Protein 6SU3 (pdb70)

Solvent-accessible surface area: 20431 Å² total; per-residue (Å²): 129,28,74,105,178,70,1,70,66,2,5,73,57,3,106,94,0,0,64,112,0,70,101,30,40,104,28,0,84,74,111,21,18,146,38,28,3,20,32,14,0,24,5,15,102,25,74,9,40,72,91,62,36,77,47,24,85,39,83,106,14,68,0,7,107,11,0,5,90,0,0,16,25,0,2,94,24,16,62,60,5,8,49,66,101,19,54,71,155,1,13,50,22,2,98,110,33,19,8,50,47,14,10,45,4,13,15,75,0,12,0,20,4,0,14,1,0,0,5,1,14,2,1,10,10,18,0,0,3,46,0,1,66,8,0,0,13,2,38,12,11,0,7,37,0,0,1,77,47,4,75,28,93,79,77,35,21,44,0,16,127,10,6,42,96,1,8,70,13,1,15,73,0,1,101,35,8,25,117,16,46,57,53,114,38,152,71,82,40,40,58,62,0,92,29,0,20,120,31,0,80,124,37,24,62,26,37,35,100,7,8,70,61,0,7,73,9,144,65,61,48,84,66,13,4,110,0,1,94,22,2,6,68,30,0,30,68,2,5,26,27,0,0,86,49,0,24,77,19,5,0,57,104,93,108,108,121,122,31,82,121,80,71,14,46,60,0,25,71,65,3,99,99,4,0,70,107,0,71,100,28,41,104,29,0,81,75,119,23,21,134,22,29,3,21,33,14,0,22,13,28,55,13,86,11,38,72,84,55,19,77,48,31,87,42,81,109,14,68,0,6,106,13,0,4,90,0,0,16,25,0,1,91,29,13,62,40,6,4,58,60,122,101,24,96,97,0,12,57,26,3,46,95,40,32,8,46,36,12,11,53,5,11,15,76,0,13,0,20,4,0,14,2,0,0,4,1,12,1,1,9,10,18,1,0,3,46,0,0,65,8,0,0,11,1,38,14,10,0,7,34,0,0,3,75,48,2,104,35,106,77,77,33,20,44,0,16,129,10,6,43,94,2,8,71,12,0,15,74,0,1,100,33,5,24,116,3,44,51,36,128,80,142,32,90,28,34,58,61,1,88,30,0,22,119,30,0,78,110,31,25,63,24,39,36,100,8,8,68,62,2,6,89,4,112,65,60,43,82,75,14,12,110,0,2,74,22,3,9,71,30,1,37,68,2,5,26,27,0,0,86,49,0,27,79,29,11,0,106,79,105,148

Secondary structure (DSSP, 8-state):
----HHHHHHHHHHHHHHHHHHHHHHHHHHHH----EEEEEE--BSSSTTS-BPPPEEEEEEEHHHHHHHHHHHHHHHHHHHTSHHHHHHHHHHHTTT--HHHHHHHHHHHHHHHHHHHHHTT--BHHHHHHHHHHHHHHHHHHHHHHHH--TTSS--HHHHHHHHHHHHHHHHHHHHHH-TT-SS-----HHHHHHHHHHHHHHHHHHHHHHHHHHT-GGGGSHHHHHHHHHHHHHHHHHHHHHHHIIIIISS--/---HHHHHHHHHHHHHHHHHHHHHHHHHHHH----EEEEEE--BSSSTTS-BPPPEEEEEEEHHHHHHHHHHHHHHHHHHHHSGGGHHHHHHHHHTT--HHHHHHHHHHHHHHHHHHHHHTT--BHHHHHHHHHHHHHHHHHHHHHHHH--TTSS--HHHHHHHHHHHHHHHHHHHHHH-TT----PPPPHHHHHHHHHHHHHHHHHHHHHHHHHHT-GGGGSHHHHHHHHHHHHHHHHHHHHHHHIIIIISGGG-

Foldseek 3Di:
DQDLVNLLVLLVLLQVLLVLLLVLLVVLVPFFAQDWFFAWDFADPDDPPDDTDDIDGPDIHRLSNLLSVLSNLSSVLSNVCSDPVCSVVSVVLVVLLHDLSLLVSCLQNVLSLLLSLCRLLPNRHNVLSVLSSVLLSQLSVLLRVCSVPAAAPRPDCPSLVSSVVSNCVSLVVSVCSQVVPPDDDPDHRDPLSVVLSVVLVVLSVQLSVLSVLCNPLPDPSVNSVVSVSSSSVSSSCNSVSSSVSCCVVATHPVND/DADDPCVLVVLLVLLQVLLVLLQVLLVCLVVFFAQFWFFAWDFADPDDPPDDTDDIDGPDIHRLSNLLSVLSNLSSVLSNQCSDDVNVVVQRVQVVLLAGVSLLVSCLQNVLSLLLSLCRLLVNRHNVLSVLSSVLLSQLSVLLRVCSVPAAAQNPDCPSLVSSVVSNCVSLVVSVCSQCVPPDPDHDDRDPLSVVLSVVLVVLSVQLSVLSVLCNPCPDPSVNSVVSVSSSSVSSSVNSVSSSVSCRVVTTHDHD

Nearest PDB structures (foldseek):
  6su4-assembly1_A  TM=9.978E-01  e=2.135E-34  Actinomycetes bacterium
  6uh3-assembly1_B  TM=9.754E-01  e=6.200E-29  Actinomycetes bacterium
  7clj-assembly1_A-2  TM=9.206E-01  e=2.126E-17  Thermoplasmatales archaeon SG8-52-1
  6is6-assembly1_A  TM=9.213E-01  e=2.685E-17  Thermoplasmatales archaeon SG8-52-1
  7q37-assembly1_A  TM=7.391E-01  e=4.625E-03  Candidatus Actinomarina minuta

Sequence (512 aa):
KPTVKEIKSSLQNFNRIAGVFHLLQMLAVLALANDFALPMTGTYLNGPPGTTFSAPVVILETPVGLAVALFLGLSSALFHFIVSSGNFFKRYSASLMKNQNIFRRWVEYSLSSSVMIVLIAQICGIADIVALLAIFGVNASMILFGWLQEKYTQPKDGDLLPFWFGCIAGIVPWIGLLIYVIAPGSTSSDVAVPGFVYGIIIISLFLLFFNSSFALVQYLQYKGKGKWSNYYLRGEERRAYIVLSLLVAKSSALAWQIFSGTLIPALEAKPTVKEIKSLQNFNRIAGVFHLLQMLAVLALANDFALPMTGTYLNGPPGTTFSAPVVILETPVGLAVALFLGLSSALFHFIVSSGNFFKRYSASLMKNQNIFRWVEYSLSSSVMIVLIAQICGIADIVALLAIFGVNASMILFGWLQEKYTQPKDGDLLPFWFGCIAGIVPWIGLLIYVIAPGSTSDVAVPGFVYGIIIISLFLLFFNSFALVQYLQYKGKGKWSNYLRGERRAYIVLSLLVAKSSALAWQIFSGTLIPAL

B-factor: mean 26.47, std 10.66, range [4.71, 90.78]

Organism: NCBI:txid152507

InterPro domains:
  IPR041113 Heliorhodopsin [NF038020] (12-253)
  IPR041113 Heliorhodopsin [PF18761] (12-253)

Structure (mmCIF, N/CA/C/O backbone):
data_6SU3
#
_entry.id   6SU3
#
_cell.length_a   56.115
_cell.length_b   59.748
_cell.length_c   94.318
_cell.angle_alpha   90.000
_cell.angle_beta   92.300
_cell.angle_gamma   90.000
#
_symmetry.space_group_name_H-M   'P 1 21 1'
#
loop_
_entity.id
_entity.type
_entity.pdbx_description
1 polymer '48C12 heliorhodopsin'
2 non-polymer EICOSANE
3 non-polymer '(2R)-2,3-dihydroxypropyl (9Z)-octadec-9-enoate'
4 non-polymer 'SULFATE ION'
5 non-polymer RETINAL
6 non-polymer GLYCEROL
7 non-polymer 'OLEIC ACID'
8 water water
#
loop_
_atom_site.group_PDB
_atom_site.id
_atom_site.type_symbol
_atom_site.label_atom_id
_atom_site.label_alt_id
_atom_site.label_comp_id
_atom_site.label_asym_id
_atom_site.label_entity_id
_atom_site.label_seq_id
_atom_site.pdbx_PDB_ins_code
_atom_site.Cartn_x
_atom_site.Cartn_y
_atom_site.Cartn_z
_atom_site.occupancy
_atom_site.B_iso_or_equiv
_atom_site.auth_seq_id
_atom_site.auth_comp_id
_atom_site.auth_asym_id
_atom_site.auth_atom_id
_atom_site.pdbx_PDB_model_num
ATOM 1 N N . LYS A 1 3 ? 28.530 -2.463 44.443 1.00 50.22 3 LYS X N 1
ATOM 2 C CA . LYS A 1 3 ? 28.141 -3.812 43.933 1.00 49.41 3 LYS X CA 1
ATOM 3 C C . LYS A 1 3 ? 27.364 -4.555 45.014 1.00 42.64 3 LYS X C 1
ATOM 4 O O . LYS A 1 3 ? 27.792 -4.595 46.161 1.00 54.33 3 LYS X O 1
ATOM 6 N N . PRO A 1 4 ? 26.216 -5.187 44.688 1.00 46.69 4 PRO X N 1
ATOM 7 C CA . PRO A 1 4 ? 25.442 -5.917 45.692 1.00 41.05 4 PRO X CA 1
ATOM 8 C C . PRO A 1 4 ? 26.251 -7.109 46.222 1.00 36.63 4 PRO X C 1
ATOM 9 O O . PRO A 1 4 ? 26.834 -7.806 45.427 1.00 38.54 4 PRO X O 1
ATOM 13 N N . THR A 1 5 ? 26.283 -7.304 47.541 1.00 34.75 5 THR X N 1
ATOM 14 C CA . THR A 1 5 ? 27.003 -8.432 48.190 1.00 37.09 5 THR X CA 1
ATOM 15 C C . THR A 1 5 ? 26.143 -9.693 48.089 1.00 34.96 5 THR X C 1
ATOM 16 O O . THR A 1 5 ? 24.930 -9.568 47.867 1.00 34.77 5 THR X O 1
ATOM 20 N N . VAL A 1 6 ? 26.762 -10.862 48.252 1.00 31.54 6 VAL X N 1
ATOM 21 C CA . VAL A 1 6 ? 26.063 -12.177 48.331 1.00 34.22 6 VAL X CA 1
ATOM 22 C C . VAL A 1 6 ? 24.973 -12.105 49.409 1.00 32.92 6 VAL X C 1
ATOM 23 O O . VAL A 1 6 ? 23.870 -12.616 49.157 1.00 33.01 6 VAL X O 1
ATOM 27 N N . LYS A 1 7 ? 25.267 -11.507 50.567 1.00 35.69 7 LYS X N 1
ATOM 28 C CA . LYS A 1 7 ? 24.321 -11.458 51.714 1.00 36.73 7 LYS X CA 1
ATOM 29 C C . LYS A 1 7 ? 23.118 -10.580 51.349 1.00 34.79 7 LYS X C 1
ATOM 30 O O . LYS A 1 7 ? 21.988 -10.976 51.682 1.00 29.82 7 LYS X O 1
ATOM 36 N N . GLU A 1 8 ? 23.354 -9.443 50.686 1.00 30.16 8 GLU X N 1
ATOM 37 C CA . GLU A 1 8 ? 22.289 -8.491 50.270 1.00 32.56 8 GLU X CA 1
ATOM 38 C C . GLU A 1 8 ? 21.350 -9.189 49.278 1.00 30.34 8 GLU X C 1
ATOM 39 O O . GLU A 1 8 ? 20.114 -9.062 49.430 1.00 26.47 8 GLU X O 1
ATOM 45 N N . ILE A 1 9 ? 21.917 -9.887 48.291 1.00 27.39 9 ILE X N 1
ATOM 46 C CA . ILE A 1 9 ? 21.140 -10.616 47.248 1.00 28.15 9 ILE X CA 1
ATOM 47 C C . ILE A 1 9 ? 20.296 -11.687 47.943 1.00 30.90 9 ILE X C 1
ATOM 48 O O . ILE A 1 9 ? 19.100 -11.812 47.618 1.00 28.75 9 ILE X O 1
ATOM 53 N N . LYS A 1 10 ? 20.890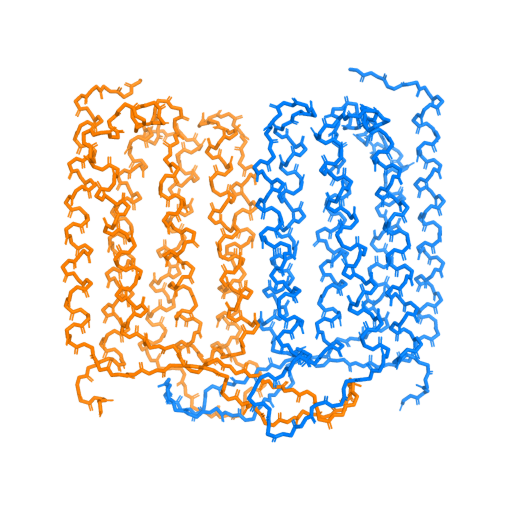 -12.427 48.879 1.00 27.96 10 LYS X N 1
ATOM 54 C CA . LYS A 1 10 ? 20.196 -13.558 49.543 1.00 28.04 10 LYS X CA 1
ATOM 55 C C . LYS A 1 10 ? 19.017 -13.019 50.358 1.00 27.74 10 LYS X C 1
ATOM 56 O O . LYS A 1 10 ? 17.936 -13.637 50.316 1.00 29.17 10 LYS X O 1
ATOM 60 N N A SER A 1 11 ? 19.200 -11.893 51.049 0.50 26.99 11 SER X N 1
ATOM 61 N N B SER A 1 11 ? 19.191 -11.887 51.046 0.50 28.44 11 SER X N 1
ATOM 62 C CA A SER A 1 11 ? 18.136 -11.212 51.834 0.50 26.62 11 SER X CA 1
ATOM 63 C CA B SER A 1 11 ? 18.118 -11.232 51.840 0.50 28.53 11 SER X CA 1
ATOM 64 C C A SER A 1 11 ? 16.974 -10.853 50.901 0.50 29.11 11 SER X C 1
ATOM 65 C C B SER A 1 11 ? 16.967 -10.834 50.908 0.50 30.66 11 SER X C 1
ATOM 66 O O A SER A 1 11 ? 15.804 -11.077 51.272 0.50 28.20 11 SER X O 1
ATOM 67 O O B SER A 1 11 ? 15.793 -11.019 51.286 0.50 29.36 11 SER X O 1
ATOM 72 N N . LEU A 1 12 ? 17.292 -10.324 49.720 1.00 26.37 12 LEU X N 1
ATOM 73 C CA . LEU A 1 12 ? 16.272 -9.899 48.726 1.00 28.57 12 LEU X CA 1
ATOM 74 C C . LEU A 1 12 ? 15.480 -11.125 48.270 1.00 25.89 12 LEU X C 1
ATOM 75 O O . LEU A 1 12 ? 14.267 -11.009 48.062 1.00 29.83 12 LEU X O 1
ATOM 80 N N . GLN A 1 13 ? 16.146 -12.262 48.096 1.00 27.17 13 GLN X N 1
ATOM 81 C CA . GLN A 1 13 ? 15.471 -13.509 47.664 1.00 29.45 13 GLN X CA 1
ATOM 82 C C . GLN A 1 13 ? 14.473 -13.922 48.752 1.00 36.53 13 GLN X C 1
ATOM 83 O O . GLN A 1 13 ? 13.356 -14.329 48.394 1.00 30.62 13 GLN X O 1
ATOM 89 N N . ASN A 1 14 ? 14.852 -13.793 50.031 1.00 32.19 14 ASN X N 1
ATOM 90 C CA . ASN A 1 14 ? 13.972 -14.082 51.198 1.00 30.39 14 ASN X CA 1
ATOM 91 C C . ASN A 1 14 ? 12.752 -13.148 51.158 1.00 26.35 14 ASN X C 1
ATOM 92 O O . ASN A 1 14 ? 11.613 -13.615 51.391 1.00 23.43 14 ASN X O 1
ATOM 97 N N . PHE A 1 15 ? 12.981 -11.866 50.883 1.00 25.47 15 PHE X N 1
ATOM 98 C CA . PHE A 1 15 ? 11.909 -10.848 50.786 1.00 23.67 15 PHE X CA 1
ATOM 99 C C . PHE A 1 15 ? 10.945 -11.247 49.664 1.00 25.57 15 PHE X C 1
ATOM 100 O O . PHE A 1 15 ? 9.718 -11.165 49.881 1.00 22.48 15 PHE X O 1
ATOM 108 N N . ASN A 1 16 ? 11.474 -11.686 48.516 1.00 23.48 16 ASN X N 1
ATOM 109 C CA . ASN A 1 16 ? 10.642 -12.179 47.382 1.00 20.84 16 ASN X CA 1
ATOM 110 C C . ASN A 1 16 ? 9.750 -13.322 47.881 1.00 20.98 16 ASN X C 1
ATOM 111 O O . ASN A 1 16 ? 8.539 -13.314 47.601 1.00 24.62 16 ASN X O 1
ATOM 116 N N . ARG A 1 17 ? 10.322 -14.287 48.589 1.00 22.95 17 ARG X N 1
ATOM 117 C CA . ARG A 1 17 ? 9.569 -15.477 49.057 1.00 21.36 17 ARG X CA 1
ATOM 118 C C . ARG A 1 17 ? 8.406 -15.031 49.955 1.00 20.83 17 ARG X C 1
ATOM 119 O O . ARG A 1 17 ? 7.274 -15.488 49.751 1.00 22.61 17 ARG X O 1
ATOM 127 N N . ILE A 1 18 ? 8.674 -14.162 50.928 1.00 22.57 18 ILE X N 1
ATOM 128 C CA . ILE A 1 18 ? 7.649 -13.684 51.894 1.00 20.87 18 ILE X CA 1
ATOM 129 C C . ILE A 1 18 ? 6.515 -12.993 51.128 1.00 20.60 18 ILE X C 1
ATOM 130 O O . ILE A 1 18 ? 5.334 -13.292 51.399 1.00 20.84 18 ILE X O 1
ATOM 135 N N . ALA A 1 19 ? 6.846 -12.089 50.210 1.00 21.86 19 ALA X N 1
ATOM 136 C CA . ALA A 1 19 ? 5.844 -11.388 49.381 1.00 19.49 19 ALA X CA 1
ATOM 137 C C . ALA A 1 19 ? 5.010 -12.423 48.619 1.00 20.28 19 ALA X C 1
ATOM 138 O O . ALA A 1 19 ? 3.763 -12.314 48.620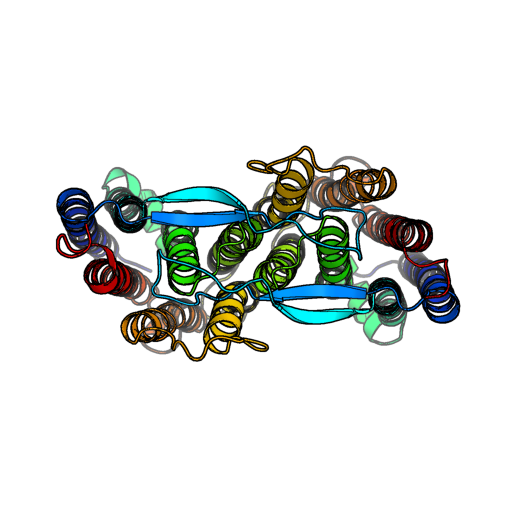 1.00 21.34 19 ALA X O 1
ATOM 140 N N . GLY A 1 20 ? 5.670 -13.411 48.010 1.00 21.19 20 GLY X N 1
ATOM 141 C CA . GLY A 1 20 ? 4.994 -14.486 47.264 1.00 20.34 20 GLY X CA 1
ATOM 142 C C . GLY A 1 20 ? 3.956 -15.188 48.127 1.00 20.62 20 GLY X C 1
ATOM 143 O O . GLY A 1 20 ? 2.857 -15.481 47.615 1.00 19.82 20 GLY X O 1
ATOM 144 N N . VAL A 1 21 ? 4.281 -15.464 49.395 1.00 19.06 21 VAL X N 1
ATOM 145 C CA . VAL A 1 21 ? 3.349 -16.169 50.321 1.00 19.74 21 VAL X CA 1
ATOM 146 C C . VAL A 1 21 ? 2.113 -15.296 50.566 1.00 19.22 21 VAL X C 1
ATOM 147 O O . VAL A 1 21 ? 1.003 -15.828 50.547 1.00 19.85 21 VAL X O 1
ATOM 151 N N . PHE A 1 22 ? 2.291 -13.995 50.784 1.00 19.44 22 PHE X N 1
ATOM 152 C CA . PHE A 1 22 ? 1.152 -13.074 51.020 1.00 20.33 22 PHE X CA 1
ATOM 153 C C . PHE A 1 22 ? 0.252 -13.040 49.776 1.00 21.32 22 PHE X C 1
ATOM 154 O O . PHE A 1 22 ? -0.980 -13.095 49.921 1.00 19.95 22 PHE X O 1
ATOM 162 N N . HIS A 1 23 ? 0.834 -12.953 48.581 1.00 19.26 23 HIS X N 1
ATOM 163 C CA . HIS A 1 23 ? 0.053 -12.967 47.312 1.00 20.03 23 HIS X CA 1
ATOM 164 C C . HIS A 1 23 ? -0.697 -14.298 47.202 1.00 19.86 23 HIS X C 1
ATOM 165 O O . HIS A 1 23 ? -1.907 -14.282 46.905 1.00 20.96 23 HIS X O 1
ATOM 172 N N . LEU A 1 24 ? -0.007 -15.414 47.450 1.00 19.46 24 LEU X N 1
ATOM 173 C CA . LEU A 1 24 ? -0.580 -16.775 47.260 1.00 20.62 24 LEU X CA 1
ATOM 174 C C . LEU A 1 24 ? -1.781 -16.985 48.198 1.00 22.78 24 LEU X C 1
ATOM 175 O O . LEU A 1 24 ? -2.780 -17.593 47.767 1.00 20.65 24 LEU X O 1
ATOM 180 N N . LEU A 1 25 ? -1.664 -16.569 49.460 1.00 20.02 25 LEU X N 1
ATOM 181 C CA . LEU A 1 25 ? -2.732 -16.788 50.471 1.00 22.78 25 LEU X CA 1
ATOM 182 C C . LEU A 1 25 ? -3.948 -15.923 50.126 1.00 19.15 25 LEU X C 1
ATOM 183 O O . LEU A 1 25 ? -5.073 -16.387 50.308 1.00 22.88 25 LEU X O 1
ATOM 188 N N . GLN A 1 26 ? -3.729 -14.731 49.574 1.00 19.26 26 GLN X N 1
ATOM 189 C CA . GLN A 1 26 ? -4.843 -13.857 49.137 1.00 20.30 26 GLN X CA 1
ATOM 190 C C . GLN A 1 26 ? -5.503 -14.478 47.905 1.00 18.35 26 GLN X C 1
ATOM 191 O O . GLN A 1 26 ? -6.739 -14.470 47.819 1.00 20.72 26 GLN X O 1
ATOM 197 N N . MET A 1 27 ? -4.700 -15.010 46.986 1.00 19.13 27 MET X N 1
ATOM 198 C CA . MET A 1 27 ? -5.216 -15.728 45.797 1.00 18.29 27 MET X CA 1
ATOM 199 C C . MET A 1 27 ? -6.183 -16.820 46.269 1.00 20.09 27 MET X C 1
ATOM 200 O O . MET A 1 27 ? -7.305 -16.919 45.721 1.00 19.68 27 MET X O 1
ATOM 205 N N . LEU A 1 28 ? -5.770 -17.616 47.252 1.00 19.85 28 LEU X N 1
ATOM 206 C CA . LEU A 1 28 ? -6.591 -18.738 47.763 1.00 22.51 28 LEU X CA 1
ATOM 207 C C . LEU A 1 28 ? -7.898 -18.183 48.340 1.00 19.19 28 LEU X C 1
ATOM 208 O O . LEU A 1 28 ? -8.963 -18.691 47.995 1.00 21.10 28 LEU X O 1
ATOM 213 N N . ALA A 1 29 ? -7.809 -17.165 49.193 1.00 20.08 29 ALA X N 1
ATOM 214 C CA . ALA A 1 29 ? -8.965 -16.553 49.878 1.00 21.24 29 ALA X CA 1
ATOM 215 C C . ALA A 1 29 ? -9.974 -16.060 48.827 1.00 21.68 29 ALA X C 1
ATOM 216 O O . ALA A 1 29 ? -11.175 -16.298 48.979 1.00 21.09 29 ALA X O 1
ATOM 218 N N . VAL A 1 30 ? -9.506 -15.404 47.770 1.00 20.52 30 VAL X N 1
ATOM 219 C CA . VAL A 1 30 ? -10.405 -14.888 46.701 1.00 20.33 30 VAL X CA 1
ATOM 220 C C . VAL A 1 30 ? -11.011 -16.066 45.931 1.00 20.03 30 VAL X C 1
ATOM 221 O O . VAL A 1 30 ? -12.235 -16.082 45.758 1.00 20.75 30 VAL X O 1
ATOM 225 N N . LEU A 1 31 ? -10.200 -17.029 45.499 1.00 21.24 31 LEU X N 1
ATOM 226 C CA . LEU A 1 31 ? -10.709 -18.229 44.783 1.00 22.23 31 LEU X CA 1
ATOM 227 C C . LEU A 1 31 ? -11.838 -18.862 45.605 1.00 24.77 31 LEU X C 1
ATOM 228 O O . LEU A 1 31 ? -12.874 -19.245 45.015 1.00 23.34 31 LEU X O 1
ATOM 233 N N . ALA A 1 32 ? -11.640 -18.998 46.915 1.00 21.45 32 ALA X N 1
ATOM 234 C CA . ALA A 1 32 ? -12.561 -19.745 47.802 1.00 22.84 32 ALA X CA 1
ATOM 235 C C . ALA A 1 32 ? -13.812 -18.900 48.064 1.00 21.75 32 ALA X C 1
ATOM 236 O O . ALA A 1 32 ? -14.915 -19.438 47.952 1.00 23.02 32 ALA X O 1
ATOM 238 N N . LEU A 1 33 ? -13.646 -17.619 48.394 1.00 20.04 33 LEU X N 1
ATOM 239 C CA . LEU A 1 33 ? -14.716 -16.810 49.028 1.00 20.86 33 LEU X CA 1
ATOM 240 C C . LEU A 1 33 ? -15.535 -16.033 47.985 1.00 22.53 33 LEU X C 1
ATOM 241 O O . LEU A 1 33 ? -16.672 -15.662 48.319 1.00 22.23 33 LEU X O 1
ATOM 246 N N . ALA A 1 34 ? -14.993 -15.757 46.792 1.00 21.76 34 ALA X N 1
ATOM 247 C CA . ALA A 1 34 ? -15.627 -14.850 45.804 1.00 21.87 34 ALA X CA 1
ATOM 248 C C . ALA A 1 34 ? -16.888 -15.502 45.228 1.00 22.03 34 ALA X C 1
ATOM 249 O O . ALA A 1 34 ? -16.887 -16.721 45.003 1.00 23.45 34 ALA X O 1
ATOM 251 N N . ASN A 1 35 ? -17.917 -14.701 44.964 1.00 21.26 35 ASN X N 1
ATOM 252 C CA . ASN A 1 35 ? -19.113 -15.119 44.187 1.00 26.09 35 ASN X CA 1
ATOM 253 C C . ASN A 1 35 ? -18.749 -15.179 42.694 1.00 26.21 35 ASN X C 1
ATOM 254 O O . ASN A 1 35 ? -17.553 -15.015 42.351 1.00 24.66 35 ASN X O 1
ATOM 259 N N . ASP A 1 36 ? -19.734 -15.435 41.834 1.00 22.37 36 ASP X N 1
ATOM 260 C CA . ASP A 1 36 ? -19.509 -15.701 40.387 1.00 25.16 36 ASP X CA 1
ATOM 261 C C . ASP A 1 36 ? -19.795 -14.426 39.581 1.00 20.68 36 ASP X C 1
ATOM 262 O O . ASP A 1 36 ? -20.067 -14.524 38.386 1.00 24.88 36 ASP X O 1
ATOM 267 N N . PHE A 1 37 ? -19.711 -13.261 40.221 1.00 19.83 37 PHE X N 1
ATOM 268 C CA . PHE A 1 37 ? -19.854 -11.938 39.568 1.00 20.56 37 PHE X CA 1
ATOM 269 C C . PHE A 1 37 ? -18.994 -11.883 38.297 1.00 20.76 37 PHE X C 1
ATOM 270 O O . PHE A 1 37 ? -17.810 -12.290 38.330 1.00 20.84 37 PHE X O 1
ATOM 278 N N . ALA A 1 38 ? -19.577 -11.390 37.197 1.00 21.93 38 ALA X N 1
ATOM 279 C CA . ALA A 1 38 ? -18.929 -11.345 35.866 1.00 20.98 38 ALA X CA 1
ATOM 280 C C . ALA A 1 38 ? -19.158 -9.968 35.245 1.00 20.21 38 ALA X C 1
ATOM 281 O O . ALA A 1 38 ? -20.156 -9.330 35.571 1.00 23.69 38 ALA X O 1
ATOM 283 N N . LEU A 1 39 ? -18.227 -9.516 34.403 1.00 18.87 39 LEU X N 1
ATOM 284 C CA . LEU A 1 39 ? -18.343 -8.220 33.690 1.00 17.73 39 LEU X CA 1
ATOM 285 C C . LEU A 1 39 ? -18.209 -8.477 32.199 1.00 18.23 39 LEU X C 1
ATOM 286 O O . LEU A 1 39 ? -17.353 -9.247 31.761 1.00 18.58 39 LEU X O 1
ATOM 291 N N . PRO A 1 40 ? -19.080 -7.853 31.380 1.00 20.40 40 PRO X N 1
ATOM 292 C CA . PRO A 1 40 ? -19.185 -8.199 29.965 1.00 21.23 40 PRO X CA 1
ATOM 293 C C . PRO A 1 40 ? -18.050 -7.588 29.131 1.00 20.21 40 PRO X C 1
ATOM 294 O O . PRO A 1 40 ? -17.571 -6.510 29.436 1.00 19.28 40 PRO X O 1
ATOM 298 N N . MET A 1 41 ? -17.647 -8.309 28.090 1.00 16.83 41 MET X N 1
ATOM 299 C CA . MET A 1 41 ? -16.932 -7.741 26.923 1.00 17.28 41 MET X CA 1
ATOM 300 C C . MET A 1 41 ? -17.881 -7.764 25.731 1.00 18.94 41 MET X C 1
ATOM 301 O O . MET A 1 41 ? -18.461 -8.823 25.467 1.00 20.20 41 MET X O 1
ATOM 306 N N . THR A 1 42 ? -18.053 -6.620 25.070 1.00 17.92 42 THR X N 1
ATOM 307 C CA . THR A 1 42 ? -19.162 -6.400 24.115 1.00 18.72 42 THR X CA 1
ATOM 308 C C . THR A 1 42 ? -18.613 -6.078 22.728 1.00 21.23 42 THR X C 1
ATOM 309 O O . THR A 1 42 ? -17.468 -5.577 22.614 1.00 16.58 42 THR X O 1
ATOM 313 N N . GLY A 1 43 ? -19.447 -6.323 21.718 1.00 19.74 43 GLY X N 1
ATOM 314 C CA . GLY A 1 43 ? -19.283 -5.762 20.370 1.00 17.11 43 GLY X CA 1
ATOM 315 C C . GLY A 1 43 ? -20.512 -4.979 19.992 1.00 18.80 43 GLY X C 1
ATOM 316 O O . GLY A 1 43 ? -21.623 -5.454 20.285 1.00 19.24 43 GLY X O 1
ATOM 317 N N . THR A 1 44 ? -20.312 -3.792 19.429 1.00 18.16 44 THR X N 1
ATOM 318 C CA . THR A 1 44 ? -21.399 -2.904 18.968 1.00 18.86 44 THR X CA 1
ATOM 319 C C . THR A 1 44 ? -21.212 -2.735 17.464 1.00 19.97 44 THR X C 1
ATOM 320 O O . THR A 1 44 ? -20.499 -1.823 17.050 1.00 18.78 44 THR X O 1
ATOM 324 N N . TYR A 1 45 ? -21.768 -3.665 16.690 1.00 18.65 45 TYR X N 1
ATOM 325 C CA . TYR A 1 45 ? -21.437 -3.829 15.258 1.00 16.59 45 TYR X CA 1
ATOM 326 C C . TYR A 1 45 ? -22.314 -2.912 14.410 1.00 16.80 45 TYR X C 1
ATOM 327 O O . TYR A 1 45 ? -23.498 -2.683 14.746 1.00 18.58 45 TYR X O 1
ATOM 336 N N . LEU A 1 46 ? -21.749 -2.436 13.305 1.00 19.95 46 LEU X N 1
ATOM 337 C CA . LEU A 1 46 ? -22.514 -1.686 12.285 1.00 22.51 46 LEU X CA 1
ATOM 338 C C . LEU A 1 46 ? -23.660 -2.578 11.784 1.00 23.66 46 LEU X C 1
ATOM 339 O O . LEU A 1 46 ? -23.483 -3.821 11.665 1.00 22.22 46 LEU X O 1
ATOM 344 N N . ASN A 1 47 ? -24.815 -1.963 11.565 1.00 24.00 47 ASN X N 1
ATOM 345 C CA . ASN A 1 47 ? -26.050 -2.623 11.074 1.00 24.21 47 ASN X CA 1
ATOM 346 C C . ASN A 1 47 ? -26.320 -2.132 9.652 1.00 29.51 47 ASN X C 1
ATOM 347 O O . ASN A 1 47 ? -27.485 -1.899 9.331 1.00 35.94 47 ASN X O 1
ATOM 352 N N . GLY A 1 48 ? -25.262 -1.959 8.860 1.00 24.93 48 GLY X N 1
ATOM 353 C CA . GLY A 1 48 ? -25.246 -1.157 7.625 1.00 29.13 48 GLY X CA 1
ATOM 354 C C . GLY A 1 48 ? -23.827 -0.712 7.293 1.00 29.70 48 GLY X C 1
ATOM 355 O O . GLY A 1 48 ? -22.889 -0.995 8.048 1.00 26.67 48 GLY X O 1
ATOM 356 N N . PRO A 1 49 ? -23.633 -0.002 6.158 1.00 29.59 49 PRO X N 1
ATOM 357 C CA . PRO A 1 49 ? -22.335 0.573 5.820 1.00 28.71 49 PRO X CA 1
ATOM 358 C C . PRO A 1 49 ? -21.822 1.498 6.918 1.00 24.28 49 PRO X C 1
ATOM 359 O O . PRO A 1 49 ? -22.584 2.002 7.742 1.00 23.72 49 PRO X O 1
ATOM 363 N N . PRO A 1 50 ? -20.502 1.770 6.936 1.00 23.22 50 PRO X N 1
ATOM 364 C CA . PRO A 1 50 ? -19.944 2.811 7.791 1.00 23.15 50 PRO X CA 1
ATOM 365 C C . PRO A 1 50 ? -20.729 4.118 7.618 1.00 23.26 50 PRO X C 1
ATOM 366 O O . PRO A 1 50 ? -21.082 4.436 6.480 1.00 26.22 50 PRO X O 1
ATOM 370 N N . GLY A 1 51 ? -20.987 4.822 8.723 1.00 22.26 51 GLY X N 1
ATOM 371 C CA . GLY A 1 51 ? -21.661 6.136 8.721 1.00 25.71 51 GLY X CA 1
ATOM 372 C C . GLY A 1 51 ? -23.178 5.998 8.767 1.00 27.59 51 GLY X C 1
ATOM 373 O O . GLY A 1 51 ? -23.863 7.020 8.622 1.00 32.17 51 GLY X O 1
ATOM 374 N N . THR A 1 52 ? -23.699 4.782 8.961 1.00 24.44 52 THR X N 1
ATOM 375 C CA . THR A 1 52 ? -25.159 4.536 9.123 1.00 25.52 52 THR X CA 1
ATOM 376 C C . THR A 1 52 ? -25.440 4.276 10.604 1.00 27.75 52 THR X C 1
ATOM 377 O O . THR A 1 52 ? -25.124 5.164 11.408 1.00 30.53 52 THR X O 1
ATOM 381 N N . THR A 1 53 ? -26.010 3.120 10.953 1.00 23.82 53 THR X N 1
ATOM 382 C CA . THR A 1 53 ? -26.521 2.837 12.320 1.00 25.34 53 THR X CA 1
ATOM 383 C C . THR A 1 53 ? -25.890 1.550 12.848 1.00 24.78 53 THR X C 1
ATOM 384 O O . THR A 1 53 ? -25.316 0.785 12.035 1.00 25.13 53 THR X O 1
ATOM 388 N N . PHE A 1 54 ? -25.982 1.349 14.165 1.00 20.84 54 PHE X N 1
ATOM 389 C CA . PHE A 1 54 ? -25.361 0.221 14.904 1.00 21.27 54 PHE X CA 1
ATOM 390 C C . PHE A 1 54 ? -26.459 -0.672 15.469 1.00 22.13 54 PHE X C 1
ATOM 391 O O . PHE A 1 54 ? -27.530 -0.175 15.866 1.00 23.24 54 PHE X O 1
ATOM 399 N N . SER A 1 55 ? -26.189 -1.972 15.497 1.00 19.26 55 SER X N 1
ATOM 400 C CA . SER A 1 55 ? -26.885 -2.939 16.374 1.00 20.00 55 SER X CA 1
ATOM 401 C C . SER A 1 55 ? -26.652 -2.557 17.844 1.00 22.51 55 SER X C 1
ATOM 402 O O . SER A 1 55 ? -25.668 -1.855 18.148 1.00 21.81 55 SER X O 1
ATOM 405 N N . ALA A 1 56 ? -27.552 -2.983 18.732 1.00 23.75 56 ALA X N 1
ATOM 406 C CA . ALA A 1 56 ? -27.344 -2.938 20.192 1.00 25.22 56 ALA X CA 1
ATOM 407 C C . ALA A 1 56 ? -26.052 -3.687 20.517 1.00 22.30 56 ALA X C 1
ATOM 408 O O . ALA A 1 56 ? -25.677 -4.635 19.825 1.00 22.82 56 ALA X O 1
ATOM 410 N N . PRO A 1 57 ? -25.328 -3.272 21.573 1.00 21.64 57 PRO X N 1
ATOM 411 C CA . PRO A 1 57 ? -24.189 -4.037 22.069 1.00 21.22 57 PRO X CA 1
ATOM 412 C C . PRO A 1 57 ? -24.594 -5.489 22.344 1.00 20.69 57 PRO X C 1
ATOM 413 O O . PRO A 1 57 ? -25.689 -5.732 22.862 1.00 20.79 57 PRO X O 1
ATOM 417 N N . VAL A 1 58 ? -23.727 -6.425 21.974 1.00 20.10 58 VAL X N 1
ATOM 418 C CA . VAL A 1 58 ? -23.912 -7.866 22.306 1.00 20.82 58 VAL X CA 1
ATOM 419 C C . VAL A 1 58 ? -22.773 -8.296 23.226 1.00 19.40 58 VAL X C 1
ATOM 420 O O . VAL A 1 58 ? -21.640 -7.829 23.042 1.00 20.16 58 VAL X O 1
ATOM 424 N N . VAL A 1 59 ? -23.063 -9.178 24.176 1.00 20.06 59 VAL X N 1
ATOM 425 C CA . VAL A 1 59 ? -22.022 -9.756 25.070 1.00 19.48 59 VAL X CA 1
ATOM 426 C C . VAL A 1 59 ? -21.310 -10.885 24.323 1.00 22.29 59 VAL X C 1
ATOM 427 O O . VAL A 1 59 ? -21.965 -11.875 23.972 1.00 24.21 59 VAL X O 1
ATOM 431 N N . ILE A 1 60 ? -20.012 -10.714 24.074 1.00 18.87 60 ILE X N 1
ATOM 432 C CA . ILE A 1 60 ? -19.155 -11.708 23.371 1.00 20.39 60 ILE X CA 1
ATOM 433 C C . ILE A 1 60 ? -18.700 -12.737 24.400 1.00 20.09 60 ILE X C 1
ATOM 434 O O . ILE A 1 60 ? -18.763 -13.923 24.127 1.00 23.75 60 ILE X O 1
ATOM 439 N N . LEU A 1 61 ? -18.237 -12.260 25.549 1.00 20.32 61 LEU X N 1
ATOM 440 C CA . LEU A 1 61 ? -17.824 -13.133 26.671 1.00 22.57 61 LEU X CA 1
ATOM 441 C C . LEU A 1 61 ? -17.876 -12.317 27.958 1.00 21.40 61 LEU X C 1
ATOM 442 O O . LEU A 1 61 ? -18.125 -11.091 27.891 1.00 20.38 61 LEU X O 1
ATOM 447 N N . GLU A 1 62 ? -17.710 -12.999 29.085 1.00 22.58 62 GLU X N 1
ATOM 448 C CA . GLU A 1 62 ? -17.814 -12.399 30.435 1.00 22.80 62 GLU X CA 1
ATOM 449 C C . GLU A 1 62 ? -16.519 -12.711 31.185 1.00 24.98 62 GLU X C 1
ATOM 450 O O . GLU A 1 62 ? -16.069 -13.861 31.153 1.00 24.77 62 GLU X O 1
ATOM 456 N N . THR A 1 63 ? -15.940 -11.703 31.814 1.00 20.78 63 THR X N 1
ATOM 457 C CA . THR A 1 63 ? -14.793 -11.864 32.739 1.00 20.97 63 THR X CA 1
ATOM 458 C C . THR A 1 63 ? -15.298 -12.443 34.049 1.00 20.24 63 THR X C 1
ATOM 459 O O . THR A 1 63 ? -16.125 -11.811 34.704 1.00 20.68 63 THR X O 1
ATOM 463 N N . PRO A 1 64 ? -14.804 -13.626 34.477 1.00 21.15 64 PRO X N 1
ATOM 464 C CA . PRO A 1 64 ? -15.105 -14.137 35.810 1.00 20.45 64 PRO X CA 1
ATOM 465 C C . PRO A 1 64 ? -14.213 -13.363 36.783 1.00 19.75 64 PRO X C 1
ATOM 466 O O . PRO A 1 64 ? -13.013 -13.584 36.765 1.00 20.75 64 PRO X O 1
ATOM 470 N N . VAL A 1 65 ? -14.791 -12.433 37.541 1.00 19.53 65 VAL X N 1
ATOM 471 C CA . VAL A 1 65 ? -13.998 -11.363 38.215 1.00 18.35 65 VAL X CA 1
ATOM 472 C C . VAL A 1 65 ? -13.165 -11.989 39.338 1.00 18.59 65 VAL X C 1
ATOM 473 O O . VAL A 1 65 ? -11.975 -11.653 39.439 1.00 19.42 65 VAL X O 1
ATOM 477 N N . GLY A 1 66 ? -13.742 -12.899 40.129 1.00 19.25 66 GLY X N 1
ATOM 478 C CA . GLY A 1 66 ? -12.988 -13.591 41.190 1.00 19.11 66 GLY X CA 1
ATOM 479 C C . GLY A 1 66 ? -11.768 -14.297 40.622 1.00 18.34 66 GLY X C 1
ATOM 480 O O . GLY A 1 66 ? -10.671 -14.169 41.202 1.00 20.47 66 GLY X O 1
ATOM 481 N N . LEU A 1 67 ? -11.943 -15.056 39.537 1.00 19.56 67 LEU X N 1
ATOM 482 C CA . LEU A 1 67 ? -10.832 -15.821 38.916 1.00 19.56 67 LEU X CA 1
ATOM 483 C C . LEU A 1 67 ? -9.766 -14.838 38.413 1.00 18.16 67 LEU X C 1
ATOM 484 O O . LEU A 1 67 ? -8.553 -15.130 38.557 1.00 19.49 67 LEU X O 1
ATOM 489 N N . ALA A 1 68 ? -10.189 -13.715 37.830 1.00 19.29 68 ALA X N 1
ATOM 490 C CA . ALA A 1 68 ? -9.278 -12.691 37.273 1.00 19.33 68 ALA X CA 1
ATOM 491 C C . ALA A 1 68 ? -8.469 -12.052 38.415 1.00 16.95 68 ALA X C 1
ATOM 492 O O . ALA A 1 68 ? -7.257 -11.839 38.250 1.00 18.98 68 ALA X O 1
ATOM 494 N N . VAL A 1 69 ? -9.115 -11.755 39.541 1.00 17.26 69 VAL X N 1
ATOM 495 C CA . VAL A 1 69 ? -8.415 -11.213 40.735 1.00 15.87 69 VAL X CA 1
ATOM 496 C C . VAL A 1 69 ? -7.412 -12.260 41.225 1.00 16.76 69 VAL X C 1
ATOM 497 O O . VAL A 1 69 ? -6.251 -11.912 41.456 1.00 17.15 69 VAL X O 1
ATOM 501 N N . ALA A 1 70 ? -7.838 -13.516 41.340 1.00 19.21 70 ALA X N 1
ATOM 502 C CA . ALA A 1 70 ? -6.956 -14.621 41.767 1.00 20.98 70 ALA X CA 1
ATOM 503 C C . ALA A 1 70 ? -5.769 -14.711 40.796 1.00 21.07 70 ALA X C 1
ATOM 504 O O . ALA A 1 70 ? -4.641 -14.968 41.253 1.00 20.24 70 ALA X O 1
ATOM 506 N N . LEU A 1 71 ? -6.010 -14.474 39.503 1.00 18.94 71 LEU X N 1
ATOM 507 C CA . LEU A 1 71 ? -4.974 -14.583 38.444 1.00 19.96 71 LEU X CA 1
ATOM 508 C C . LEU A 1 71 ? -3.858 -13.557 38.694 1.00 18.25 71 LEU X C 1
ATOM 509 O O . LEU A 1 71 ? -2.678 -13.948 38.653 1.00 19.12 71 LEU X O 1
ATOM 514 N N . PHE A 1 72 ? -4.184 -12.291 38.984 1.00 18.08 72 PHE X N 1
ATOM 515 C CA . PHE A 1 72 ? -3.127 -11.264 39.155 1.00 18.98 72 PHE X CA 1
ATOM 516 C C . PHE A 1 72 ? -2.371 -11.505 40.470 1.00 18.62 72 PHE X C 1
ATOM 517 O O . PHE A 1 72 ? -1.152 -11.331 40.465 1.00 18.63 72 PHE X O 1
ATOM 525 N N . LEU A 1 73 ? -3.038 -11.975 41.529 1.00 17.87 73 LEU X N 1
ATOM 526 C CA . LEU A 1 73 ? -2.348 -12.374 42.788 1.00 19.57 73 LEU X CA 1
ATOM 527 C C . LEU A 1 73 ? -1.444 -13.588 42.515 1.00 17.42 73 LEU X C 1
ATOM 528 O O . LEU A 1 73 ? -0.284 -13.582 42.965 1.00 19.50 73 LEU X O 1
ATOM 533 N N . GLY A 1 74 ? -1.961 -14.600 41.821 1.00 18.66 74 GLY X N 1
ATOM 534 C CA . GLY A 1 74 ? -1.230 -15.846 41.516 1.00 18.66 74 GLY X CA 1
ATOM 535 C C . GLY A 1 74 ? 0.002 -15.592 40.659 1.00 18.14 74 GLY X C 1
ATOM 536 O O . GLY A 1 74 ? 1.024 -16.238 40.892 1.00 19.43 74 GLY X O 1
ATOM 537 N N . LEU A 1 75 ? -0.085 -14.686 39.680 1.00 19.43 75 LEU X N 1
ATOM 538 C CA . LEU A 1 75 ? 1.064 -14.339 38.812 1.00 18.58 75 LEU X CA 1
ATOM 539 C C . LEU A 1 75 ? 2.172 -13.752 39.682 1.00 17.59 75 LEU X C 1
ATOM 540 O O . LEU A 1 75 ? 3.331 -14.129 39.513 1.00 18.05 75 LEU X O 1
ATOM 545 N N A SER A 1 76 ? 1.832 -12.835 40.587 0.50 18.55 76 SER X N 1
ATOM 546 N N B SER A 1 76 ? 1.837 -12.831 40.588 0.50 18.22 76 SER X N 1
ATOM 547 C CA A SER A 1 76 ? 2.826 -12.212 41.496 0.50 18.45 76 SER X CA 1
ATOM 548 C CA B SER A 1 76 ? 2.833 -12.212 41.500 0.50 17.86 76 SER X CA 1
ATOM 549 C C A SER A 1 76 ? 3.489 -13.308 42.337 0.50 18.98 76 SER X C 1
ATOM 550 C C B SER A 1 76 ? 3.493 -13.312 42.337 0.50 18.71 76 SER X C 1
ATOM 551 O O A SER A 1 76 ? 4.740 -13.326 42.435 0.50 20.48 76 SER X O 1
ATOM 552 O O B SER A 1 76 ? 4.744 -13.337 42.432 0.50 20.30 76 SER X O 1
ATOM 557 N N . ALA A 1 77 ? 2.687 -14.208 42.908 1.00 19.76 77 ALA X N 1
ATOM 558 C CA . ALA A 1 77 ? 3.201 -15.300 43.762 1.00 19.97 77 ALA X CA 1
ATOM 559 C C . ALA A 1 77 ? 4.177 -16.144 42.939 1.00 20.41 77 ALA X C 1
ATOM 560 O O . ALA A 1 77 ? 5.304 -16.374 43.401 1.00 21.76 77 ALA X O 1
ATOM 562 N N . LEU A 1 78 ? 3.756 -16.575 41.750 1.00 21.79 78 LEU X N 1
ATOM 563 C CA . LEU A 1 78 ? 4.567 -17.467 40.884 1.00 22.64 78 LEU X CA 1
ATOM 564 C C . LEU A 1 78 ? 5.934 -16.827 40.611 1.00 24.55 78 LEU X C 1
ATOM 565 O O . LEU A 1 78 ? 6.954 -17.505 40.810 1.00 22.61 78 LEU X O 1
ATOM 570 N N . PHE A 1 79 ? 5.978 -15.563 40.176 1.00 19.25 79 PHE X N 1
ATOM 571 C CA . PHE A 1 79 ? 7.249 -14.928 39.759 1.00 19.42 79 PHE X CA 1
ATOM 572 C C . PHE A 1 79 ? 8.116 -14.633 40.987 1.00 21.70 79 PHE X C 1
ATOM 573 O O . PHE A 1 79 ? 9.354 -14.686 40.849 1.00 23.54 79 PHE X O 1
ATOM 581 N N . HIS A 1 80 ? 7.518 -14.359 42.150 1.00 21.92 80 HIS X N 1
ATOM 582 C CA . HIS A 1 80 ? 8.279 -14.166 43.411 1.00 21.54 80 HIS X CA 1
ATOM 583 C C . HIS A 1 80 ? 8.939 -15.491 43.814 1.00 22.44 80 HIS X C 1
ATOM 584 O O . HIS A 1 80 ? 10.110 -15.467 44.243 1.00 22.84 80 HIS X O 1
ATOM 591 N N . PHE A 1 81 ? 8.236 -16.610 43.665 1.00 20.39 81 PHE X N 1
ATOM 592 C CA . PHE A 1 81 ? 8.788 -17.937 44.028 1.00 26.14 81 PHE X CA 1
ATOM 593 C C . PHE A 1 81 ? 9.936 -18.270 43.074 1.00 29.11 81 PHE X C 1
ATOM 594 O O . PHE A 1 81 ? 10.972 -18.759 43.549 1.00 28.72 81 PHE X O 1
ATOM 602 N N . ILE A 1 82 ? 9.781 -17.968 41.782 1.00 24.52 82 ILE X N 1
ATOM 603 C CA . ILE A 1 82 ? 10.829 -18.239 40.756 1.00 27.20 82 ILE X CA 1
ATOM 604 C C . ILE A 1 82 ? 12.096 -17.464 41.130 1.00 29.14 82 ILE X C 1
ATOM 605 O O . ILE A 1 82 ? 13.174 -18.073 41.152 1.00 29.42 82 ILE X O 1
ATOM 610 N N . VAL A 1 83 ? 11.965 -16.172 41.430 1.00 23.28 83 VAL X N 1
ATOM 611 C CA . VAL A 1 83 ? 13.120 -15.263 41.692 1.00 23.59 83 VAL X CA 1
ATOM 612 C C . VAL A 1 83 ? 13.802 -15.687 43.000 1.00 31.28 83 VAL X C 1
ATOM 613 O O . VAL A 1 83 ? 15.039 -15.533 43.102 1.00 28.81 83 VAL X O 1
ATOM 617 N N . SER A 1 84 ? 13.027 -16.204 43.956 1.00 26.50 84 SER X N 1
ATOM 618 C CA . SER A 1 84 ? 13.485 -16.531 45.333 1.00 28.93 84 SER X CA 1
ATOM 619 C C . SER A 1 84 ? 14.336 -17.800 45.312 1.00 29.85 84 SER X C 1
ATOM 620 O O . SER A 1 84 ? 15.055 -18.033 46.299 1.00 36.21 84 SER X O 1
ATOM 623 N N . SER A 1 85 ? 14.234 -18.598 44.245 1.00 31.45 85 SER X N 1
ATOM 624 C CA . SER A 1 85 ? 14.839 -19.950 44.147 1.00 35.70 85 SER X CA 1
ATOM 625 C C . SER A 1 85 ? 16.370 -19.844 44.213 1.00 43.36 85 SER X C 1
ATOM 626 O O . SER A 1 85 ? 16.949 -18.881 43.650 1.00 32.55 85 SER X O 1
ATOM 629 N N . GLY A 1 86 ? 17.007 -20.811 44.876 1.00 41.83 86 GLY X N 1
ATOM 630 C CA . GLY A 1 86 ? 18.470 -20.991 44.869 1.00 44.64 86 GLY X CA 1
ATOM 631 C C . GLY A 1 86 ? 18.989 -21.188 43.456 1.00 40.95 86 GLY X C 1
ATOM 632 O O . GLY A 1 86 ? 20.099 -20.700 43.167 1.00 47.34 86 GLY X O 1
ATOM 633 N N . ASN A 1 87 ? 18.208 -21.872 42.610 1.00 37.02 87 ASN X N 1
ATOM 634 C CA . ASN A 1 87 ? 18.526 -22.164 41.193 1.00 37.86 87 ASN X CA 1
ATOM 635 C C . ASN A 1 87 ? 18.698 -20.853 40.422 1.00 43.08 87 ASN X C 1
ATOM 636 O O . ASN A 1 87 ? 19.437 -20.848 39.434 1.00 51.16 87 ASN X O 1
ATOM 638 N N . PHE A 1 88 ? 18.028 -19.781 40.851 1.00 44.21 88 PHE X N 1
ATOM 639 C CA . PHE A 1 88 ? 18.029 -18.479 40.134 1.00 42.35 88 PHE X CA 1
ATOM 640 C C . PHE A 1 88 ? 19.005 -17.499 40.794 1.00 35.57 88 PHE X C 1
ATOM 641 O O . PHE A 1 88 ? 19.099 -16.338 40.353 1.00 48.55 88 PHE X O 1
ATOM 649 N N . PHE A 1 89 ? 19.736 -17.928 41.817 1.00 33.54 89 PHE X N 1
ATOM 650 C CA . PHE A 1 89 ? 20.635 -17.012 42.564 1.00 41.84 89 PHE X CA 1
ATOM 651 C C . PHE A 1 89 ? 21.671 -16.421 41.600 1.00 44.78 89 PHE X C 1
ATOM 652 O O . PHE A 1 89 ? 21.916 -15.194 41.642 1.00 41.45 89 PHE X O 1
ATOM 660 N N . LYS A 1 90 ? 22.282 -17.263 40.763 1.00 44.80 90 LYS X N 1
ATOM 661 C CA . LYS A 1 90 ? 23.362 -16.845 39.840 1.00 41.54 90 LYS X CA 1
ATOM 662 C C . LYS A 1 90 ? 22.811 -15.792 38.873 1.00 43.31 90 LYS X C 1
ATOM 663 O O . LYS A 1 90 ? 23.519 -14.787 38.628 1.00 45.44 90 LYS X O 1
ATOM 665 N N . ARG A 1 91 ? 21.596 -16.011 38.357 1.00 33.77 91 ARG X N 1
ATOM 666 C CA . ARG A 1 91 ? 20.975 -15.177 37.290 1.00 38.09 91 ARG X CA 1
ATOM 667 C C . ARG A 1 91 ? 20.430 -13.879 37.911 1.00 42.95 91 ARG X C 1
ATOM 668 O O . ARG A 1 91 ? 20.574 -12.813 37.297 1.00 40.72 91 ARG X O 1
ATOM 676 N N . TYR A 1 92 ? 19.853 -13.955 39.108 1.00 40.41 92 TYR X N 1
ATOM 677 C CA . TYR A 1 92 ? 19.384 -12.777 39.883 1.00 37.50 92 TYR X CA 1
ATOM 678 C C . TYR A 1 92 ? 20.584 -11.872 40.181 1.00 39.65 92 TYR X C 1
ATOM 679 O O . TYR A 1 92 ? 20.531 -10.665 39.876 1.00 42.89 92 TYR X O 1
ATOM 688 N N . SER A 1 93 ? 21.647 -12.452 40.741 1.00 36.87 93 SER X N 1
ATOM 689 C CA . SER A 1 93 ? 22.885 -11.733 41.130 1.00 40.47 93 SER X CA 1
ATOM 690 C C . SER A 1 93 ? 23.486 -11.078 39.882 1.00 43.91 93 SER X C 1
ATOM 691 O O . SER A 1 93 ? 23.882 -9.893 39.959 1.00 38.60 93 SER X O 1
ATOM 694 N N . ALA A 1 94 ? 23.536 -11.819 38.771 1.00 32.73 94 ALA X N 1
ATOM 695 C CA . ALA A 1 94 ? 24.044 -11.327 37.471 1.00 35.81 94 ALA X CA 1
ATOM 696 C C . ALA A 1 94 ? 23.175 -10.152 37.017 1.00 31.36 94 ALA X C 1
ATOM 697 O O . ALA A 1 94 ? 23.743 -9.113 36.622 1.00 34.52 94 ALA X O 1
ATOM 699 N N . SER A 1 95 ? 21.849 -10.304 37.089 1.00 33.45 95 SER X N 1
ATOM 700 C CA . SER A 1 95 ? 20.871 -9.267 36.668 1.00 31.64 95 SER X CA 1
ATOM 701 C C . SER A 1 95 ? 20.985 -8.052 37.590 1.00 26.75 95 SER X C 1
ATOM 702 O O . SER A 1 95 ? 21.090 -6.924 37.078 1.00 27.16 95 SER X O 1
ATOM 705 N N . LEU A 1 96 ? 20.981 -8.270 38.904 1.00 34.34 96 LEU X N 1
ATOM 706 C CA . LEU A 1 96 ? 21.038 -7.160 39.890 1.00 32.62 96 LEU X CA 1
ATOM 707 C C . LEU A 1 96 ? 22.367 -6.406 39.738 1.00 37.36 96 LEU X C 1
ATOM 708 O O . LEU A 1 96 ? 22.378 -5.195 39.989 1.00 37.32 96 LEU X O 1
ATOM 713 N N . MET A 1 97 ? 23.440 -7.077 39.309 1.00 36.16 97 MET X N 1
ATOM 714 C CA . MET A 1 97 ? 24.766 -6.435 39.104 1.00 39.97 97 MET X CA 1
ATOM 715 C C . MET A 1 97 ? 24.704 -5.526 37.870 1.00 32.20 97 MET X C 1
ATOM 716 O O . MET A 1 97 ? 25.517 -4.598 37.786 1.00 40.34 97 MET X O 1
ATOM 721 N N . LYS A 1 98 ? 23.756 -5.772 36.961 1.00 33.95 98 LYS X N 1
ATOM 722 C CA . LYS A 1 98 ? 23.519 -4.943 35.745 1.00 31.00 98 LYS X CA 1
ATOM 723 C C . LYS A 1 98 ? 22.325 -4.008 35.975 1.00 27.03 98 LYS X C 1
ATOM 724 O O . LYS A 1 98 ? 21.873 -3.380 34.999 1.00 24.79 98 LYS X O 1
ATOM 730 N N . ASN A 1 99 ? 21.841 -3.925 37.217 1.00 24.59 99 ASN X N 1
ATOM 731 C CA . ASN A 1 99 ? 20.678 -3.088 37.612 1.00 24.86 99 ASN X CA 1
ATOM 732 C C . ASN A 1 99 ? 19.457 -3.496 36.782 1.00 24.50 99 ASN X C 1
ATOM 733 O O . ASN A 1 99 ? 18.793 -2.602 36.211 1.00 22.40 99 ASN X O 1
ATOM 738 N N . GLN A 1 100 ? 19.174 -4.800 36.720 1.00 20.71 100 GLN X N 1
ATOM 739 C CA . GLN A 1 100 ? 18.023 -5.354 35.963 1.00 22.38 100 GLN X CA 1
ATOM 740 C C . GLN A 1 100 ? 17.273 -6.353 36.837 1.00 22.72 100 GLN X C 1
ATOM 741 O O . GLN A 1 100 ? 17.931 -7.094 37.592 1.00 22.91 100 GLN X O 1
ATOM 747 N N . ASN A 1 101 ? 15.947 -6.382 36.711 1.00 19.66 101 ASN X N 1
ATOM 748 C CA . ASN A 1 101 ? 15.108 -7.516 37.154 1.00 21.37 101 ASN X CA 1
ATOM 749 C C . ASN A 1 101 ? 14.085 -7.802 36.057 1.00 21.35 101 ASN X C 1
ATOM 750 O O . ASN A 1 101 ? 13.049 -7.106 36.009 1.00 21.46 101 ASN X O 1
ATOM 755 N N . ILE A 1 102 ? 14.392 -8.760 35.184 1.00 20.01 102 ILE X N 1
ATOM 756 C CA . ILE A 1 102 ? 13.578 -9.042 33.972 1.00 19.67 102 ILE X CA 1
ATOM 757 C C . ILE A 1 102 ? 12.319 -9.815 34.390 1.00 19.49 102 ILE X C 1
ATOM 758 O O . ILE A 1 102 ? 11.274 -9.609 33.773 1.00 19.10 102 ILE X O 1
ATOM 763 N N . PHE A 1 103 ? 12.393 -10.670 35.412 1.00 18.33 103 PHE X N 1
ATOM 764 C CA . PHE A 1 103 ? 11.219 -11.461 35.842 1.00 19.48 103 PHE X CA 1
ATOM 765 C C . PHE A 1 103 ? 10.125 -10.509 36.330 1.00 19.47 103 PHE X C 1
ATOM 766 O O . PHE A 1 103 ? 8.949 -10.808 36.128 1.00 20.79 103 PHE X O 1
ATOM 774 N N A ARG A 1 104 ? 10.502 -9.382 36.941 0.50 16.33 104 ARG X N 1
ATOM 775 N N B ARG A 1 104 ? 10.502 -9.382 36.941 0.50 17.40 104 ARG X N 1
ATOM 776 C CA A ARG A 1 104 ? 9.512 -8.371 37.395 0.50 17.67 104 ARG X CA 1
ATOM 777 C CA B ARG A 1 104 ? 9.516 -8.365 37.396 0.50 19.91 104 ARG X CA 1
ATOM 778 C C A ARG A 1 104 ? 8.696 -7.885 36.188 0.50 17.54 104 ARG X C 1
ATOM 779 C C B ARG A 1 104 ? 8.698 -7.881 36.190 0.50 18.55 104 ARG X C 1
ATOM 780 O O A ARG A 1 104 ? 7.452 -7.813 36.294 0.50 16.47 104 ARG X O 1
ATOM 781 O O B ARG A 1 104 ? 7.454 -7.810 36.298 0.50 17.17 104 ARG X O 1
ATOM 796 N N . TRP A 1 105 ? 9.360 -7.555 35.078 1.00 17.85 105 TRP X N 1
ATOM 797 C CA . TRP A 1 105 ? 8.666 -6.983 33.892 1.00 18.64 105 TRP X CA 1
ATOM 798 C C . TRP A 1 105 ? 7.817 -8.070 33.227 1.00 17.62 105 TRP X C 1
ATOM 799 O O . TRP A 1 105 ? 6.686 -7.772 32.794 1.00 18.54 105 TRP X O 1
ATOM 810 N N . VAL A 1 106 ? 8.315 -9.307 33.168 1.00 17.65 106 VAL X N 1
ATOM 811 C CA . VAL A 1 106 ? 7.515 -10.416 32.580 1.00 19.13 106 VAL X CA 1
ATOM 812 C C . VAL A 1 106 ? 6.231 -10.526 33.405 1.00 20.66 106 VAL X C 1
ATOM 813 O O . VAL A 1 106 ? 5.142 -10.561 32.815 1.00 17.92 106 VAL X O 1
ATOM 817 N N . GLU A 1 107 ? 6.351 -10.559 34.734 1.00 18.82 107 GLU X N 1
ATOM 818 C CA . GLU A 1 107 ? 5.160 -10.654 35.619 1.00 18.23 107 GLU X CA 1
ATOM 819 C C . GLU A 1 107 ? 4.252 -9.438 35.384 1.00 17.72 107 GLU X C 1
ATOM 820 O O . GLU A 1 107 ? 3.058 -9.629 35.109 1.00 17.67 107 GLU X O 1
ATOM 826 N N . TYR A 1 108 ? 4.780 -8.225 35.522 1.00 18.16 108 TYR X N 1
ATOM 827 C CA . TYR A 1 108 ? 3.960 -6.985 35.503 1.00 18.16 108 TYR X CA 1
ATOM 828 C C . TYR A 1 108 ? 3.236 -6.875 34.155 1.00 17.34 108 TYR X C 1
ATOM 829 O O . TYR A 1 108 ? 2.096 -6.370 34.129 1.00 16.29 108 TYR X O 1
ATOM 838 N N . SER A 1 109 ? 3.855 -7.352 33.067 1.00 16.97 109 SER X N 1
ATOM 839 C CA . SER A 1 109 ? 3.297 -7.229 31.694 1.00 17.51 109 SER X CA 1
ATOM 840 C C . SER A 1 109 ? 1.939 -7.943 31.636 1.00 15.37 109 SER X C 1
ATOM 841 O O . SER A 1 109 ? 1.095 -7.540 30.835 1.00 18.89 109 SER X O 1
ATOM 844 N N . LEU A 1 110 ? 1.766 -8.994 32.437 1.00 16.64 110 LEU X N 1
ATOM 845 C CA . LEU A 1 110 ? 0.507 -9.776 32.519 1.00 17.22 110 LEU X CA 1
ATOM 846 C C . LEU A 1 110 ? -0.331 -9.291 33.704 1.00 17.06 110 LEU X C 1
ATOM 847 O O . LEU A 1 110 ? -1.532 -9.036 33.502 1.00 16.45 110 LEU X O 1
ATOM 852 N N . SER A 1 111 ? 0.255 -9.202 34.903 1.00 17.11 111 SER X N 1
ATOM 853 C CA . SER A 1 111 ? -0.520 -8.983 36.152 1.00 17.87 111 SER X CA 1
ATOM 854 C C . SER A 1 111 ? -1.097 -7.567 36.172 1.00 16.61 111 SER X C 1
ATOM 855 O O . SER A 1 111 ? -2.303 -7.428 36.471 1.00 17.00 111 SER X O 1
ATOM 858 N N . SER A 1 112 ? -0.301 -6.546 35.861 1.00 16.68 112 SER X N 1
ATOM 859 C CA . SER A 1 112 ? -0.790 -5.140 35.880 1.00 15.44 112 SER X CA 1
ATOM 860 C C . SER A 1 112 ? -1.804 -4.929 34.750 1.00 16.22 112 SER X C 1
ATOM 861 O O . SER A 1 112 ? -2.720 -4.104 34.923 1.00 16.74 112 SER X O 1
ATOM 864 N N . SER A 1 113 ? -1.670 -5.668 33.650 1.00 16.27 113 SER X N 1
ATOM 865 C CA . SER A 1 113 ? -2.565 -5.566 32.468 1.00 16.03 113 SER X CA 1
ATOM 866 C C . SER A 1 113 ? -3.920 -6.198 32.812 1.00 15.34 113 SER X C 1
ATOM 867 O O . SER A 1 113 ? -4.950 -5.608 32.487 1.00 16.21 113 SER X O 1
ATOM 870 N N . VAL A 1 114 ? -3.929 -7.326 33.521 1.00 15.34 114 VAL X N 1
ATOM 871 C CA . VAL A 1 114 ? -5.191 -7.911 34.044 1.00 15.45 114 VAL X CA 1
ATOM 872 C C . VAL A 1 114 ? -5.843 -6.873 34.966 1.00 14.94 114 VAL X C 1
ATOM 8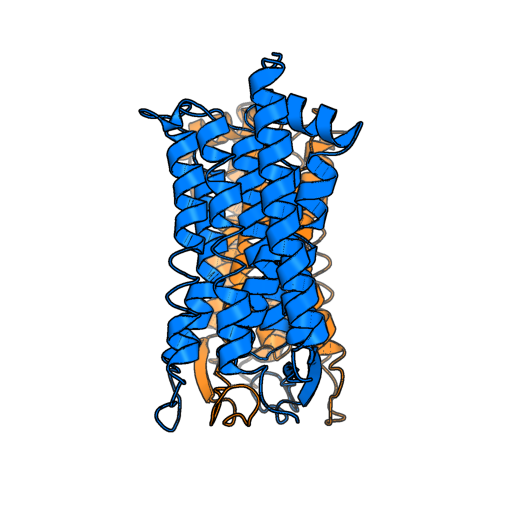73 O O . VAL A 1 114 ? -7.067 -6.639 34.845 1.00 16.12 114 VAL X O 1
ATOM 877 N N . MET A 1 115 ? -5.055 -6.255 35.853 1.00 14.67 115 MET X N 1
ATOM 878 C CA . MET A 1 115 ? -5.597 -5.297 36.848 1.00 14.55 115 MET X CA 1
ATOM 879 C C . MET A 1 115 ? -6.271 -4.122 36.125 1.00 15.50 115 MET X C 1
ATOM 880 O O . MET A 1 115 ? -7.397 -3.771 36.488 1.00 16.28 115 MET X O 1
ATOM 885 N N . ILE A 1 116 ? -5.607 -3.503 35.153 1.00 15.15 116 ILE X N 1
ATOM 886 C CA . ILE A 1 116 ? -6.161 -2.272 34.522 1.00 17.56 116 ILE X CA 1
ATOM 887 C C . ILE A 1 116 ? -7.398 -2.654 33.701 1.00 16.85 116 ILE X C 1
ATOM 888 O O . ILE A 1 116 ? -8.352 -1.843 33.657 1.00 16.03 116 ILE X O 1
ATOM 893 N N . VAL A 1 117 ? -7.433 -3.849 33.093 1.00 15.24 117 VAL X N 1
ATOM 894 C CA . VAL A 1 117 ? -8.664 -4.279 32.368 1.00 15.15 117 VAL X CA 1
ATOM 895 C C . VAL A 1 117 ? -9.816 -4.413 33.376 1.00 17.16 117 VAL X C 1
ATOM 896 O O . VAL A 1 117 ? -10.942 -3.949 33.066 1.00 16.94 117 VAL X O 1
ATOM 900 N N . LEU A 1 118 ? -9.566 -5.008 34.548 1.00 15.81 118 LEU X N 1
ATOM 901 C CA . LEU A 1 118 ? -10.622 -5.182 35.579 1.00 17.58 118 LEU X CA 1
ATOM 902 C C . LEU A 1 118 ? -11.110 -3.811 36.040 1.00 17.23 118 LEU X C 1
ATOM 903 O O . LEU A 1 118 ? -12.341 -3.632 36.196 1.00 17.79 118 LEU X O 1
ATOM 908 N N . ILE A 1 119 ? -10.197 -2.868 36.253 1.00 17.01 119 ILE X N 1
ATOM 909 C CA . ILE A 1 119 ? -10.587 -1.491 36.682 1.00 15.95 119 ILE X CA 1
ATOM 910 C C . ILE A 1 119 ? -11.467 -0.865 35.589 1.00 16.69 119 ILE X C 1
ATOM 911 O O . ILE A 1 119 ? -12.538 -0.320 35.920 1.00 17.61 119 ILE X O 1
ATOM 916 N N . ALA A 1 120 ? -11.082 -1.004 34.324 1.00 17.16 120 ALA X N 1
ATOM 917 C CA . ALA A 1 120 ? -11.856 -0.472 33.176 1.00 16.89 120 ALA X CA 1
ATOM 918 C C . ALA A 1 120 ? -13.267 -1.088 33.205 1.00 18.78 120 ALA X C 1
ATOM 919 O O . ALA A 1 120 ? -14.248 -0.355 33.086 1.00 17.08 120 ALA X O 1
ATOM 921 N N . GLN A 1 121 ? -13.371 -2.409 33.363 1.00 16.73 121 GLN X N 1
ATOM 922 C CA . GLN A 1 121 ? -14.682 -3.104 33.347 1.00 16.81 121 GLN X CA 1
ATOM 923 C C . GLN A 1 121 ? -15.538 -2.614 34.525 1.00 17.92 121 GLN X C 1
ATOM 924 O O . GLN A 1 121 ? -16.752 -2.414 34.345 1.00 17.86 121 GLN X O 1
ATOM 930 N N . ILE A 1 122 ? -14.938 -2.429 35.700 1.00 17.15 122 ILE X N 1
ATOM 931 C CA . ILE A 1 122 ? -15.652 -1.951 36.917 1.00 19.16 122 ILE X CA 1
ATOM 932 C C . ILE A 1 122 ? -16.231 -0.552 36.646 1.00 18.93 122 ILE X C 1
ATOM 933 O O . ILE A 1 122 ? -17.308 -0.225 37.189 1.00 21.27 122 ILE X O 1
ATOM 938 N N . CYS A 1 123 ? -15.554 0.242 35.818 1.00 17.14 123 CYS X N 1
ATOM 939 C CA . CYS A 1 123 ? -15.971 1.620 35.460 1.00 19.72 123 CYS X CA 1
ATOM 940 C C . CYS A 1 123 ? -17.051 1.585 34.373 1.00 19.50 123 CYS X C 1
ATOM 941 O O . CYS A 1 123 ? -17.586 2.659 34.062 1.00 21.43 123 CYS X O 1
ATOM 944 N N . GLY A 1 124 ? -17.304 0.408 33.785 1.00 17.42 124 GLY X N 1
ATOM 945 C CA . GLY A 1 124 ? -18.326 0.210 32.742 1.00 20.87 124 GLY X CA 1
ATOM 946 C C . GLY A 1 124 ? -17.771 0.177 31.323 1.00 21.08 124 GLY X C 1
ATOM 947 O O . GLY A 1 124 ? -18.576 0.057 30.391 1.00 21.67 124 GLY X O 1
ATOM 948 N N . ILE A 1 125 ? -16.447 0.221 31.135 1.00 16.94 125 ILE X N 1
ATOM 949 C CA . ILE A 1 125 ? -15.844 -0.004 29.794 1.00 16.06 125 ILE X CA 1
ATOM 950 C C . ILE A 1 125 ? -16.018 -1.485 29.450 1.00 16.93 125 ILE X C 1
ATOM 951 O O . ILE A 1 125 ? -15.605 -2.326 30.257 1.00 17.92 125 ILE X O 1
ATOM 956 N N . ALA A 1 126 ? -16.662 -1.799 28.327 1.00 17.72 126 ALA X N 1
ATOM 957 C CA . ALA A 1 126 ? -17.056 -3.186 27.994 1.00 17.30 126 ALA X CA 1
ATOM 958 C C . ALA A 1 126 ? -16.623 -3.543 26.575 1.00 17.07 126 ALA X C 1
ATOM 959 O O . ALA A 1 126 ? -16.447 -4.729 26.297 1.00 18.50 126 ALA X O 1
ATOM 961 N N . ASP A 1 127 ? -16.470 -2.564 25.692 1.00 15.82 127 ASP X N 1
ATOM 962 C CA . ASP A 1 127 ? -16.078 -2.870 24.297 1.00 17.66 127 ASP X CA 1
ATOM 963 C C . ASP A 1 127 ? -14.820 -3.753 24.301 1.00 17.33 127 ASP X C 1
ATOM 964 O O . ASP A 1 127 ? -13.816 -3.400 24.962 1.00 17.08 127 ASP X O 1
ATOM 969 N N . ILE A 1 128 ? -14.864 -4.877 23.586 1.00 16.14 128 ILE X N 1
ATOM 970 C CA . ILE A 1 128 ? -13.793 -5.909 23.656 1.00 17.92 128 ILE X CA 1
ATOM 971 C C . ILE A 1 128 ? -12.505 -5.307 23.087 1.00 15.47 128 ILE X C 1
ATOM 972 O O . ILE A 1 128 ? -11.422 -5.663 23.557 1.00 16.41 128 ILE X O 1
ATOM 977 N N . VAL A 1 129 ? -12.609 -4.414 22.102 1.00 16.82 129 VAL X N 1
ATOM 978 C CA . VAL A 1 129 ? -11.400 -3.791 21.507 1.00 16.71 129 VAL X CA 1
ATOM 979 C C . VAL A 1 129 ? -10.835 -2.773 22.503 1.00 15.79 129 VAL X C 1
ATOM 980 O O . VAL A 1 129 ? -9.591 -2.688 22.611 1.00 16.23 129 VAL X O 1
ATOM 984 N N . ALA A 1 130 ? -11.689 -2.037 23.223 1.00 15.59 130 ALA X N 1
ATOM 985 C CA . ALA A 1 130 ? -11.231 -1.119 24.291 1.00 14.99 130 ALA X CA 1
ATOM 986 C C . ALA A 1 130 ? -10.428 -1.932 25.309 1.00 15.49 130 ALA X C 1
ATOM 987 O O . ALA A 1 130 ? -9.341 -1.482 25.708 1.00 17.59 130 ALA X O 1
ATOM 989 N N . LEU A 1 131 ? -10.933 -3.095 25.725 1.00 15.81 131 LEU X N 1
ATOM 990 C CA . LEU A 1 131 ? -10.264 -3.897 26.789 1.00 17.24 131 LEU X CA 1
ATOM 991 C C . LEU A 1 131 ? -8.972 -4.522 26.243 1.00 16.73 131 LEU X C 1
ATOM 992 O O . LEU A 1 131 ? -7.963 -4.489 26.952 1.00 16.05 131 LEU X O 1
ATOM 997 N N . LEU A 1 132 ? -9.002 -5.059 25.022 1.00 15.48 132 LEU X N 1
ATOM 998 C CA . LEU A 1 132 ? -7.815 -5.615 24.331 1.00 15.08 132 LEU X CA 1
ATOM 999 C C . LEU A 1 132 ? -6.737 -4.532 24.198 1.00 16.20 132 LEU X C 1
ATOM 1000 O O . LEU A 1 132 ? -5.568 -4.796 24.549 1.00 16.62 132 LEU X O 1
ATOM 1005 N N . ALA A 1 133 ? -7.095 -3.350 23.701 1.00 16.45 133 ALA X N 1
ATOM 1006 C CA . ALA A 1 133 ? -6.124 -2.269 23.439 1.00 16.79 133 ALA X CA 1
ATOM 1007 C C . ALA A 1 133 ? -5.604 -1.696 24.772 1.00 16.22 133 ALA X C 1
ATOM 1008 O O . ALA A 1 133 ? -4.406 -1.324 24.854 1.00 15.42 133 ALA X O 1
ATOM 1010 N N . ILE A 1 134 ? -6.437 -1.664 25.811 1.00 15.84 134 ILE X N 1
ATOM 1011 C CA . ILE A 1 134 ? -5.980 -1.256 27.175 1.00 18.04 134 ILE X CA 1
ATOM 1012 C C . ILE A 1 134 ? -4.937 -2.273 27.652 1.00 15.60 134 ILE X C 1
ATOM 1013 O O . ILE A 1 134 ? -3.869 -1.873 28.149 1.00 16.21 134 ILE X O 1
ATOM 1018 N N . PHE A 1 135 ? -5.224 -3.563 27.506 1.00 15.99 135 PHE X N 1
ATOM 1019 C CA . PHE A 1 135 ? -4.265 -4.625 27.892 1.00 16.59 135 PHE X CA 1
ATOM 1020 C C . PHE A 1 135 ? -2.949 -4.395 27.133 1.00 16.27 135 PHE X C 1
ATOM 1021 O O . PHE A 1 135 ? -1.870 -4.414 27.763 1.00 16.36 135 PHE X O 1
ATOM 1029 N N . GLY A 1 136 ? -3.022 -4.178 25.815 1.00 15.99 136 GLY X N 1
ATOM 1030 C CA . GLY A 1 136 ? -1.818 -3.994 24.972 1.00 16.26 136 GLY X CA 1
ATOM 1031 C C . GLY A 1 136 ? -1.017 -2.758 25.359 1.00 17.18 136 GLY X C 1
ATOM 1032 O O . GLY A 1 136 ? 0.230 -2.824 25.383 1.00 15.80 136 GLY X O 1
ATOM 1033 N N . VAL A 1 137 ? -1.681 -1.621 25.562 1.00 15.78 137 VAL X N 1
ATOM 1034 C CA . VAL A 1 137 ? -0.947 -0.347 25.819 1.00 15.51 137 VAL X CA 1
ATOM 1035 C C . VAL A 1 137 ? -0.365 -0.392 27.238 1.00 17.40 137 VAL X C 1
ATOM 1036 O O . VAL A 1 137 ? 0.741 0.143 27.456 1.00 16.09 137 VAL X O 1
ATOM 1040 N N . ASN A 1 138 ? -1.053 -1.045 28.171 1.00 15.78 138 ASN X N 1
ATOM 1041 C CA . ASN A 1 138 ? -0.527 -1.269 29.541 1.00 16.83 138 ASN X CA 1
ATOM 1042 C C . ASN A 1 138 ? 0.686 -2.209 29.479 1.00 16.32 138 ASN X C 1
ATOM 1043 O O . ASN A 1 138 ? 1.722 -1.904 30.116 1.00 15.86 138 ASN X O 1
ATOM 1048 N N . ALA A 1 139 ? 0.595 -3.314 28.739 1.00 14.75 139 ALA X N 1
ATOM 1049 C CA . ALA A 1 139 ? 1.748 -4.217 28.541 1.00 15.32 139 ALA X CA 1
ATOM 1050 C C . ALA A 1 139 ? 2.909 -3.407 27.955 1.00 14.72 139 ALA X C 1
ATOM 1051 O O . ALA A 1 139 ? 4.049 -3.606 28.396 1.00 15.43 139 ALA X O 1
ATOM 1053 N N . SER A 1 140 ? 2.629 -2.521 26.995 1.00 14.79 140 SER X N 1
ATOM 1054 C CA . SER A 1 140 ? 3.655 -1.710 26.300 1.00 15.38 140 SER X CA 1
ATOM 1055 C C . SER A 1 140 ? 4.394 -0.856 27.344 1.00 15.29 140 SER X C 1
ATOM 1056 O O . SER A 1 140 ? 5.630 -0.803 27.306 1.00 16.45 140 SER X O 1
ATOM 1059 N N . MET A 1 141 ? 3.650 -0.206 28.237 1.00 13.16 141 MET X N 1
ATOM 1060 C CA . MET A 1 141 ? 4.193 0.574 29.376 1.00 14.09 141 MET X CA 1
ATOM 1061 C C . MET A 1 141 ? 5.253 -0.264 30.108 1.00 15.81 141 MET X C 1
ATOM 1062 O O . MET A 1 141 ? 6.378 0.227 30.332 1.00 15.64 141 MET X O 1
ATOM 1067 N N . ILE A 1 142 ? 4.905 -1.494 30.477 1.00 15.81 142 ILE X N 1
ATOM 1068 C CA . ILE A 1 142 ? 5.831 -2.400 31.200 1.00 14.91 142 ILE X CA 1
ATOM 1069 C C . ILE A 1 142 ? 7.047 -2.692 30.309 1.00 15.52 142 ILE X C 1
ATOM 1070 O O . ILE A 1 142 ? 8.176 -2.669 30.827 1.00 15.98 142 ILE X O 1
ATOM 1075 N N . LEU A 1 143 ? 6.832 -2.988 29.025 1.00 16.45 143 LEU X N 1
ATOM 1076 C CA . LEU A 1 143 ? 7.930 -3.380 28.106 1.00 15.46 143 LEU X CA 1
ATOM 1077 C C . LEU A 1 143 ? 8.892 -2.197 27.920 1.00 14.53 143 LEU X C 1
ATOM 1078 O O . LEU A 1 143 ? 10.090 -2.443 27.799 1.00 16.13 143 LEU X O 1
ATOM 1083 N N . PHE A 1 144 ? 8.408 -0.957 27.972 1.00 15.61 144 PHE X N 1
ATOM 1084 C CA . PHE A 1 144 ? 9.267 0.256 27.925 1.00 18.12 144 PHE X CA 1
ATOM 1085 C C . PHE A 1 144 ? 10.132 0.307 29.192 1.00 18.01 144 PHE X C 1
ATOM 1086 O O . PHE A 1 144 ? 11.325 0.620 29.084 1.00 15.44 144 PHE X O 1
ATOM 1094 N N . GLY A 1 145 ? 9.561 -0.024 30.355 1.00 16.78 145 GLY X N 1
ATOM 1095 C CA . GLY A 1 145 ? 10.310 -0.093 31.620 1.00 17.01 145 GLY X CA 1
ATOM 1096 C C . GLY A 1 145 ? 11.398 -1.149 31.545 1.00 18.22 145 GLY X C 1
ATOM 1097 O O . GLY A 1 145 ? 12.506 -0.909 32.027 1.00 17.51 145 GLY X O 1
ATOM 1098 N N . TRP A 1 146 ? 11.091 -2.292 30.936 1.00 15.38 146 TRP X N 1
ATOM 1099 C CA . TRP A 1 146 ? 12.065 -3.383 30.697 1.00 19.05 146 TRP X CA 1
ATOM 1100 C C . TRP A 1 146 ? 13.214 -2.844 29.828 1.00 17.02 146 TRP X C 1
ATOM 1101 O O . TRP A 1 146 ? 14.384 -3.033 30.192 1.00 16.90 146 TRP X O 1
ATOM 1112 N N . LEU A 1 147 ? 12.902 -2.124 28.749 1.00 15.79 147 LEU X N 1
ATOM 1113 C CA . LEU A 1 147 ? 13.944 -1.572 27.838 1.00 15.92 147 LEU X CA 1
ATOM 1114 C C . LEU A 1 147 ? 14.763 -0.482 28.548 1.00 16.25 147 LEU X C 1
ATOM 1115 O O . LEU A 1 147 ? 15.972 -0.384 28.263 1.00 18.25 147 LEU X O 1
ATOM 1120 N N . GLN A 1 148 ? 14.165 0.311 29.442 1.00 17.32 148 GLN X N 1
ATOM 1121 C CA . GLN A 1 148 ? 14.932 1.259 30.294 1.00 17.20 148 GLN X CA 1
ATOM 1122 C C . GLN A 1 148 ? 16.035 0.476 31.019 1.00 18.29 148 GLN X C 1
ATOM 1123 O O . GLN A 1 148 ? 17.211 0.915 30.976 1.00 19.46 148 GLN X O 1
ATOM 1129 N N . GLU A 1 149 ? 15.687 -0.650 31.642 1.00 17.15 149 GLU X N 1
ATOM 1130 C CA . GLU A 1 149 ? 16.658 -1.469 32.415 1.00 17.77 149 GLU X CA 1
ATOM 1131 C C . GLU A 1 149 ? 17.648 -2.137 31.459 1.00 17.94 149 GLU X C 1
ATOM 1132 O O . GLU A 1 149 ? 18.819 -2.275 31.834 1.00 18.57 149 GLU X O 1
ATOM 1138 N N . LYS A 1 150 ? 17.203 -2.587 30.283 1.00 18.35 150 LYS X N 1
ATOM 1139 C CA . LYS A 1 150 ? 18.089 -3.366 29.377 1.00 19.15 150 LYS X CA 1
ATOM 1140 C C . LYS A 1 150 ? 19.208 -2.455 28.851 1.00 18.18 150 LYS X C 1
ATOM 1141 O O . LYS A 1 150 ? 20.368 -2.911 28.806 1.00 21.68 150 LYS X O 1
ATOM 1147 N N . TYR A 1 151 ? 18.900 -1.208 28.488 1.00 19.40 151 TYR X N 1
ATOM 1148 C CA . TYR A 1 151 ? 19.781 -0.379 27.628 1.00 20.24 151 TYR X CA 1
ATOM 1149 C C . TYR A 1 151 ? 20.399 0.807 28.377 1.00 21.03 151 TYR X C 1
ATOM 1150 O O . TYR A 1 151 ? 21.318 1.401 27.815 1.00 23.53 151 TYR X O 1
ATOM 1159 N N . THR A 1 152 ? 19.929 1.148 29.573 1.00 19.45 152 THR X N 1
ATOM 1160 C CA . THR A 1 152 ? 20.455 2.299 30.351 1.00 20.15 152 THR X CA 1
ATOM 1161 C C . THR A 1 152 ? 21.018 1.834 31.700 1.00 19.32 152 THR X C 1
ATOM 1162 O O . THR A 1 152 ? 20.785 0.688 32.103 1.00 22.62 152 THR X O 1
ATOM 1166 N N . GLN A 1 153 ? 21.768 2.712 32.359 1.00 20.19 153 GLN X N 1
ATOM 1167 C CA . GLN A 1 153 ? 22.203 2.518 33.764 1.00 23.22 153 GLN X CA 1
ATOM 1168 C C . GLN A 1 153 ? 21.834 3.776 34.541 1.00 20.37 153 GLN X C 1
ATOM 1169 O O . GLN A 1 153 ? 21.764 4.868 33.975 1.00 20.40 153 GLN X O 1
ATOM 1175 N N . PRO A 1 154 ? 21.568 3.650 35.853 1.00 22.12 154 PRO X N 1
ATOM 1176 C CA . PRO A 1 154 ? 21.372 4.821 36.704 1.00 21.74 154 PRO X CA 1
ATOM 1177 C C . PRO A 1 154 ? 22.472 5.871 36.472 1.00 28.79 154 PRO X C 1
ATOM 1178 O O . PRO A 1 154 ? 23.632 5.512 36.327 1.00 26.77 154 PRO X O 1
ATOM 1182 N N . LYS A 1 155 ? 22.078 7.142 36.409 1.00 26.35 155 LYS X N 1
ATOM 1183 C CA . LYS A 1 155 ? 22.995 8.315 36.415 1.00 31.25 155 LYS X CA 1
ATOM 1184 C C . LYS A 1 155 ? 23.558 8.581 35.010 1.00 32.81 155 LYS X C 1
ATOM 1185 O O . LYS A 1 155 ? 24.361 9.510 34.869 1.00 34.23 155 LYS X O 1
ATOM 1189 N N . ASP A 1 156 ? 23.139 7.824 33.994 1.00 25.39 156 ASP X N 1
ATOM 1190 C CA . ASP A 1 156 ? 23.685 7.960 32.618 1.00 28.73 156 ASP X CA 1
ATOM 1191 C C . ASP A 1 156 ? 22.928 9.060 31.861 1.00 26.24 156 ASP X C 1
ATOM 1192 O O . ASP A 1 156 ? 23.335 9.373 30.735 1.00 29.45 156 ASP X O 1
ATOM 1197 N N . GLY A 1 157 ? 21.870 9.627 32.454 1.00 29.89 157 GLY X N 1
ATOM 1198 C CA . GLY A 1 157 ? 21.163 10.808 31.916 1.00 27.02 157 GLY X CA 1
ATOM 1199 C C . GLY A 1 157 ? 20.120 10.442 30.866 1.00 25.90 157 GLY X C 1
ATOM 1200 O O . GLY A 1 157 ? 19.572 11.352 30.231 1.00 27.37 157 GLY X O 1
ATOM 1201 N N . ASP A 1 158 ? 19.848 9.153 30.675 1.00 22.26 158 ASP X N 1
ATOM 1202 C CA . ASP A 1 158 ? 18.945 8.657 29.603 1.00 21.55 158 ASP X CA 1
ATOM 1203 C C . ASP A 1 158 ? 17.674 8.081 30.244 1.00 18.42 158 ASP X C 1
ATOM 1204 O O . ASP A 1 158 ? 17.752 7.006 30.878 1.00 20.39 158 ASP X O 1
ATOM 1209 N N . LEU A 1 159 ? 16.547 8.770 30.080 1.00 19.15 159 LEU X N 1
ATOM 1210 C CA . LEU A 1 159 ? 15.222 8.292 30.566 1.00 19.75 159 LEU X CA 1
ATOM 1211 C C . LEU A 1 159 ? 14.258 8.143 29.383 1.00 19.78 159 LEU X C 1
ATOM 1212 O O . LEU A 1 159 ? 13.038 8.138 29.613 1.00 19.66 159 LEU X O 1
ATOM 1217 N N . LEU A 1 160 ? 14.753 7.991 28.155 1.00 20.51 160 LEU X N 1
ATOM 1218 C CA . LEU A 1 160 ? 13.832 7.976 26.981 1.00 21.05 160 LEU X CA 1
ATOM 1219 C C . LEU A 1 160 ? 12.842 6.810 27.083 1.00 19.36 160 LEU X C 1
ATOM 1220 O O . LEU A 1 160 ? 11.636 7.029 26.960 1.00 18.06 160 LEU X O 1
ATOM 1225 N N . PRO A 1 161 ? 13.271 5.548 27.310 1.00 18.06 161 PRO X N 1
ATOM 1226 C CA . PRO A 1 161 ? 12.315 4.443 27.417 1.00 18.33 161 PRO X CA 1
ATOM 1227 C C . PRO A 1 161 ? 11.292 4.691 28.538 1.00 17.59 161 PRO X C 1
ATOM 1228 O O . PRO A 1 161 ? 10.109 4.446 28.344 1.00 16.21 161 PRO X O 1
ATOM 1232 N N . PHE A 1 162 ? 11.763 5.187 29.686 1.00 18.67 162 PHE X N 1
ATOM 1233 C CA . PHE A 1 162 ? 10.906 5.560 30.839 1.00 16.72 162 PHE X CA 1
ATOM 1234 C C . PHE A 1 162 ? 9.791 6.506 30.364 1.00 16.87 162 PHE X C 1
ATOM 1235 O O . PHE A 1 162 ? 8.614 6.265 30.679 1.00 18.20 162 PHE X O 1
ATOM 1243 N N . TRP A 1 163 ? 10.139 7.581 29.651 1.00 17.57 163 TRP X N 1
ATOM 1244 C CA . TRP A 1 163 ? 9.149 8.594 29.202 1.00 20.51 163 TRP X CA 1
ATOM 1245 C C . TRP A 1 163 ? 8.176 7.949 28.201 1.00 16.18 163 TRP X C 1
ATOM 1246 O O . TRP A 1 163 ? 6.964 8.215 28.267 1.00 17.58 163 TRP X O 1
ATOM 1257 N N . PHE A 1 164 ? 8.665 7.097 27.301 1.00 16.02 164 PHE X N 1
ATOM 1258 C CA . PHE A 1 164 ? 7.775 6.340 26.391 1.00 15.11 164 PHE X CA 1
ATOM 1259 C C . PHE A 1 164 ? 6.797 5.500 27.226 1.00 14.61 164 PHE X C 1
ATOM 1260 O O . PHE A 1 164 ? 5.592 5.402 26.875 1.00 16.62 164 PHE X O 1
ATOM 1268 N N . GLY A 1 165 ? 7.295 4.849 28.279 1.00 15.42 165 GLY X N 1
ATOM 1269 C CA . GLY A 1 165 ? 6.457 4.051 29.190 1.00 17.47 165 GLY X CA 1
ATOM 1270 C C . GLY A 1 165 ? 5.388 4.897 29.864 1.00 16.66 165 GLY X C 1
ATOM 1271 O O . GLY A 1 165 ? 4.257 4.404 30.052 1.00 17.48 165 GLY X O 1
ATOM 1272 N N . CYS A 1 166 ? 5.701 6.147 30.205 1.00 15.72 166 CYS X N 1
ATOM 1273 C CA . CYS A 1 166 ? 4.722 7.081 30.812 1.00 17.46 166 CYS X CA 1
ATOM 1274 C C . CYS A 1 166 ? 3.634 7.431 29.786 1.00 17.68 166 CYS X C 1
ATOM 1275 O O . CYS A 1 166 ? 2.446 7.506 30.175 1.00 16.85 166 CYS X O 1
ATOM 1278 N N . ILE A 1 167 ? 4.021 7.676 28.533 1.00 17.63 167 ILE X N 1
ATOM 1279 C CA . ILE A 1 167 ? 3.073 7.992 27.426 1.00 17.32 167 ILE X CA 1
ATOM 1280 C C . ILE A 1 167 ? 2.099 6.820 27.244 1.00 17.43 167 ILE X C 1
ATOM 1281 O O . ILE A 1 167 ? 0.876 7.037 27.284 1.00 18.39 167 ILE X O 1
ATOM 1286 N N . ALA A 1 168 ? 2.611 5.604 27.082 1.00 17.04 168 ALA X N 1
ATOM 1287 C CA . ALA A 1 168 ? 1.764 4.402 26.948 1.00 17.98 168 ALA X CA 1
ATOM 1288 C C . ALA A 1 168 ? 0.925 4.237 28.226 1.00 16.92 168 ALA X C 1
ATOM 1289 O O . ALA A 1 168 ? -0.305 3.990 28.129 1.00 16.15 168 ALA X O 1
ATOM 1291 N N . GLY A 1 169 ? 1.564 4.390 29.388 1.00 16.40 169 GLY X N 1
ATOM 1292 C CA . GLY A 1 169 ? 0.984 4.050 30.698 1.00 17.08 169 GLY X CA 1
ATOM 1293 C C . GLY A 1 169 ? -0.222 4.913 31.034 1.00 15.67 169 GLY X C 1
ATOM 1294 O O . GLY A 1 169 ? -1.116 4.420 31.718 1.00 16.39 169 GLY X O 1
ATOM 1295 N N . ILE A 1 170 ? -0.250 6.174 30.580 1.00 16.16 170 ILE X N 1
ATOM 1296 C CA . ILE A 1 170 ? -1.292 7.145 31.013 1.00 16.65 170 ILE X CA 1
ATOM 1297 C C . ILE A 1 170 ? -2.584 6.883 30.226 1.00 15.73 170 ILE X C 1
ATOM 1298 O O . ILE A 1 170 ? -3.654 7.278 30.699 1.00 16.64 170 ILE X O 1
ATOM 1303 N N . VAL A 1 171 ? -2.497 6.185 29.089 1.00 16.39 171 VAL X N 1
ATOM 1304 C CA . VAL A 1 171 ? -3.625 6.090 28.115 1.00 15.41 171 VAL X CA 1
ATOM 1305 C C . VAL A 1 171 ? -4.829 5.429 28.784 1.00 15.68 171 VAL X C 1
ATOM 1306 O O . VAL A 1 171 ? -5.935 5.948 28.690 1.00 16.84 171 VAL X O 1
ATOM 1310 N N . PRO A 1 172 ? -4.704 4.263 29.466 1.00 15.14 172 PRO X N 1
ATOM 1311 C CA . PRO A 1 172 ? -5.877 3.642 30.079 1.00 15.38 172 PRO X CA 1
ATOM 1312 C C . PRO A 1 172 ? -6.570 4.579 31.082 1.00 14.68 172 PRO X C 1
ATOM 1313 O O . PRO A 1 172 ? -7.788 4.560 31.178 1.00 16.82 172 PRO X O 1
ATOM 1317 N N . TRP A 1 173 ? -5.777 5.380 31.800 1.00 16.22 173 TRP X N 1
ATOM 1318 C CA . TRP A 1 173 ? -6.253 6.269 32.882 1.00 15.30 173 TRP X CA 1
ATOM 1319 C C . TRP A 1 173 ? -7.021 7.445 32.279 1.00 17.58 173 TRP X C 1
ATOM 1320 O O . TRP A 1 173 ? -8.042 7.833 32.864 1.00 17.34 173 TRP X O 1
ATOM 1331 N N . ILE A 1 174 ? -6.571 7.973 31.140 1.00 17.57 174 ILE X N 1
ATOM 1332 C CA . ILE A 1 174 ? -7.369 8.963 30.368 1.00 16.63 174 ILE X CA 1
ATOM 1333 C C . ILE A 1 174 ? -8.704 8.311 29.997 1.00 17.08 174 ILE X C 1
ATOM 1334 O O . ILE A 1 174 ? -9.724 8.965 30.136 1.00 18.73 174 ILE X O 1
ATOM 1339 N N . GLY A 1 175 ? -8.695 7.054 29.552 1.00 17.94 175 GLY X N 1
ATOM 1340 C CA . GLY A 1 175 ? -9.930 6.319 29.232 1.00 19.31 175 GLY X CA 1
ATOM 1341 C C . GLY A 1 175 ? -10.866 6.251 30.432 1.00 16.92 175 GLY X C 1
ATOM 1342 O O . GLY A 1 175 ? -12.081 6.484 30.261 1.00 17.22 175 GLY X O 1
ATOM 1343 N N . LEU A 1 176 ? -10.340 5.919 31.615 1.00 17.42 176 LEU X N 1
ATOM 1344 C CA . LEU A 1 176 ? -11.149 5.787 32.852 1.00 19.55 176 LEU X CA 1
ATOM 1345 C C . LEU A 1 176 ? -11.768 7.150 33.155 1.00 17.99 176 LEU X C 1
ATOM 1346 O O . LEU A 1 176 ? -12.965 7.211 33.498 1.00 18.91 176 LEU X O 1
ATOM 1351 N N . LEU A 1 177 ? -10.960 8.199 33.074 1.00 18.41 177 LEU X N 1
ATOM 1352 C CA . LEU A 1 177 ? -11.400 9.575 33.392 1.00 17.42 177 LEU X CA 1
ATOM 1353 C C . LEU A 1 177 ? -12.558 9.946 32.462 1.00 24.29 177 LEU X C 1
ATOM 1354 O O . LEU A 1 177 ? -13.565 10.493 32.959 1.00 20.03 177 LEU X O 1
ATOM 1359 N N . ILE A 1 178 ? -12.439 9.646 31.166 1.00 19.36 178 ILE X N 1
ATOM 1360 C CA . ILE A 1 178 ? -13.531 9.931 30.190 1.00 20.09 178 ILE X CA 1
ATOM 1361 C C . ILE A 1 178 ? -14.792 9.195 30.660 1.00 19.53 178 ILE X C 1
ATOM 1362 O O . ILE A 1 178 ? -15.866 9.809 30.670 1.00 19.42 178 ILE X O 1
ATOM 1367 N N . TYR A 1 179 ? -14.680 7.925 31.057 1.00 18.08 179 TYR X N 1
ATOM 1368 C CA . TYR A 1 179 ? -15.877 7.104 31.377 1.00 18.96 179 TYR X CA 1
ATOM 1369 C C . TYR A 1 179 ? -16.528 7.602 32.670 1.00 21.45 179 TYR X C 1
ATOM 1370 O O . TYR A 1 179 ? -17.767 7.575 32.750 1.00 20.62 179 TYR X O 1
ATOM 1379 N N . VAL A 1 180 ? -15.761 8.064 33.658 1.00 19.01 180 VAL X N 1
ATOM 1380 C CA . VAL A 1 180 ? -16.390 8.501 34.940 1.00 21.56 180 VAL X CA 1
ATOM 1381 C C . VAL A 1 180 ? -16.981 9.900 34.766 1.00 22.36 180 VAL X C 1
ATOM 1382 O O . VAL A 1 180 ? -17.987 10.182 35.434 1.00 25.59 180 VAL X O 1
ATOM 1386 N N . ILE A 1 181 ? -16.398 10.745 33.910 1.00 20.49 181 ILE X N 1
ATOM 1387 C CA . ILE A 1 181 ? -17.009 12.062 33.541 1.00 21.09 181 ILE X CA 1
ATOM 1388 C C . ILE A 1 181 ? -18.274 11.798 32.708 1.00 20.94 181 ILE X C 1
ATOM 1389 O O . ILE A 1 181 ? -19.292 12.481 32.931 1.00 20.60 181 ILE X O 1
ATOM 1394 N N . ALA A 1 182 ? -18.213 10.827 31.794 1.00 20.30 182 ALA X N 1
ATOM 1395 C CA . ALA A 1 182 ? -19.336 10.333 30.963 1.00 18.89 182 ALA X CA 1
ATOM 1396 C C . ALA A 1 182 ? -19.922 11.480 30.144 1.00 18.83 182 ALA X C 1
ATOM 1397 O O . ALA A 1 182 ? -21.112 11.797 30.249 1.00 21.35 182 ALA X O 1
ATOM 1399 N N . PRO A 1 183 ? -19.119 12.126 29.278 1.00 18.53 183 PRO X N 1
ATOM 1400 C CA . PRO A 1 183 ? -19.633 13.196 28.429 1.00 23.12 183 PRO X CA 1
ATOM 1401 C C . PRO A 1 183 ? -20.798 12.668 27.577 1.00 23.95 183 PRO X C 1
ATOM 1402 O O . PRO A 1 183 ? -20.725 11.546 27.049 1.00 21.67 183 PRO X O 1
ATOM 1406 N N . GLY A 1 184 ? -21.859 13.467 27.472 1.00 23.46 184 GLY X N 1
ATOM 1407 C CA . GLY A 1 184 ? -23.051 13.116 26.678 1.00 28.43 184 GLY X CA 1
ATOM 1408 C C . GLY A 1 184 ? -24.003 12.191 27.413 1.00 24.12 184 GLY X C 1
ATOM 1409 O O . GLY A 1 184 ? -25.041 11.835 26.825 1.00 29.79 184 GLY X O 1
ATOM 1410 N N . SER A 1 185 ? -23.689 11.806 28.649 1.00 21.78 185 SER X N 1
ATOM 1411 C CA . SER A 1 185 ? -24.474 10.801 29.418 1.00 25.70 185 SER X CA 1
ATOM 1412 C C . SER A 1 185 ? -25.892 11.321 29.675 1.00 31.41 185 SER X C 1
ATOM 1413 O O . SER A 1 185 ? -26.055 12.540 29.897 1.00 32.38 185 SER X O 1
ATOM 1416 N N . THR A 1 186 ? -26.863 10.405 29.626 1.00 34.64 186 THR X N 1
ATOM 1417 C CA . THR A 1 186 ? -28.321 10.630 29.798 1.00 43.23 186 THR X CA 1
ATOM 1418 C C . THR A 1 186 ? -28.676 10.435 31.272 1.00 43.28 186 THR X C 1
ATOM 1419 O O . THR A 1 186 ? -29.294 11.327 31.863 1.00 61.51 186 THR X O 1
ATOM 1423 N N A SER A 1 187 ? -28.281 9.290 31.839 0.50 51.72 187 SER X N 1
ATOM 1424 N N B SER A 1 187 ? -28.285 9.293 31.845 0.50 53.62 187 SER X N 1
ATOM 1425 C CA A SER A 1 187 ? -28.706 8.823 33.184 0.50 41.47 187 SER X CA 1
ATOM 1426 C CA B SER A 1 187 ? -28.744 8.818 33.176 0.50 42.86 187 SER X CA 1
ATOM 1427 C C A SER A 1 187 ? -28.166 9.773 34.256 0.50 52.62 187 SER X C 1
ATOM 1428 C C B SER A 1 187 ? -28.153 9.705 34.278 0.50 53.40 187 SER X C 1
ATOM 1429 O O A SER A 1 187 ? -27.043 10.300 34.079 0.50 53.18 187 SER X O 1
ATOM 1430 O O B SER A 1 187 ? -26.982 10.132 34.138 0.50 53.07 187 SER X O 1
ATOM 1435 N N . ASP A 1 188 ? -28.947 9.977 35.320 1.00 40.75 188 ASP X N 1
ATOM 1436 C CA . ASP A 1 188 ? -28.534 10.770 36.507 1.00 41.54 188 ASP X CA 1
ATOM 1437 C C . ASP A 1 188 ? -27.935 9.821 37.549 1.00 40.32 188 ASP X C 1
ATOM 1438 O O . ASP A 1 188 ? -27.623 10.284 38.665 1.00 49.00 188 ASP X O 1
ATOM 1443 N N . VAL A 1 189 ? -27.793 8.541 37.203 1.00 44.77 189 VAL X N 1
ATOM 1444 C CA . VAL A 1 189 ? -27.112 7.529 38.061 1.00 49.51 189 VAL X CA 1
ATOM 1445 C C . VAL A 1 189 ? -25.640 7.936 38.199 1.00 58.77 189 VAL X C 1
ATOM 1446 O O . VAL A 1 189 ? -25.009 8.307 37.174 1.00 59.90 189 VAL X O 1
ATOM 1450 N N . ALA A 1 190 ? -25.121 7.893 39.427 1.00 42.38 190 ALA X N 1
ATOM 1451 C CA . ALA A 1 190 ? -23.747 8.322 39.767 1.00 37.17 190 ALA X CA 1
ATOM 1452 C C . ALA A 1 190 ? -22.835 7.095 39.836 1.00 39.55 190 ALA X C 1
ATOM 1453 O O . ALA A 1 190 ? -23.306 6.015 40.237 1.00 37.94 190 ALA X O 1
ATOM 1455 N N . VAL A 1 191 ? -21.574 7.266 39.444 1.00 30.46 191 VAL X N 1
ATOM 1456 C CA . VAL A 1 191 ? -20.482 6.274 39.658 1.00 32.48 191 VAL X CA 1
ATOM 1457 C C . VAL A 1 191 ? -20.439 5.891 41.135 1.00 25.89 191 VAL X C 1
ATOM 1458 O O . VAL A 1 191 ? -20.375 6.768 42.001 1.00 27.93 191 VAL X O 1
ATOM 1462 N N . PRO A 1 192 ? -20.455 4.582 41.480 1.00 24.54 192 PRO X N 1
ATOM 1463 C CA . PRO A 1 192 ? -20.423 4.171 42.883 1.00 26.42 192 PRO X CA 1
ATOM 1464 C C . PRO A 1 192 ? -19.146 4.651 43.590 1.00 22.33 192 PRO X C 1
ATOM 1465 O O . PRO A 1 192 ? -18.057 4.657 42.980 1.00 21.04 192 PRO X O 1
ATOM 1469 N N . GLY A 1 193 ? -19.294 5.034 44.859 1.00 21.19 193 GLY X N 1
ATOM 1470 C CA . GLY A 1 193 ? -18.168 5.381 45.743 1.00 25.29 193 GLY X CA 1
ATOM 1471 C C . GLY A 1 193 ? -17.025 4.394 45.613 1.00 23.08 193 GLY X C 1
ATOM 1472 O O . GLY A 1 193 ? -15.867 4.834 45.482 1.00 22.97 193 GLY X O 1
ATOM 1473 N N . PHE A 1 194 ? -17.308 3.095 45.662 1.00 22.07 194 PHE X N 1
ATOM 1474 C CA . PHE A 1 194 ? -16.244 2.065 45.745 1.00 22.01 194 PHE X CA 1
ATOM 1475 C C . PHE A 1 194 ? -15.448 2.075 44.432 1.00 19.92 194 PHE X C 1
ATOM 1476 O O . PHE A 1 194 ? -14.261 1.694 44.434 1.00 19.66 194 PHE X O 1
ATOM 1484 N N . VAL A 1 195 ? -16.079 2.492 43.335 1.00 19.39 195 VAL X N 1
ATOM 1485 C CA . VAL A 1 195 ? -15.433 2.559 41.993 1.00 21.89 195 VAL X CA 1
ATOM 1486 C C . VAL A 1 195 ? -14.470 3.746 41.995 1.00 19.60 195 VAL X C 1
ATOM 1487 O O . VAL A 1 195 ? -13.331 3.570 41.580 1.00 18.68 195 VAL X O 1
ATOM 1491 N N . TYR A 1 196 ? -14.909 4.905 42.490 1.00 19.38 196 TYR X N 1
ATOM 1492 C CA . TYR A 1 196 ? -14.024 6.076 42.687 1.00 21.54 196 TYR X CA 1
ATOM 1493 C C . TYR A 1 196 ? -12.838 5.645 43.556 1.00 19.92 196 TYR X C 1
ATOM 1494 O O . TYR A 1 196 ? -11.684 5.990 43.233 1.00 19.93 196 TYR X O 1
ATOM 1503 N N . GLY A 1 197 ? -13.099 4.880 44.621 1.00 16.98 197 GLY X N 1
ATOM 1504 C CA . GLY A 1 197 ? -12.033 4.428 45.536 1.00 19.92 197 GLY X CA 1
ATOM 1505 C C . GLY A 1 197 ? -10.983 3.609 44.805 1.00 17.97 197 GLY X C 1
ATOM 1506 O O . GLY A 1 197 ? -9.767 3.837 45.013 1.00 18.05 197 GLY X O 1
ATOM 1507 N N . ILE A 1 198 ? -11.431 2.661 43.985 1.00 17.04 198 ILE X N 1
ATOM 1508 C CA . ILE A 1 198 ? -10.540 1.795 43.164 1.00 17.35 198 ILE X CA 1
ATOM 1509 C C . ILE A 1 198 ? -9.694 2.663 42.220 1.00 18.55 198 ILE X C 1
ATOM 1510 O O . ILE A 1 198 ? -8.466 2.507 42.197 1.00 18.01 198 ILE X O 1
ATOM 1515 N N A ILE A 1 199 ? -10.336 3.525 41.431 0.50 16.20 199 ILE X N 1
ATOM 1516 N N B ILE A 1 199 ? -10.314 3.553 41.442 0.50 15.40 199 ILE X N 1
ATOM 1517 C CA A ILE A 1 199 ? -9.627 4.320 40.391 0.50 17.80 199 ILE X CA 1
ATOM 1518 C CA B ILE A 1 199 ? -9.574 4.294 40.380 0.50 16.60 199 ILE X CA 1
ATOM 1519 C C A ILE A 1 199 ? -8.598 5.219 41.086 0.50 17.78 199 ILE X C 1
ATOM 1520 C C B ILE A 1 199 ? -8.613 5.293 41.035 0.50 16.90 199 ILE X C 1
ATOM 1521 O O A ILE A 1 199 ? -7.435 5.221 40.656 0.50 20.75 199 ILE X O 1
ATOM 1522 O O B ILE A 1 199 ? -7.505 5.464 40.506 0.50 18.19 199 ILE X O 1
ATOM 1531 N N . ILE A 1 200 ? -9.000 5.923 42.143 1.00 16.56 200 ILE X N 1
ATOM 1532 C CA . ILE A 1 200 ? -8.117 6.919 42.813 1.00 17.89 200 ILE X CA 1
ATOM 1533 C C . ILE A 1 200 ? -6.943 6.178 43.462 1.00 17.28 200 ILE X C 1
ATOM 1534 O O . ILE A 1 200 ? -5.786 6.558 43.198 1.00 19.14 200 ILE X O 1
ATOM 1539 N N . SER A 1 201 ? -7.215 5.155 44.276 1.00 17.85 201 SER X N 1
ATOM 1540 C CA . SER A 1 201 ? -6.152 4.423 45.001 1.00 16.13 201 SER X CA 1
ATOM 1541 C C . SER A 1 201 ? -5.210 3.777 43.974 1.00 16.68 201 SER X C 1
ATOM 1542 O O . SER A 1 201 ? -3.993 3.909 44.125 1.00 18.66 201 SER X O 1
ATOM 1545 N N . LEU A 1 202 ? -5.728 3.125 42.933 1.00 17.84 202 LEU X N 1
ATOM 1546 C CA . LEU A 1 202 ? -4.829 2.379 42.021 1.00 16.28 202 LEU X CA 1
ATOM 1547 C C . LEU A 1 202 ? -4.107 3.354 41.085 1.00 17.02 202 LEU X C 1
ATOM 1548 O O . LEU A 1 202 ? -2.962 3.060 40.705 1.00 18.23 202 LEU X O 1
ATOM 1553 N N . PHE A 1 203 ? -4.688 4.513 40.767 1.00 17.14 203 PHE X N 1
ATOM 1554 C CA . PHE A 1 203 ? -3.936 5.546 40.012 1.00 17.22 203 PHE X CA 1
ATOM 1555 C C . PHE A 1 203 ? -2.711 5.969 40.840 1.00 20.01 203 PHE X C 1
ATOM 1556 O O . PHE A 1 203 ? -1.601 6.099 40.283 1.00 17.87 203 PHE X O 1
ATOM 1564 N N A LEU A 1 204 ? -2.897 6.197 42.144 0.50 16.93 204 LEU X N 1
ATOM 1565 N N B LEU A 1 204 ? -2.893 6.200 42.145 0.50 16.85 204 LEU X N 1
ATOM 1566 C CA A LEU A 1 204 ? -1.770 6.568 43.035 0.50 17.59 204 LEU X CA 1
ATOM 1567 C CA B LEU A 1 204 ? -1.763 6.576 43.033 0.50 17.35 204 LEU X CA 1
ATOM 1568 C C A LEU A 1 204 ? -0.704 5.467 42.981 0.50 19.83 204 LEU X C 1
ATOM 1569 C C B LEU A 1 204 ? -0.701 5.469 42.989 0.50 19.81 204 LEU X C 1
ATOM 1570 O O A LEU A 1 204 ? 0.484 5.792 42.803 0.50 18.89 204 LEU X O 1
ATOM 1571 O O B LEU A 1 204 ? 0.489 5.791 42.822 0.50 18.90 204 LEU X O 1
ATOM 1580 N N . PHE A 1 205 ? -1.105 4.205 43.128 1.00 18.00 205 PHE X N 1
ATOM 1581 C CA . PHE A 1 205 ? -0.142 3.076 43.126 1.00 19.29 205 PHE X CA 1
ATOM 1582 C C . PHE A 1 205 ? 0.560 2.987 41.766 1.00 17.12 205 PHE X C 1
ATOM 1583 O O . PHE A 1 205 ? 1.775 2.820 41.747 1.00 16.06 205 PHE X O 1
ATOM 1591 N N . PHE A 1 206 ? -0.168 3.072 40.651 1.00 17.15 206 PHE X N 1
ATOM 1592 C CA . PHE A 1 206 ? 0.453 2.976 39.306 1.00 18.89 206 PHE X CA 1
ATOM 1593 C C . PHE A 1 206 ? 1.533 4.061 39.184 1.00 19.78 206 PHE X C 1
ATOM 1594 O O . PHE A 1 206 ? 2.660 3.761 38.725 1.00 18.79 206 PHE X O 1
ATOM 1602 N N . ASN A 1 207 ? 1.231 5.283 39.628 1.00 17.10 207 ASN X N 1
ATOM 1603 C CA . ASN A 1 207 ? 2.206 6.403 39.584 1.00 18.26 207 ASN X CA 1
ATOM 1604 C C . ASN A 1 207 ? 3.417 6.067 40.461 1.00 15.56 207 ASN X C 1
ATOM 1605 O O . ASN A 1 207 ? 4.540 6.462 40.105 1.00 17.63 207 ASN X O 1
ATOM 1610 N N A SER A 1 208 ? 3.194 5.359 41.571 0.50 15.91 208 SER X N 1
ATOM 1611 N N B SER A 1 208 ? 3.207 5.361 41.571 0.50 16.03 208 SER X N 1
ATOM 1612 C CA A SER A 1 208 ? 4.250 4.988 42.548 0.50 16.04 208 SER X CA 1
ATOM 1613 C CA B SER A 1 208 ? 4.287 5.035 42.534 0.50 16.56 208 SER X CA 1
ATOM 1614 C C A SER A 1 208 ? 5.286 4.091 41.863 0.50 16.01 208 SER X C 1
ATOM 1615 C C B SER A 1 208 ? 5.295 4.082 41.874 0.50 16.20 208 SER X C 1
ATOM 1616 O O A SER A 1 208 ? 6.482 4.281 42.114 0.50 17.31 208 SER X O 1
ATOM 1617 O O B SER A 1 208 ? 6.492 4.238 42.141 0.50 17.30 208 SER X O 1
ATOM 1622 N N . PHE A 1 209 ? 4.843 3.144 41.030 1.00 16.62 209 PHE X N 1
ATOM 1623 C CA . PHE A 1 209 ? 5.767 2.246 40.281 1.00 18.06 209 PHE X CA 1
ATOM 1624 C C . PHE A 1 209 ? 6.669 3.087 39.367 1.00 16.14 209 PHE X C 1
ATOM 1625 O O . PHE A 1 209 ? 7.908 2.866 39.347 1.00 18.15 209 PHE X O 1
ATOM 1633 N N . ALA A 1 210 ? 6.076 4.034 38.637 1.00 15.24 210 ALA X N 1
ATOM 1634 C CA . ALA A 1 210 ? 6.808 4.947 37.734 1.00 16.55 210 ALA X CA 1
ATOM 1635 C C . ALA A 1 210 ? 7.830 5.744 38.543 1.00 16.77 210 ALA X C 1
ATOM 1636 O O . ALA A 1 210 ? 8.986 5.886 38.085 1.00 17.88 210 ALA X O 1
ATOM 1638 N N . LEU A 1 211 ? 7.421 6.259 39.700 1.00 17.39 211 LEU X N 1
ATOM 1639 C CA . LEU A 1 211 ? 8.334 7.049 40.564 1.00 18.12 211 LEU X CA 1
ATOM 1640 C C . LEU A 1 211 ? 9.535 6.196 40.979 1.00 17.06 211 LEU X C 1
ATOM 1641 O O . LEU A 1 211 ? 10.640 6.736 40.996 1.00 18.06 211 LEU X O 1
ATOM 1646 N N . VAL A 1 212 ? 9.353 4.903 41.252 1.00 17.94 212 VAL X 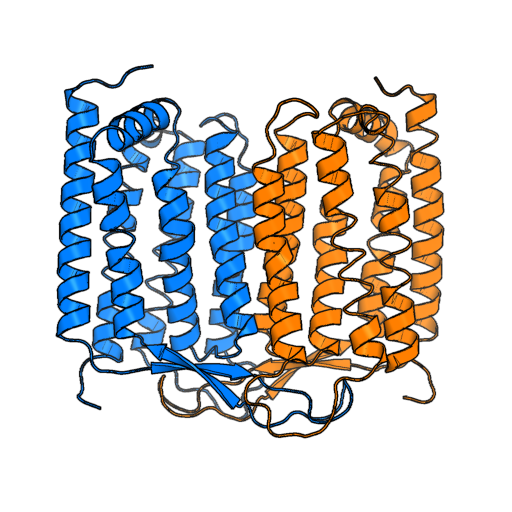N 1
ATOM 1647 C CA . VAL A 1 212 ? 10.495 4.027 41.636 1.00 20.69 212 VAL X CA 1
ATOM 1648 C C . VAL A 1 212 ? 11.503 3.973 40.476 1.00 20.47 212 VAL X C 1
ATOM 1649 O O . VAL A 1 212 ? 12.694 4.169 40.737 1.00 19.77 212 VAL X O 1
ATOM 1653 N N . GLN A 1 213 ? 11.074 3.725 39.235 1.00 18.50 213 GLN X N 1
ATOM 1654 C CA . GLN A 1 213 ? 12.055 3.618 38.129 1.00 20.47 213 GLN X CA 1
ATOM 1655 C C . GLN A 1 213 ? 12.733 4.983 37.941 1.00 20.17 213 GLN X C 1
ATOM 1656 O O . GLN A 1 213 ? 13.966 5.034 37.771 1.00 19.06 213 GLN X O 1
ATOM 1662 N N . TYR A 1 214 ? 11.966 6.065 37.989 1.00 17.87 214 TYR X N 1
ATOM 1663 C CA . TYR A 1 214 ? 12.509 7.436 37.862 1.00 19.78 214 TYR X CA 1
ATOM 1664 C C . TYR A 1 214 ? 13.600 7.635 38.922 1.00 20.33 214 TYR X C 1
ATOM 1665 O O . TYR A 1 214 ? 14.720 8.063 38.559 1.00 18.41 214 TYR X O 1
ATOM 1674 N N . LEU A 1 215 ? 13.283 7.339 40.188 1.00 19.85 215 LEU X N 1
ATOM 1675 C CA . LEU A 1 215 ? 14.208 7.558 41.334 1.00 20.28 215 LEU X CA 1
ATOM 1676 C C . LEU A 1 215 ? 15.453 6.685 41.135 1.00 20.30 215 LEU X C 1
ATOM 1677 O O . LEU A 1 215 ? 16.574 7.195 41.332 1.00 21.53 215 LEU X O 1
ATOM 1682 N N . GLN A 1 216 ? 15.262 5.424 40.729 1.00 20.72 216 GLN X N 1
ATOM 1683 C CA . GLN A 1 216 ? 16.365 4.444 40.545 1.00 21.47 216 GLN X CA 1
ATOM 1684 C C . GLN A 1 216 ? 17.345 4.969 39.487 1.00 21.79 216 GLN X C 1
ATOM 1685 O O . GLN A 1 216 ? 18.557 4.858 39.705 1.00 24.59 216 GLN X O 1
ATOM 1691 N N . TYR A 1 217 ? 16.847 5.489 38.362 1.00 21.79 217 TYR X N 1
ATOM 1692 C CA . TYR A 1 217 ? 17.674 5.816 37.169 1.00 22.05 217 TYR X CA 1
ATOM 1693 C C . TYR A 1 217 ? 18.220 7.242 37.293 1.00 23.67 217 TYR X C 1
ATOM 1694 O O . TYR A 1 217 ? 19.306 7.525 36.723 1.00 24.82 217 TYR X O 1
ATOM 1703 N N . LYS A 1 218 ? 17.562 8.089 38.085 1.00 23.14 218 LYS X N 1
ATOM 1704 C CA . LYS A 1 218 ? 18.156 9.360 38.575 1.00 23.96 218 LYS X CA 1
ATOM 1705 C C . LYS A 1 218 ? 19.326 9.037 39.514 1.00 24.56 218 LYS X C 1
ATOM 1706 O O . LYS A 1 218 ? 20.384 9.667 39.362 1.00 29.37 218 LYS X O 1
ATOM 1712 N N . GLY A 1 219 ? 19.137 8.074 40.416 1.00 23.83 219 GLY X N 1
ATOM 1713 C CA . GLY A 1 219 ? 20.198 7.442 41.218 1.00 27.21 219 GLY X CA 1
ATOM 1714 C C . GLY A 1 219 ? 20.790 8.399 42.236 1.00 27.41 219 GLY X C 1
ATOM 1715 O O . GLY A 1 219 ? 21.995 8.288 42.501 1.00 34.59 219 GLY X O 1
ATOM 1716 N N . LYS A 1 220 ? 19.988 9.320 42.776 1.00 27.06 220 LYS X N 1
ATOM 1717 C CA . LYS A 1 220 ? 20.459 10.347 43.744 1.00 30.08 220 LYS X CA 1
ATOM 1718 C C . LYS A 1 220 ? 20.092 9.948 45.178 1.00 36.00 220 LYS X C 1
ATOM 1719 O O . LYS A 1 220 ? 19.084 9.237 45.362 1.00 33.61 220 LYS X O 1
ATOM 1725 N N . GLY A 1 221 ? 20.878 10.418 46.156 1.00 37.24 221 GLY X N 1
ATOM 1726 C CA . GLY A 1 221 ? 20.738 10.061 47.583 1.00 45.54 221 GLY X CA 1
ATOM 1727 C C . GLY A 1 221 ? 20.676 8.555 47.779 1.00 36.22 221 GLY X C 1
ATOM 1728 O O . GLY A 1 221 ? 21.474 7.846 47.142 1.00 38.78 221 GLY X O 1
ATOM 1729 N N . LYS A 1 222 ? 19.758 8.077 48.625 1.00 37.22 222 LYS X N 1
ATOM 1730 C CA . LYS A 1 222 ? 19.641 6.653 49.017 1.00 35.39 222 LYS X CA 1
ATOM 1731 C C . LYS A 1 222 ? 19.288 5.810 47.790 1.00 30.74 222 LYS X C 1
ATOM 1732 O O . LYS A 1 222 ? 19.477 4.586 47.850 1.00 32.62 222 LYS X O 1
ATOM 1734 N N . TRP A 1 223 ? 18.773 6.437 46.725 1.00 31.99 223 TRP X N 1
ATOM 1735 C CA . TRP A 1 223 ? 18.342 5.726 45.492 1.00 32.36 223 TRP X CA 1
ATOM 1736 C C . TRP A 1 223 ? 19.561 5.411 44.620 1.00 31.04 223 TRP X C 1
ATOM 1737 O O . TRP A 1 223 ? 19.387 4.730 43.607 1.00 31.60 223 TRP X O 1
ATOM 1748 N N . SER A 1 224 ? 20.759 5.840 45.028 1.00 29.87 224 SER X N 1
ATOM 1749 C CA . SER A 1 224 ? 22.047 5.373 44.453 1.00 33.20 224 SER X CA 1
ATOM 1750 C C . SER A 1 224 ? 22.163 3.851 44.605 1.00 33.26 224 SER X C 1
ATOM 1751 O O . SER A 1 224 ? 22.822 3.211 43.765 1.00 35.24 224 SER X O 1
ATOM 1754 N N . ASN A 1 225 ? 21.547 3.294 45.647 1.00 30.23 225 ASN X N 1
ATOM 1755 C CA . ASN A 1 225 ? 21.524 1.832 45.919 1.00 26.97 225 ASN X CA 1
ATOM 1756 C C . ASN A 1 225 ? 20.342 1.228 45.156 1.00 28.22 225 ASN X C 1
ATOM 1757 O O . ASN A 1 225 ? 19.194 1.481 45.551 1.00 27.34 225 ASN X O 1
ATOM 1762 N N A TYR A 1 226 ? 20.614 0.455 44.103 0.50 31.27 226 TYR X N 1
ATOM 1763 N N B TYR A 1 226 ? 20.613 0.464 44.090 0.50 30.32 226 TYR X N 1
ATOM 1764 C CA A TYR A 1 226 ? 19.571 -0.097 43.200 0.50 31.27 226 TYR X CA 1
ATOM 1765 C CA B TYR A 1 226 ? 19.582 -0.120 43.185 0.50 29.73 226 TYR X CA 1
ATOM 1766 C C A TYR A 1 226 ? 18.607 -0.987 43.991 0.50 30.98 226 TYR X C 1
ATOM 1767 C C B TYR A 1 226 ? 18.609 -0.989 43.989 0.50 30.12 226 TYR X C 1
ATOM 1768 O O A TYR A 1 226 ? 17.407 -1.011 43.647 0.50 28.41 226 TYR X O 1
ATOM 1769 O O B TYR A 1 226 ? 17.408 -1.008 43.645 0.50 27.63 226 TYR X O 1
ATOM 1786 N N . LEU A 1 227 ? 19.119 -1.698 45.003 1.00 27.33 227 LEU X N 1
ATOM 1787 C CA . LEU A 1 227 ? 18.344 -2.706 45.779 1.00 27.89 227 LEU X CA 1
ATOM 1788 C C . LEU A 1 227 ? 17.238 -1.995 46.573 1.00 24.58 227 LEU X C 1
ATOM 1789 O O . LEU A 1 227 ? 16.270 -2.658 46.960 1.00 26.73 227 LEU X O 1
ATOM 1794 N N . ARG A 1 228 ? 17.385 -0.694 46.831 1.00 24.28 228 ARG X N 1
ATOM 1795 C CA . ARG A 1 228 ? 16.327 0.100 47.507 1.00 24.16 228 ARG X CA 1
ATOM 1796 C C . ARG A 1 228 ? 15.078 0.108 46.619 1.00 24.81 228 ARG X C 1
ATOM 1797 O O . ARG A 1 228 ? 13.975 -0.126 47.145 1.00 24.95 228 ARG X O 1
ATOM 1805 N N . GLY A 1 229 ? 15.251 0.369 45.321 1.00 24.93 229 GLY X N 1
ATOM 1806 C CA . GLY A 1 229 ? 14.171 0.276 44.317 1.00 22.68 229 GLY X CA 1
ATOM 1807 C C . GLY A 1 229 ? 13.603 -1.129 44.221 1.00 21.98 229 GLY X C 1
ATOM 1808 O O . GLY A 1 229 ? 12.389 -1.294 44.100 1.00 22.05 229 GLY X O 1
ATOM 1809 N N A GLU A 1 230 ? 14.471 -2.137 44.267 0.50 22.02 230 GLU X N 1
ATOM 1810 N N B GLU A 1 230 ? 14.466 -2.143 44.283 0.50 22.17 230 GLU X N 1
ATOM 1811 C CA A GLU A 1 230 ? 14.062 -3.562 44.169 0.50 22.47 230 GLU X CA 1
ATOM 1812 C CA B GLU A 1 230 ? 14.051 -3.569 44.209 0.50 22.48 230 GLU X CA 1
ATOM 1813 C C A GLU A 1 230 ? 13.096 -3.884 45.319 0.50 21.68 230 GLU X C 1
ATOM 1814 C C B GLU A 1 230 ? 13.065 -3.871 45.345 0.50 21.62 230 GLU X C 1
ATOM 1815 O O A GLU A 1 230 ? 12.069 -4.530 45.066 0.50 22.16 230 GLU X O 1
ATOM 1816 O O B GLU A 1 230 ? 12.025 -4.489 45.082 0.50 22.13 230 GLU X O 1
ATOM 1827 N N A ARG A 1 231 ? 13.407 -3.438 46.539 0.50 23.67 231 ARG X N 1
ATOM 1828 N N B ARG A 1 231 ? 13.385 -3.445 46.568 0.50 23.70 231 ARG X N 1
ATOM 1829 C CA A ARG A 1 231 ? 12.533 -3.629 47.730 0.50 23.96 231 ARG X CA 1
ATOM 1830 C CA B ARG A 1 231 ? 12.508 -3.634 47.755 0.50 23.62 231 ARG X CA 1
ATOM 1831 C C A ARG A 1 231 ? 11.231 -2.838 47.539 0.50 21.31 231 ARG X C 1
ATOM 1832 C C B ARG A 1 231 ? 11.219 -2.829 47.560 0.50 21.28 231 ARG X C 1
ATOM 1833 O O A ARG A 1 231 ? 10.158 -3.391 47.842 0.50 23.19 231 ARG X O 1
ATOM 1834 O O B ARG A 1 231 ? 10.140 -3.364 47.872 0.50 23.02 231 ARG X O 1
ATOM 1849 N N . ALA A 1 232 ? 11.322 -1.598 47.053 1.00 19.80 232 ALA X N 1
ATOM 1850 C CA . ALA A 1 232 ? 10.154 -0.703 46.873 1.00 20.01 232 ALA X CA 1
ATOM 1851 C C . ALA A 1 232 ? 9.152 -1.374 45.931 1.00 20.99 232 ALA X C 1
ATOM 1852 O O . ALA A 1 232 ? 7.949 -1.378 46.252 1.00 22.09 232 ALA X O 1
ATOM 1854 N N . TYR A 1 233 ? 9.623 -1.940 44.813 1.00 19.75 233 TYR X N 1
ATOM 1855 C CA . TYR A 1 233 ? 8.754 -2.653 43.835 1.00 18.62 233 TYR X CA 1
ATOM 1856 C C . TYR A 1 233 ? 8.026 -3.808 44.524 1.00 18.53 233 TYR X C 1
ATOM 1857 O O . TYR A 1 233 ? 6.826 -3.981 44.307 1.00 21.26 233 TYR X O 1
ATOM 1866 N N . ILE A 1 234 ? 8.733 -4.603 45.327 1.00 19.12 234 ILE X N 1
ATOM 1867 C CA . ILE A 1 234 ? 8.110 -5.775 46.008 1.00 19.82 234 ILE X CA 1
ATOM 1868 C C . ILE A 1 234 ? 6.995 -5.274 46.941 1.00 18.26 234 ILE X C 1
ATOM 1869 O O . ILE A 1 234 ? 5.896 -5.854 46.932 1.00 22.03 234 ILE X O 1
ATOM 1874 N N . VAL A 1 235 ? 7.258 -4.217 47.712 1.00 19.64 235 VAL X N 1
ATOM 1875 C CA . VAL A 1 235 ? 6.256 -3.650 48.658 1.00 19.32 235 VAL X CA 1
ATOM 1876 C C . VAL A 1 235 ? 5.080 -3.088 47.849 1.00 18.61 235 VAL X C 1
ATOM 1877 O O . VAL A 1 235 ? 3.927 -3.363 48.199 1.00 20.31 235 VAL X O 1
ATOM 1881 N N . LEU A 1 236 ? 5.350 -2.311 46.804 1.00 19.57 236 LEU X N 1
ATOM 1882 C CA . LEU A 1 236 ? 4.267 -1.641 46.041 1.00 21.56 236 LEU X CA 1
ATOM 1883 C C . LEU A 1 236 ? 3.379 -2.692 45.366 1.00 18.33 236 LEU X C 1
ATOM 1884 O O . LEU A 1 236 ? 2.164 -2.482 45.336 1.00 20.19 236 LEU X O 1
ATOM 1889 N N . SER A 1 237 ? 3.952 -3.767 44.819 1.00 18.97 237 SER X N 1
ATOM 1890 C CA . SER A 1 237 ? 3.157 -4.839 44.169 1.00 19.26 237 SER X CA 1
ATOM 1891 C C . SER A 1 237 ? 2.243 -5.497 45.212 1.00 20.39 237 SER X C 1
ATOM 1892 O O . SER A 1 237 ? 1.071 -5.719 44.930 1.00 19.25 237 SER X O 1
ATOM 1895 N N A LEU A 1 238 ? 2.786 -5.808 46.392 0.50 20.61 238 LEU X N 1
ATOM 1896 N N B LEU A 1 238 ? 2.780 -5.794 46.396 0.50 20.66 238 LEU X N 1
ATOM 1897 C CA A LEU A 1 238 ? 2.019 -6.396 47.523 0.50 20.12 238 LEU X CA 1
ATOM 1898 C CA B LEU A 1 238 ? 2.010 -6.409 47.507 0.50 20.12 238 LEU X CA 1
ATOM 1899 C C A LEU A 1 238 ? 0.835 -5.479 47.853 0.50 20.57 238 LEU X C 1
ATOM 1900 C C B LEU A 1 238 ? 0.840 -5.487 47.881 0.50 20.69 238 LEU X C 1
ATOM 1901 O O A LEU A 1 238 ? -0.311 -5.965 47.884 0.50 21.18 238 LEU X O 1
ATOM 1902 O O B LEU A 1 238 ? -0.302 -5.978 47.962 0.50 21.35 238 LEU X O 1
ATOM 1911 N N . VAL A 1 239 ? 1.105 -4.193 48.085 1.00 21.93 239 VAL X N 1
ATOM 1912 C CA . VAL A 1 239 ? 0.078 -3.232 48.587 1.00 21.71 239 VAL X CA 1
ATOM 1913 C C . VAL A 1 239 ? -0.941 -2.969 47.469 1.00 20.01 239 VAL X C 1
ATOM 1914 O O . VAL A 1 239 ? -2.165 -3.010 47.752 1.00 18.86 239 VAL X O 1
ATOM 1918 N N . ALA A 1 240 ? -0.475 -2.746 46.238 1.00 18.81 240 ALA X N 1
ATOM 1919 C CA . ALA A 1 240 ? -1.351 -2.399 45.092 1.00 18.06 240 ALA X CA 1
ATOM 1920 C C . ALA A 1 240 ? -2.284 -3.567 44.790 1.00 19.14 240 ALA X C 1
ATOM 1921 O O . ALA A 1 240 ? -3.480 -3.369 44.607 1.00 19.42 240 ALA X O 1
ATOM 1923 N N . LYS A 1 241 ? -1.744 -4.789 44.756 1.00 18.68 241 LYS X N 1
ATOM 1924 C CA . LYS A 1 241 ? -2.552 -5.930 44.362 1.00 19.82 241 LYS X CA 1
ATOM 1925 C C . LYS A 1 241 ? -3.522 -6.301 45.489 1.00 16.16 241 LYS X C 1
ATOM 1926 O O . LYS A 1 241 ? -4.684 -6.584 45.221 1.00 18.03 241 LYS X O 1
ATOM 1932 N N A SER A 1 242 ? -3.046 -6.084 46.803 0.50 19.75 242 SER X N 1
ATOM 1933 N N B SER A 1 242 ? -3.056 -6.155 46.839 0.50 17.22 242 SER X N 1
ATOM 1934 C CA A SER A 1 242 ? -3.990 -6.366 47.913 0.50 21.83 242 SER X CA 1
ATOM 1935 C CA B SER A 1 242 ? -3.988 -6.358 47.972 0.50 18.14 242 SER X CA 1
ATOM 1936 C C A SER A 1 242 ? -5.115 -5.326 47.900 0.50 19.95 242 SER X C 1
ATOM 1937 C C B SER A 1 242 ? -5.118 -5.326 47.892 0.50 18.31 242 SER X C 1
ATOM 1938 O O A SER A 1 242 ? -6.286 -5.712 48.061 0.50 20.37 242 SER X O 1
ATOM 1939 O O B SER A 1 242 ? -6.294 -5.717 47.997 0.50 18.61 242 SER X O 1
ATOM 1944 N N . ALA A 1 243 ? -4.767 -4.051 47.705 1.00 18.75 243 ALA X N 1
ATOM 1945 C CA . ALA A 1 243 ? -5.735 -2.936 47.704 1.00 19.85 243 ALA X CA 1
ATOM 1946 C C . ALA A 1 243 ? -6.767 -3.180 46.599 1.00 19.20 243 ALA X C 1
ATOM 1947 O O . ALA A 1 243 ? -7.974 -3.075 46.885 1.00 18.78 243 ALA X O 1
ATOM 1949 N N . LEU A 1 244 ? -6.336 -3.535 45.387 1.00 18.40 244 LEU X N 1
ATOM 1950 C CA . LEU A 1 244 ? -7.308 -3.768 44.284 1.00 20.07 244 LEU X CA 1
ATOM 1951 C C . LEU A 1 244 ? -8.154 -5.005 44.593 1.00 18.92 244 LEU X C 1
ATOM 1952 O O . LEU A 1 244 ? -9.396 -4.931 44.432 1.00 19.00 244 LEU X O 1
ATOM 1957 N N . ALA A 1 245 ? -7.518 -6.111 44.982 1.00 17.86 245 ALA X N 1
ATOM 1958 C CA . ALA A 1 245 ? -8.224 -7.387 45.224 1.00 19.44 245 ALA X CA 1
ATOM 1959 C C . ALA A 1 245 ? -9.373 -7.143 46.210 1.00 19.33 245 ALA X C 1
ATOM 1960 O O . ALA A 1 245 ? -10.513 -7.544 45.918 1.00 19.10 245 ALA X O 1
ATOM 1962 N N . TRP A 1 246 ? -9.095 -6.518 47.355 1.00 19.08 246 TRP X N 1
ATOM 1963 C CA . TRP A 1 246 ? -10.084 -6.463 48.460 1.00 18.74 246 TRP X CA 1
ATOM 1964 C C . TRP A 1 246 ? -11.108 -5.363 48.184 1.00 19.52 246 TRP X C 1
ATOM 1965 O O . TRP A 1 246 ? -12.248 -5.534 48.606 1.00 20.80 246 TRP X O 1
ATOM 1976 N N . GLN A 1 247 ? -10.752 -4.322 47.423 1.00 18.42 247 GLN X N 1
ATOM 1977 C CA . GLN A 1 247 ? -11.735 -3.283 47.018 1.00 19.64 247 GLN X CA 1
ATOM 1978 C C . GLN A 1 247 ? -12.724 -3.889 46.018 1.00 18.20 247 GLN X C 1
ATOM 1979 O O . GLN A 1 247 ? -13.931 -3.654 46.156 1.00 19.41 247 GLN X O 1
ATOM 1985 N N . ILE A 1 248 ? -12.240 -4.661 45.048 1.00 18.15 248 ILE X N 1
ATOM 1986 C CA . ILE A 1 248 ? -13.136 -5.392 44.117 1.00 16.95 248 ILE X CA 1
ATOM 1987 C C . ILE A 1 248 ? -13.976 -6.386 44.931 1.00 17.58 248 ILE X C 1
ATOM 1988 O O . ILE A 1 248 ? -15.199 -6.461 44.708 1.00 19.52 248 ILE X O 1
ATOM 1993 N N . PHE A 1 249 ? -13.355 -7.129 45.848 1.00 19.44 249 PHE X N 1
ATOM 1994 C CA . PHE A 1 249 ? -14.058 -8.191 46.606 1.00 22.85 249 PHE X CA 1
ATOM 1995 C C . PHE A 1 249 ? -15.206 -7.556 47.403 1.00 20.19 249 PHE X C 1
ATOM 1996 O O . PHE A 1 249 ? -16.376 -7.983 47.280 1.00 21.34 249 PHE X O 1
ATOM 2004 N N . SER A 1 250 ? -14.893 -6.515 48.174 1.00 18.40 250 SER X N 1
ATOM 2005 C CA . SER A 1 250 ? -15.873 -5.814 49.039 1.00 21.14 250 SER X CA 1
ATOM 2006 C C . SER A 1 250 ? -17.017 -5.256 48.186 1.00 23.69 250 SER X C 1
ATOM 2007 O O . SER A 1 250 ? -18.188 -5.340 48.620 1.00 23.33 250 SER X O 1
ATOM 2010 N N . GLY A 1 251 ? -16.692 -4.699 47.020 1.00 23.00 251 GLY X N 1
ATOM 2011 C CA . GLY A 1 251 ? -17.653 -3.995 46.149 1.00 25.21 251 GLY X CA 1
ATOM 2012 C C . GLY A 1 251 ? -18.592 -4.941 45.411 1.00 22.96 251 GLY X C 1
ATOM 2013 O O . GLY A 1 251 ? -19.745 -4.541 45.172 1.00 23.05 251 GLY X O 1
ATOM 2014 N N . THR A 1 252 ? -18.128 -6.132 45.012 1.00 22.34 252 THR X N 1
ATOM 2015 C CA . THR A 1 252 ? -18.813 -6.945 43.973 1.00 18.74 252 THR X CA 1
ATOM 2016 C C . THR A 1 252 ? -18.845 -8.442 44.283 1.00 20.02 252 THR X C 1
ATOM 2017 O O . THR A 1 252 ? -19.696 -9.108 43.671 1.00 22.72 252 THR X O 1
ATOM 2021 N N . LEU A 1 253 ? -17.933 -8.978 45.098 1.00 21.88 253 LEU X N 1
ATOM 2022 C CA . LEU A 1 253 ? -17.691 -10.446 45.131 1.00 19.42 253 LEU X CA 1
ATOM 2023 C C . LEU A 1 253 ? -18.293 -11.090 46.386 1.00 19.83 253 LEU X C 1
ATOM 2024 O O . LEU A 1 253 ? -18.197 -12.319 46.487 1.00 22.83 253 LEU X O 1
ATOM 2029 N N . ILE A 1 254 ? -18.879 -10.309 47.302 1.00 20.80 254 ILE X N 1
ATOM 2030 C CA . ILE A 1 254 ? -19.395 -10.820 48.613 1.00 23.49 254 ILE X CA 1
ATOM 2031 C C . ILE A 1 254 ? -20.622 -11.701 48.378 1.00 30.24 254 ILE X C 1
ATOM 2032 O O . ILE A 1 254 ? -21.398 -11.469 47.453 1.00 30.26 254 ILE X O 1
ATOM 2037 N N . PRO A 1 255 ? -20.828 -12.743 49.216 1.00 33.01 255 PRO X N 1
ATOM 2038 C CA . PRO A 1 255 ? -21.920 -13.703 49.027 1.00 38.30 255 PRO X CA 1
ATOM 2039 C C . PRO A 1 255 ? -23.320 -13.069 49.035 1.00 40.79 255 PRO X C 1
ATOM 2040 O O . PRO A 1 255 ? -24.219 -13.419 48.262 1.00 40.75 255 PRO X O 1
ATOM 2044 N N . ALA A 1 256 ? -23.521 -11.807 49.735 1.00 36.86 256 ALA X N 1
ATOM 2045 C CA . ALA A 1 256 ? -24.838 -11.132 49.733 1.00 42.35 256 ALA X CA 1
ATOM 2046 C C . ALA A 1 256 ? -25.214 -10.707 48.308 1.00 50.29 256 ALA X C 1
ATOM 2047 O O . ALA A 1 256 ? -26.401 -10.367 48.081 1.00 47.33 256 ALA X O 1
ATOM 2049 N N . LEU A 1 257 ? -24.248 -10.722 47.380 1.00 40.84 257 LEU X N 1
ATOM 2050 C CA . LEU A 1 257 ? -24.449 -10.254 45.983 1.00 43.62 257 LEU X CA 1
ATOM 2051 C C . LEU A 1 257 ? -24.423 -11.441 45.011 1.00 49.24 257 LEU X C 1
ATOM 2052 O O . LEU A 1 257 ? -24.389 -11.191 43.788 1.00 56.61 257 LEU X O 1
ATOM 2057 N N . GLU A 1 258 ? -24.446 -12.677 45.520 1.00 54.42 258 GLU X N 1
ATOM 2058 C CA . GLU A 1 258 ? -24.542 -13.912 44.705 1.00 49.47 258 GLU X CA 1
ATOM 2059 C C . GLU A 1 258 ? -26.009 -14.172 44.340 1.00 52.55 258 GLU X C 1
ATOM 2060 O O . GLU A 1 258 ? -26.384 -15.277 43.935 1.00 73.33 258 GLU X O 1
ATOM 2062 N N . ALA B 1 2 ? 31.209 10.097 11.636 1.00 57.02 2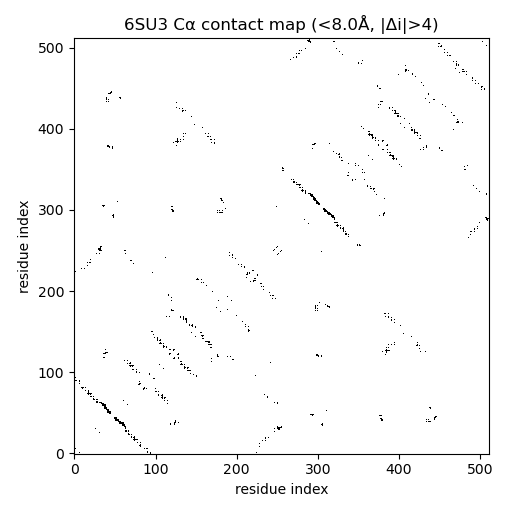 ALA A N 1
ATOM 2063 C CA . ALA B 1 2 ? 30.982 9.590 10.254 1.00 49.11 2 ALA A CA 1
ATOM 2064 C C . ALA B 1 2 ? 30.236 10.653 9.440 1.00 46.32 2 ALA A C 1
ATOM 2065 O O . ALA B 1 2 ? 29.290 11.255 9.980 1.00 49.41 2 ALA A O 1
ATOM 2067 N N . LYS B 1 3 ? 30.652 10.876 8.193 1.00 43.68 3 LYS A N 1
ATOM 2068 C CA . LYS B 1 3 ? 30.041 11.888 7.290 1.00 39.33 3 LYS A CA 1
ATOM 2069 C C . LYS B 1 3 ? 29.583 11.195 6.010 1.00 46.70 3 LYS A C 1
ATOM 2070 O O . LYS B 1 3 ? 30.263 10.304 5.505 1.00 50.89 3 LYS A O 1
ATOM 2073 N N . PRO B 1 4 ? 28.404 11.571 5.459 1.00 43.40 4 PRO A N 1
ATOM 2074 C CA . PRO B 1 4 ? 27.949 11.045 4.173 1.00 39.13 4 PRO A CA 1
ATOM 2075 C C . PRO B 1 4 ? 28.673 11.777 3.037 1.00 43.13 4 PRO A C 1
ATOM 2076 O O . PRO B 1 4 ? 29.159 12.869 3.282 1.00 36.45 4 PRO A O 1
ATOM 2080 N N . THR B 1 5 ? 28.706 11.200 1.834 1.00 37.54 5 THR A N 1
ATOM 2081 C CA . THR B 1 5 ? 29.086 11.939 0.603 1.00 34.61 5 THR A CA 1
ATOM 2082 C C . THR B 1 5 ? 28.039 13.029 0.363 1.00 37.43 5 THR A C 1
ATOM 2083 O O . THR B 1 5 ? 26.857 12.803 0.697 1.00 42.14 5 THR A O 1
ATOM 2087 N N . VAL B 1 6 ? 28.460 14.169 -0.183 1.00 41.33 6 VAL A N 1
ATOM 2088 C CA . VAL B 1 6 ? 27.536 15.270 -0.582 1.00 39.33 6 VAL A CA 1
ATOM 2089 C C . VAL B 1 6 ? 26.488 14.692 -1.546 1.00 41.17 6 VAL A C 1
ATOM 2090 O O . VAL B 1 6 ? 25.297 15.001 -1.363 1.00 44.22 6 VAL A O 1
ATOM 2094 N N . LYS B 1 7 ? 26.900 13.848 -2.502 1.00 39.06 7 LYS A N 1
ATOM 2095 C CA . LYS B 1 7 ? 26.011 13.260 -3.538 1.00 40.33 7 LYS A CA 1
ATOM 2096 C C . LYS B 1 7 ? 24.943 12.368 -2.884 1.00 41.80 7 LYS A C 1
ATOM 2097 O O . LYS B 1 7 ? 23.751 12.521 -3.236 1.00 38.90 7 LYS A O 1
ATOM 2099 N N . GLU B 1 8 ? 25.348 11.466 -1.981 1.00 42.37 8 GLU A N 1
ATOM 2100 C CA . GLU B 1 8 ? 24.441 10.580 -1.193 1.00 46.54 8 GLU A CA 1
ATOM 2101 C C . GLU B 1 8 ? 23.350 11.421 -0.521 1.00 37.91 8 GLU A C 1
ATOM 2102 O O . GLU B 1 8 ? 22.144 11.164 -0.739 1.00 37.30 8 GLU A O 1
ATOM 2108 N N . ILE B 1 9 ? 23.770 12.350 0.336 1.00 40.32 9 ILE A N 1
ATOM 2109 C CA . ILE B 1 9 ? 22.864 13.036 1.298 1.00 40.73 9 ILE A CA 1
ATOM 2110 C C . ILE B 1 9 ? 21.964 13.986 0.505 1.00 47.38 9 ILE A C 1
ATOM 2111 O O . ILE B 1 9 ? 20.778 14.107 0.864 1.00 42.12 9 ILE A O 1
ATOM 2116 N N . LYS B 1 10 ? 22.485 14.583 -0.571 1.00 41.71 10 LYS A N 1
ATOM 2117 C CA . LYS B 1 10 ? 21.691 15.480 -1.452 1.00 42.63 10 LYS A CA 1
ATOM 2118 C C . LYS B 1 10 ? 20.626 14.654 -2.188 1.00 44.06 10 LYS A C 1
ATOM 2119 O O . LYS B 1 10 ? 19.516 15.183 -2.396 1.00 42.95 10 LYS A O 1
ATOM 2122 N N . SER B 1 11 ? 20.939 13.404 -2.550 1.00 35.58 11 SER A N 1
ATOM 2123 C CA . SER B 1 11 ? 20.012 12.498 -3.276 1.00 34.82 11 SER A CA 1
ATOM 2124 C C . SER B 1 11 ? 18.824 12.151 -2.369 1.00 38.62 11 SER A C 1
ATOM 2125 O O . SER B 1 11 ? 17.672 12.217 -2.847 1.00 32.15 11 SER A O 1
ATOM 2128 N N . LEU B 1 12 ? 19.093 11.815 -1.105 1.00 33.45 12 LEU A N 1
ATOM 2129 C CA . LEU B 1 12 ? 18.051 11.537 -0.079 1.00 31.13 12 LEU A CA 1
ATOM 2130 C C . LEU B 1 12 ? 17.228 12.801 0.183 1.00 30.57 12 LEU A C 1
ATOM 2131 O O . LEU B 1 12 ? 16.005 12.673 0.363 1.00 31.64 12 LEU A O 1
ATOM 2136 N N . GLN B 1 13 ? 17.880 13.967 0.238 1.00 30.14 13 GLN A N 1
ATOM 2137 C CA . GLN B 1 13 ? 17.199 15.264 0.486 1.00 32.18 13 GLN A CA 1
ATOM 2138 C C . GLN B 1 13 ? 16.099 15.419 -0.567 1.00 34.69 13 GLN A C 1
ATOM 2139 O O . GLN B 1 13 ? 14.967 15.755 -0.201 1.00 29.78 13 GLN A O 1
ATOM 2145 N N . ASN B 1 14 ? 16.431 15.156 -1.832 1.00 31.52 14 ASN A N 1
ATOM 2146 C CA . ASN B 1 14 ? 15.504 15.367 -2.971 1.00 29.11 14 ASN A CA 1
ATOM 2147 C C . ASN B 1 14 ? 14.455 14.252 -2.955 1.00 27.77 14 ASN A C 1
ATOM 2148 O O . ASN B 1 14 ? 13.321 14.521 -3.294 1.00 25.75 14 ASN A O 1
ATOM 2153 N N . PHE B 1 15 ? 14.814 13.047 -2.513 1.00 26.83 15 PHE A N 1
ATOM 2154 C CA . PHE B 1 15 ? 13.863 11.912 -2.397 1.00 25.33 15 PHE A CA 1
ATOM 2155 C C . PHE B 1 15 ? 12.751 12.271 -1.405 1.00 25.45 15 PHE A C 1
ATOM 2156 O O . PHE B 1 15 ? 11.557 12.032 -1.691 1.00 24.13 15 PHE A O 1
ATOM 2164 N N . ASN B 1 16 ? 13.139 12.846 -0.268 1.00 26.20 16 ASN A N 1
ATOM 2165 C CA . ASN B 1 16 ? 12.203 13.375 0.759 1.00 24.21 16 ASN A CA 1
ATOM 2166 C C . ASN B 1 16 ? 11.301 14.445 0.133 1.00 26.83 16 ASN A C 1
ATOM 2167 O O . ASN B 1 16 ? 10.082 14.371 0.356 1.00 25.31 16 ASN A O 1
ATOM 2172 N N . ARG B 1 17 ? 11.872 15.413 -0.594 1.00 24.61 17 ARG A N 1
ATOM 2173 C CA . ARG B 1 17 ? 11.109 16.534 -1.206 1.00 27.87 17 ARG A CA 1
ATOM 2174 C C . ARG B 1 17 ? 10.051 15.961 -2.152 1.00 23.60 17 ARG A C 1
ATOM 2175 O O . ARG B 1 17 ? 8.899 16.426 -2.113 1.00 24.87 17 ARG A O 1
ATOM 2183 N N . ILE B 1 18 ? 10.430 14.995 -2.991 1.00 21.93 18 ILE A N 1
ATOM 2184 C CA . ILE B 1 18 ? 9.507 14.396 -3.991 1.00 19.43 18 ILE A CA 1
ATOM 2185 C C . ILE B 1 18 ? 8.359 13.719 -3.238 1.00 17.74 18 ILE A C 1
ATOM 2186 O O . ILE B 1 18 ? 7.181 13.953 -3.587 1.00 19.87 18 ILE A O 1
ATOM 2191 N N . ALA B 1 19 ? 8.672 12.879 -2.254 1.00 20.06 19 ALA A N 1
ATOM 2192 C CA . ALA B 1 19 ? 7.632 12.201 -1.453 1.00 20.07 19 ALA A CA 1
ATOM 2193 C C . ALA B 1 19 ? 6.718 13.265 -0.836 1.00 18.86 19 ALA A C 1
ATOM 2194 O O . ALA B 1 19 ? 5.484 13.110 -0.923 1.00 19.75 19 ALA A O 1
ATOM 2196 N N . GLY B 1 20 ? 7.308 14.290 -0.221 1.00 20.32 20 GLY A N 1
ATOM 2197 C CA . GLY B 1 20 ? 6.578 15.394 0.426 1.00 24.73 20 GLY A CA 1
ATOM 2198 C C . GLY B 1 20 ? 5.593 16.039 -0.536 1.00 21.26 20 GLY A C 1
ATOM 2199 O O . GLY B 1 20 ? 4.457 16.284 -0.128 1.00 19.95 20 GLY A O 1
ATOM 2200 N N . VAL B 1 21 ? 5.998 16.291 -1.786 1.00 19.39 21 VAL A N 1
ATOM 2201 C CA . VAL B 1 21 ? 5.119 16.987 -2.768 1.00 21.31 21 VAL A CA 1
ATOM 2202 C C . VAL B 1 21 ? 3.915 16.088 -3.074 1.00 18.64 21 VAL A C 1
ATOM 2203 O O . VAL B 1 21 ? 2.793 16.597 -3.118 1.00 20.40 21 VAL A O 1
ATOM 2207 N N . PHE B 1 22 ? 4.140 14.784 -3.252 1.00 20.42 22 PHE A N 1
ATOM 2208 C CA . PHE B 1 22 ? 3.058 13.817 -3.563 1.00 20.72 22 PHE A CA 1
ATOM 2209 C C . PHE B 1 22 ? 2.056 13.772 -2.399 1.00 19.96 22 PHE A C 1
ATOM 2210 O O . PHE B 1 22 ? 0.831 13.832 -2.654 1.00 20.42 22 PHE A O 1
ATOM 2218 N N . HIS B 1 23 ? 2.541 13.684 -1.158 1.00 19.10 23 HIS A N 1
ATOM 2219 C CA . HIS B 1 23 ? 1.665 13.730 0.050 1.00 19.72 23 HIS A CA 1
ATOM 2220 C C . HIS B 1 23 ? 0.882 15.045 0.052 1.00 19.31 23 HIS A C 1
ATOM 2221 O O . HIS B 1 23 ? -0.333 15.018 0.283 1.00 20.36 23 HIS A O 1
ATOM 2228 N N . LEU B 1 24 ? 1.572 16.160 -0.183 1.00 18.09 24 LEU A N 1
ATOM 2229 C CA . LEU B 1 24 ? 0.990 17.515 -0.031 1.00 20.34 24 LEU A CA 1
ATOM 2230 C C . LEU B 1 24 ? -0.134 17.709 -1.053 1.00 20.64 24 LEU A C 1
ATOM 2231 O O . LEU B 1 24 ? -1.177 18.276 -0.694 1.00 19.59 24 LEU A O 1
ATOM 2236 N N . LEU B 1 25 ? 0.087 17.280 -2.294 1.00 18.80 25 LEU A N 1
ATOM 2237 C CA . LEU B 1 25 ? -0.900 17.466 -3.395 1.00 21.56 25 LEU A CA 1
ATOM 2238 C C . LEU B 1 25 ? -2.125 16.589 -3.117 1.00 19.75 25 LEU A C 1
ATOM 2239 O O . LEU B 1 25 ? -3.253 17.032 -3.383 1.00 20.30 25 LEU A O 1
ATOM 2244 N N . GLN B 1 26 ? -1.922 15.383 -2.585 1.00 17.96 26 GLN A N 1
ATOM 2245 C CA . GLN B 1 26 ? -3.064 14.502 -2.234 1.00 18.87 26 GLN A CA 1
ATOM 2246 C C . GLN B 1 26 ? -3.829 15.129 -1.065 1.00 17.77 26 GLN A C 1
ATOM 2247 O O . GLN B 1 26 ? -5.078 15.087 -1.060 1.00 18.37 26 GLN A O 1
ATOM 2253 N N . MET B 1 27 ? -3.108 15.708 -0.106 1.00 18.97 27 MET A N 1
ATOM 2254 C CA . MET B 1 27 ? -3.720 16.413 1.047 1.00 18.93 27 MET A CA 1
ATOM 2255 C C . MET B 1 27 ? -4.662 17.487 0.508 1.00 19.26 27 MET A C 1
ATOM 2256 O O . MET B 1 27 ? -5.826 17.559 0.962 1.00 18.66 27 MET A O 1
ATOM 2261 N N . LEU B 1 28 ? -4.183 18.289 -0.441 1.00 18.80 28 LEU A N 1
ATOM 2262 C CA . LEU B 1 28 ? -4.985 19.389 -1.019 1.00 19.81 28 LEU A CA 1
ATOM 2263 C C . LEU B 1 28 ? -6.220 18.806 -1.718 1.00 18.11 28 LEU A C 1
ATOM 2264 O O . LEU B 1 28 ? -7.332 19.319 -1.495 1.00 20.18 28 LEU A O 1
ATOM 2269 N N . ALA B 1 29 ? -6.039 17.765 -2.533 1.00 16.86 29 ALA A N 1
ATOM 2270 C CA . ALA B 1 29 ? -7.135 17.145 -3.309 1.00 18.49 29 ALA A CA 1
ATOM 2271 C C . ALA B 1 29 ? -8.215 16.654 -2.333 1.00 20.70 29 ALA A C 1
ATOM 2272 O O . ALA B 1 29 ? -9.415 16.882 -2.575 1.00 18.79 29 ALA A O 1
ATOM 2274 N N . VAL B 1 30 ? -7.814 16.012 -1.239 1.00 19.51 30 VAL A N 1
ATOM 2275 C CA . VAL B 1 30 ? -8.795 15.462 -0.265 1.00 21.64 30 VAL A CA 1
ATOM 2276 C C . VAL B 1 30 ? -9.504 16.627 0.440 1.00 18.27 30 VAL A C 1
ATOM 2277 O O . VAL B 1 30 ? -10.738 16.600 0.513 1.00 21.21 30 VAL A O 1
ATOM 2281 N N . LEU B 1 31 ? -8.761 17.635 0.909 1.00 21.37 31 LEU A N 1
ATOM 2282 C CA . LEU B 1 31 ? -9.347 18.824 1.588 1.00 20.03 31 LEU A CA 1
ATOM 2283 C C . LEU B 1 31 ? -10.386 19.462 0.661 1.00 24.58 31 LEU A C 1
ATOM 2284 O O . LEU B 1 31 ? -11.480 19.821 1.128 1.00 23.64 31 LEU A O 1
ATOM 2289 N N . ALA B 1 32 ? -10.063 19.604 -0.619 1.00 22.02 32 ALA A N 1
ATOM 2290 C CA . ALA B 1 32 ? -10.916 20.339 -1.582 1.00 25.12 32 ALA A CA 1
ATOM 2291 C C . ALA B 1 32 ? -12.143 19.490 -1.929 1.00 23.15 32 ALA A C 1
ATOM 2292 O O . ALA B 1 32 ? -13.234 20.046 -1.959 1.00 24.24 32 ALA A O 1
ATOM 2294 N N . LEU B 1 33 ? -11.968 18.187 -2.172 1.00 22.09 33 LEU A N 1
ATOM 2295 C CA . LEU B 1 33 ? -12.950 17.361 -2.917 1.00 20.38 33 LEU A CA 1
ATOM 2296 C C . LEU B 1 33 ? -13.823 16.545 -1.955 1.00 21.11 33 LEU A C 1
ATOM 2297 O O . LEU B 1 33 ? -14.936 16.182 -2.358 1.00 22.22 33 LEU A O 1
ATOM 2302 N N . ALA B 1 34 ? -13.339 16.238 -0.749 1.00 19.36 34 ALA A N 1
ATOM 2303 C CA . ALA B 1 34 ? -14.026 15.331 0.201 1.00 19.20 34 ALA A CA 1
ATOM 2304 C C . ALA B 1 34 ? -15.353 15.943 0.669 1.00 20.11 34 ALA A C 1
ATOM 2305 O O . ALA B 1 34 ? -15.406 17.146 0.937 1.00 21.78 34 ALA A O 1
ATOM 2307 N N . ASN B 1 35 ? -16.374 15.107 0.841 1.00 21.20 35 ASN A N 1
ATOM 2308 C CA . ASN B 1 35 ? -17.637 15.489 1.517 1.00 22.05 35 ASN A CA 1
ATOM 2309 C C . ASN B 1 35 ? -17.416 15.555 3.040 1.00 26.50 35 ASN A C 1
ATOM 2310 O O . ASN B 1 35 ? -16.258 15.426 3.502 1.00 23.22 35 ASN A O 1
ATOM 2315 N N . ASP B 1 36 ? -18.487 15.778 3.803 1.00 23.58 36 ASP A N 1
ATOM 2316 C CA . ASP B 1 36 ? -18.419 16.025 5.268 1.00 25.13 36 ASP A CA 1
ATOM 2317 C C . ASP B 1 36 ? -18.698 14.724 6.028 1.00 24.59 36 ASP A C 1
ATOM 2318 O O . ASP B 1 36 ? -19.070 14.807 7.214 1.00 24.54 36 ASP A O 1
ATOM 2323 N N . PHE B 1 37 ? -18.535 13.570 5.380 1.00 20.10 37 PHE A N 1
ATOM 2324 C CA . PHE B 1 37 ? -18.684 12.240 6.027 1.00 20.95 37 PHE A CA 1
ATOM 2325 C C . PHE B 1 37 ? -17.963 12.243 7.385 1.00 20.62 37 PHE A C 1
ATOM 2326 O O . PHE B 1 37 ? -16.796 12.688 7.483 1.00 20.74 37 PHE A O 1
ATOM 2334 N N . ALA B 1 38 ? -18.630 11.723 8.417 1.00 19.65 38 ALA A N 1
ATOM 2335 C CA . ALA B 1 38 ? -18.097 11.675 9.794 1.00 19.05 38 ALA A CA 1
ATOM 2336 C C . ALA B 1 38 ? -18.361 10.297 10.397 1.00 19.56 38 ALA A C 1
ATOM 2337 O O . ALA B 1 38 ? -19.346 9.650 10.024 1.00 23.04 38 ALA A O 1
ATOM 2339 N N . LEU B 1 39 ? -17.479 9.863 11.292 1.00 20.67 39 LEU A N 1
ATOM 2340 C CA . LEU B 1 39 ? -17.626 8.587 12.036 1.00 19.84 39 LEU A CA 1
ATOM 2341 C C . LEU B 1 39 ? -17.608 8.866 13.532 1.00 20.27 39 LEU A C 1
ATOM 2342 O O . LEU B 1 39 ? -16.820 9.672 14.033 1.00 19.56 39 LEU A O 1
ATOM 2347 N N . PRO B 1 40 ? -18.526 8.217 14.276 1.00 19.74 40 PRO A N 1
ATOM 2348 C CA . PRO B 1 40 ? -18.753 8.543 15.677 1.00 18.96 40 PRO A CA 1
ATOM 2349 C C . PRO B 1 40 ? -17.697 7.945 16.616 1.00 20.04 40 PRO A C 1
ATOM 2350 O O . PRO B 1 40 ? -17.178 6.865 16.366 1.00 19.66 40 PRO A O 1
ATOM 2354 N N . MET B 1 41 ? -17.421 8.672 17.695 1.00 18.70 41 MET A N 1
ATOM 2355 C CA . MET B 1 41 ? -16.808 8.110 18.921 1.00 17.86 41 MET A CA 1
ATOM 2356 C C . MET B 1 41 ? -17.853 8.132 20.029 1.00 20.33 41 MET A C 1
ATOM 2357 O O . MET B 1 41 ? -18.445 9.199 20.260 1.00 21.50 41 MET A O 1
ATOM 2362 N N . THR B 1 42 ? -18.055 6.991 20.684 1.00 18.64 42 THR A N 1
ATOM 2363 C CA . THR B 1 42 ? -19.227 6.741 21.550 1.00 18.36 42 THR A CA 1
ATOM 2364 C C . THR B 1 42 ? -18.774 6.445 22.978 1.00 19.86 42 THR A C 1
ATOM 2365 O O . THR B 1 42 ? -17.637 5.989 23.177 1.00 17.55 42 THR A O 1
ATOM 2369 N N . GLY B 1 43 ? -19.670 6.716 23.925 1.00 18.85 43 GLY A N 1
ATOM 2370 C CA . GLY B 1 43 ? -19.628 6.190 25.292 1.00 17.87 43 GLY A CA 1
ATOM 2371 C C . GLY B 1 43 ? -20.864 5.366 25.561 1.00 18.71 43 GLY A C 1
ATOM 2372 O O . GLY B 1 43 ? -21.973 5.805 25.197 1.00 20.28 43 GLY A O 1
ATOM 2373 N N . THR B 1 44 ? -20.670 4.192 26.145 1.00 18.45 44 THR A N 1
ATOM 2374 C CA . THR B 1 44 ? -21.756 3.273 26.539 1.00 19.06 44 THR A CA 1
ATOM 2375 C C . THR B 1 44 ? -21.668 3.095 28.052 1.00 20.06 44 THR A C 1
ATOM 2376 O O . THR B 1 44 ? -20.940 2.207 28.516 1.00 19.22 44 THR A O 1
ATOM 2380 N N . TYR B 1 45 ? -22.340 3.979 28.785 1.00 19.97 45 TYR A N 1
ATOM 2381 C CA . TYR B 1 45 ? -22.154 4.154 30.244 1.00 19.55 45 TYR A CA 1
ATOM 2382 C C . TYR B 1 45 ? -23.101 3.218 30.997 1.00 19.22 45 TYR A C 1
ATOM 2383 O O . TYR B 1 45 ? -24.234 3.009 30.563 1.00 23.18 45 TYR A O 1
ATOM 2392 N N . LEU B 1 46 ? -22.637 2.684 32.121 1.00 20.44 46 LEU A N 1
ATOM 2393 C CA . LEU B 1 46 ? -23.513 2.022 33.124 1.00 22.85 46 LEU A CA 1
ATOM 2394 C C . LEU B 1 46 ? -24.645 2.981 33.532 1.00 27.17 46 LEU A C 1
ATOM 2395 O O . LEU B 1 46 ? -24.363 4.149 33.864 1.00 24.01 46 LEU A O 1
ATOM 2400 N N . ASN B 1 47 ? -25.889 2.514 33.451 1.00 26.84 47 ASN A N 1
ATOM 2401 C CA . ASN B 1 47 ? -27.096 3.237 33.940 1.00 29.53 47 ASN A CA 1
ATOM 2402 C C . ASN B 1 47 ? -27.609 2.476 35.164 1.00 33.15 47 ASN A C 1
ATOM 2403 O O . ASN B 1 47 ? -28.780 2.619 35.523 1.00 33.53 47 ASN A O 1
ATOM 2408 N N . GLY B 1 48 ? -26.718 1.695 35.770 1.00 25.81 48 GLY A N 1
ATOM 2409 C CA . GLY B 1 48 ? -26.928 0.991 37.043 1.00 31.63 48 GLY A CA 1
ATOM 2410 C C . GLY B 1 48 ? -25.587 0.567 37.626 1.00 33.12 48 GLY A C 1
ATOM 2411 O O . GLY B 1 48 ? -24.533 0.932 37.102 1.00 29.25 48 GLY A O 1
ATOM 2412 N N . PRO B 1 49 ? -25.592 -0.237 38.710 1.00 29.97 49 PRO A N 1
ATOM 2413 C CA . PRO B 1 49 ? -24.355 -0.735 39.309 1.00 31.10 49 PRO A CA 1
ATOM 2414 C C . PRO B 1 49 ? -23.526 -1.573 38.337 1.00 25.53 49 PRO A C 1
ATOM 2415 O O . PRO B 1 49 ? -24.048 -2.168 37.403 1.00 27.04 49 PRO A O 1
ATOM 2419 N N . PRO B 1 50 ? -22.198 -1.678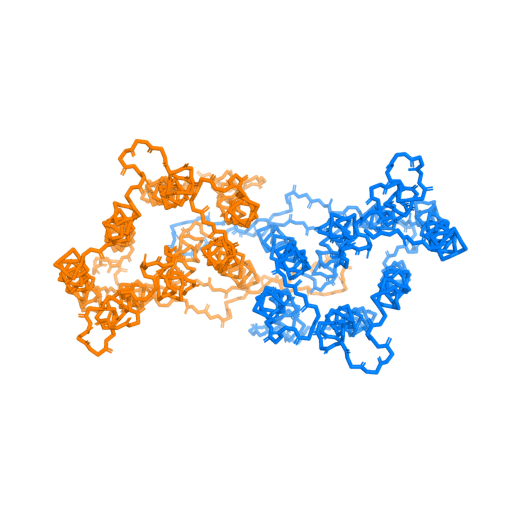 38.549 1.00 27.19 50 PRO A N 1
ATOM 2420 C CA . PRO B 1 50 ? -21.379 -2.618 37.788 1.00 25.12 50 PRO A CA 1
ATOM 2421 C C . PRO B 1 50 ? -22.030 -4.007 37.781 1.00 23.88 50 PRO A C 1
ATOM 2422 O O . PRO B 1 50 ? -22.443 -4.457 38.828 1.00 25.77 50 PRO A O 1
ATOM 2426 N N . GLY B 1 51 ? -22.085 -4.638 36.609 1.00 25.43 51 GLY A N 1
ATOM 2427 C CA . GLY B 1 51 ? -22.620 -5.999 36.420 1.00 26.46 51 GLY A CA 1
ATOM 2428 C C . GLY B 1 51 ? -24.101 -5.979 36.092 1.00 26.28 51 GLY A C 1
ATOM 2429 O O . GLY B 1 51 ? -24.692 -7.058 36.004 1.00 29.35 51 GLY A O 1
ATOM 2430 N N . THR B 1 52 ? -24.692 -4.797 35.898 1.00 25.81 52 THR A N 1
ATOM 2431 C CA . THR B 1 52 ? -26.123 -4.666 35.521 1.00 27.77 52 THR A CA 1
ATOM 2432 C C . THR B 1 52 ? -26.213 -4.127 34.094 1.00 28.05 52 THR A C 1
ATOM 2433 O O . THR B 1 52 ? -25.768 -4.844 33.176 1.00 30.92 52 THR A O 1
ATOM 2437 N N . THR B 1 53 ? -26.793 -2.940 33.914 1.00 26.81 53 THR A N 1
ATOM 2438 C CA . THR B 1 53 ? -27.311 -2.469 32.610 1.00 27.44 53 THR A CA 1
ATOM 2439 C C . THR B 1 53 ? -26.558 -1.216 32.165 1.00 22.37 53 THR A C 1
ATOM 2440 O O . THR B 1 53 ? -25.957 -0.520 33.014 1.00 26.06 53 THR A O 1
ATOM 2444 N N . PHE B 1 54 ? -26.615 -0.950 30.868 1.00 23.99 54 PHE A N 1
ATOM 2445 C CA . PHE B 1 54 ? -25.994 0.212 30.198 1.00 23.14 54 PHE A CA 1
ATOM 2446 C C . PHE B 1 54 ? -27.093 1.053 29.567 1.00 24.57 54 PHE A C 1
ATOM 2447 O O . PHE B 1 54 ? -28.094 0.477 29.111 1.00 27.07 54 PHE A O 1
ATOM 2455 N N . SER B 1 55 ? -26.877 2.369 29.523 1.00 23.69 55 SER A N 1
ATOM 2456 C CA . SER B 1 55 ? -27.481 3.282 28.523 1.00 24.49 55 SER A CA 1
ATOM 2457 C C . SER B 1 55 ? -27.162 2.820 27.100 1.00 27.99 55 SER A C 1
ATOM 2458 O O . SER B 1 55 ? -26.122 2.175 26.883 1.00 23.82 55 SER A O 1
ATOM 2461 N N . ALA B 1 56 ? -28.038 3.169 26.160 1.00 26.89 56 ALA A N 1
ATOM 2462 C CA . ALA B 1 56 ? -27.731 3.207 24.720 1.00 26.51 56 ALA A CA 1
ATOM 2463 C C . ALA B 1 56 ? -26.406 3.944 24.555 1.00 24.24 56 ALA A C 1
ATOM 2464 O O . ALA B 1 56 ? -26.107 4.881 25.297 1.00 22.96 56 ALA A O 1
ATOM 2466 N N . PRO B 1 57 ? -25.574 3.525 23.585 1.00 21.94 57 PRO A N 1
ATOM 2467 C CA . PRO B 1 57 ? -24.390 4.294 23.214 1.00 20.54 57 PRO A CA 1
ATOM 2468 C C . PRO B 1 57 ? -24.782 5.736 22.870 1.00 23.27 57 PRO A C 1
ATOM 2469 O O . PRO B 1 57 ? -25.821 5.947 22.251 1.00 25.19 57 PRO A O 1
ATOM 2473 N N . VAL B 1 58 ? -23.972 6.694 23.308 1.00 19.23 58 VAL A N 1
ATOM 2474 C CA . VAL B 1 58 ? -24.124 8.121 22.911 1.00 20.29 58 VAL A CA 1
ATOM 2475 C C . VAL B 1 58 ? -22.900 8.543 22.094 1.00 21.64 58 VAL A C 1
ATOM 2476 O O . VAL B 1 58 ? -21.768 8.129 22.421 1.00 21.29 58 VAL A O 1
ATOM 2480 N N . VAL B 1 59 ? -23.125 9.368 21.079 1.00 19.63 59 VAL A N 1
ATOM 2481 C CA . VAL B 1 59 ? -22.037 9.996 20.280 1.00 20.62 59 VAL A CA 1
ATOM 2482 C C . VAL B 1 59 ? -21.452 11.161 21.085 1.00 21.68 59 VAL A C 1
ATOM 2483 O O . VAL B 1 59 ? -22.180 12.154 21.336 1.00 24.92 59 VAL A O 1
ATOM 2487 N N . ILE B 1 60 ? -20.185 11.031 21.485 1.00 21.89 60 ILE A N 1
ATOM 2488 C CA . ILE B 1 60 ? -19.411 12.057 22.249 1.00 21.16 60 ILE A CA 1
ATOM 2489 C C . ILE B 1 60 ? -18.860 13.087 21.259 1.00 25.44 60 ILE A C 1
ATOM 2490 O O . ILE B 1 60 ? -18.902 14.290 21.533 1.00 22.77 60 ILE A O 1
ATOM 2495 N N . LEU B 1 61 ? -18.329 12.615 20.139 1.00 22.84 61 LEU A N 1
ATOM 2496 C CA . LEU B 1 61 ? -17.844 13.508 19.066 1.00 23.35 61 LEU A CA 1
ATOM 2497 C C . LEU B 1 61 ? -17.776 12.709 17.771 1.00 24.46 61 LEU A C 1
ATOM 2498 O O . LEU B 1 61 ? -17.970 11.475 17.817 1.00 21.38 61 LEU A O 1
ATOM 2503 N N . GLU B 1 62 ? -17.554 13.404 16.662 1.00 23.23 62 GLU A N 1
ATOM 2504 C CA . GLU B 1 62 ? -17.493 12.789 15.315 1.00 22.13 62 GLU A CA 1
ATOM 2505 C C . GLU B 1 62 ? -16.139 13.118 14.686 1.00 24.94 62 GLU A C 1
ATOM 2506 O O . GLU B 1 62 ? -15.730 14.303 14.691 1.00 25.98 62 GLU A O 1
ATOM 2512 N N . THR B 1 63 ? -15.481 12.098 14.149 1.00 21.78 63 THR A N 1
ATOM 2513 C CA . THR B 1 63 ? -14.277 12.268 13.304 1.00 21.07 63 THR A CA 1
ATOM 2514 C C . THR B 1 63 ? -14.698 12.837 11.959 1.00 19.94 63 THR A C 1
ATOM 2515 O O . THR B 1 63 ? -15.442 12.193 11.221 1.00 20.60 63 THR A O 1
ATOM 2519 N N . PRO B 1 64 ? -14.208 14.040 11.593 1.00 19.73 64 PRO A N 1
ATOM 2520 C CA . PRO B 1 64 ? -14.354 14.532 10.226 1.00 21.28 64 PRO A CA 1
ATOM 2521 C C . PRO B 1 64 ? -13.359 13.805 9.316 1.00 17.54 64 PRO A C 1
ATOM 2522 O O . PRO B 1 64 ? -12.163 14.032 9.412 1.00 20.24 64 PRO A O 1
ATOM 2526 N N . VAL B 1 65 ? -13.855 12.874 8.508 1.00 18.16 65 VAL A N 1
ATOM 2527 C CA . VAL B 1 65 ? -12.990 11.838 7.882 1.00 18.02 65 VAL A CA 1
ATOM 2528 C C . VAL B 1 65 ? -12.085 12.491 6.834 1.00 20.19 65 VAL A C 1
ATOM 2529 O O . VAL B 1 65 ? -10.889 12.198 6.832 1.00 19.62 65 VAL A O 1
ATOM 2533 N N . GLY B 1 66 ? -12.617 13.369 5.987 1.00 18.33 66 GLY A N 1
ATOM 2534 C CA . GLY B 1 66 ? -11.794 14.097 5.007 1.00 20.63 66 GLY A CA 1
ATOM 2535 C C . GLY B 1 66 ? -10.638 14.819 5.676 1.00 19.28 66 GLY A C 1
ATOM 2536 O O . GLY B 1 66 ? -9.496 14.695 5.184 1.00 19.82 66 GLY A O 1
ATOM 2537 N N . LEU B 1 67 ? -10.920 15.567 6.752 1.00 18.24 67 LEU A N 1
ATOM 2538 C CA . LEU B 1 67 ? -9.900 16.330 7.514 1.00 19.06 67 LEU A CA 1
ATOM 2539 C C . LEU B 1 67 ? -8.862 15.354 8.086 1.00 18.73 67 LEU A C 1
ATOM 2540 O O . LEU B 1 67 ? -7.680 15.668 8.049 1.00 19.17 67 LEU A O 1
ATOM 2545 N N . ALA B 1 68 ? -9.295 14.206 8.612 1.00 18.65 68 ALA A N 1
ATOM 2546 C CA . ALA B 1 68 ? -8.392 13.220 9.247 1.00 17.60 68 ALA A CA 1
ATOM 2547 C C . ALA B 1 68 ? -7.475 12.600 8.181 1.00 17.18 68 ALA A C 1
ATOM 2548 O O . ALA B 1 68 ? -6.285 12.353 8.461 1.00 17.37 68 ALA A O 1
ATOM 2550 N N . VAL B 1 69 ? -8.017 12.319 7.000 1.00 17.74 69 VAL A N 1
ATOM 2551 C CA . VAL B 1 69 ? -7.210 11.812 5.860 1.00 17.93 69 VAL A CA 1
ATOM 2552 C C . VAL B 1 69 ? -6.195 12.884 5.457 1.00 17.38 69 VAL A C 1
ATOM 2553 O O . VAL B 1 69 ? -5.008 12.552 5.308 1.00 16.29 69 VAL A O 1
ATOM 2557 N N . ALA B 1 70 ? -6.641 14.129 5.280 1.00 19.00 70 ALA A N 1
ATOM 2558 C CA . ALA B 1 70 ? -5.745 15.271 4.992 1.00 20.86 70 ALA A CA 1
ATOM 2559 C C . ALA B 1 70 ? -4.657 15.354 6.068 1.00 18.48 70 ALA A C 1
ATOM 2560 O O . ALA B 1 70 ? -3.496 15.646 5.705 1.00 17.74 70 ALA A O 1
ATOM 2562 N N . LEU B 1 71 ? -5.003 15.091 7.335 1.00 19.55 71 LEU A N 1
ATOM 2563 C CA . LEU B 1 71 ? -4.052 15.187 8.478 1.00 18.48 71 LEU A CA 1
ATOM 2564 C C . LEU B 1 71 ? -2.914 14.175 8.298 1.00 19.16 71 LEU A C 1
ATOM 2565 O O . LEU B 1 71 ? -1.750 14.569 8.442 1.00 18.11 71 LEU A O 1
ATOM 2570 N N . PHE B 1 72 ? -3.201 12.907 8.002 1.00 19.37 72 PHE A N 1
ATOM 2571 C CA . PHE B 1 72 ? -2.111 11.900 7.913 1.00 18.83 72 PHE A CA 1
ATOM 2572 C C . PHE B 1 72 ? -1.247 12.178 6.675 1.00 17.52 72 PHE A C 1
ATOM 2573 O O . PHE B 1 72 ? -0.006 12.050 6.781 1.00 18.38 72 PHE A O 1
ATOM 2581 N N . LEU B 1 73 ? -1.835 12.641 5.570 1.00 18.91 73 LEU A N 1
ATOM 2582 C CA . LEU B 1 73 ? -1.057 13.059 4.371 1.00 17.77 73 LEU A CA 1
ATOM 2583 C C . LEU B 1 73 ? -0.207 14.284 4.730 1.00 17.28 73 LEU A C 1
ATOM 2584 O O . LEU B 1 73 ? 1.000 14.307 4.380 1.00 18.01 73 LEU A O 1
ATOM 2589 N N . GLY B 1 74 ? -0.801 15.265 5.404 1.00 19.29 74 GLY A N 1
ATOM 2590 C CA . GLY B 1 74 ? -0.129 16.534 5.746 1.00 20.07 74 GLY A CA 1
ATOM 2591 C C . GLY B 1 74 ? 1.031 16.321 6.706 1.00 19.64 74 GLY A C 1
ATOM 2592 O O . GLY B 1 74 ? 2.070 16.979 6.561 1.00 18.66 74 GLY A O 1
ATOM 2593 N N . LEU B 1 75 ? 0.878 15.415 7.668 1.00 17.87 75 LEU A N 1
ATOM 2594 C CA . LEU B 1 75 ? 1.961 15.087 8.623 1.00 19.55 75 LEU A CA 1
ATOM 2595 C C . LEU B 1 75 ? 3.174 14.555 7.856 1.00 17.85 75 LEU A C 1
ATOM 2596 O O . LEU B 1 75 ? 4.301 14.986 8.150 1.00 19.26 75 LEU A O 1
ATOM 2601 N N A SER B 1 76 ? 2.966 13.632 6.913 0.50 16.11 76 SER A N 1
ATOM 2602 N N B SER B 1 76 ? 2.955 13.633 6.915 0.50 17.63 76 SER A N 1
ATOM 2603 C CA A SER B 1 76 ? 4.053 13.059 6.079 0.50 16.02 76 SER A CA 1
ATOM 2604 C CA B SER B 1 76 ? 4.026 13.049 6.070 0.50 18.75 76 SER A CA 1
ATOM 2605 C C A SER B 1 76 ? 4.712 14.179 5.268 0.50 16.53 76 SER A C 1
ATOM 2606 C C B SER B 1 76 ? 4.702 14.165 5.265 0.50 17.96 76 SER A C 1
ATOM 2607 O O A SER B 1 76 ? 5.956 14.280 5.290 0.50 18.89 76 SER A O 1
ATOM 2608 O O B SER B 1 76 ? 5.948 14.246 5.284 0.50 19.95 76 SER A O 1
ATOM 2613 N N . ALA B 1 77 ? 3.910 15.006 4.598 1.00 18.51 77 ALA A N 1
ATOM 2614 C CA . ALA B 1 77 ? 4.432 16.149 3.821 1.00 19.48 77 ALA A CA 1
ATOM 2615 C C . ALA B 1 77 ? 5.301 16.998 4.747 1.00 20.36 77 ALA A C 1
ATOM 2616 O O . ALA B 1 77 ? 6.461 17.296 4.376 1.00 21.03 77 ALA A O 1
ATOM 2618 N N . LEU B 1 78 ? 4.767 17.362 5.914 1.00 19.71 78 LEU A N 1
ATOM 2619 C CA . LEU B 1 78 ? 5.449 18.302 6.842 1.00 19.83 78 LEU A CA 1
ATOM 2620 C C . LEU B 1 78 ? 6.812 17.718 7.224 1.00 21.53 78 LEU A C 1
ATOM 2621 O O . LEU B 1 78 ? 7.815 18.441 7.148 1.00 21.91 78 LEU A O 1
ATOM 2626 N N . PHE B 1 79 ? 6.862 16.445 7.620 1.00 20.45 79 PHE A N 1
ATOM 2627 C CA . PHE B 1 79 ? 8.111 15.839 8.125 1.00 19.80 79 PHE A CA 1
ATOM 2628 C C . PHE B 1 79 ? 9.109 15.699 6.975 1.00 19.72 79 PHE A C 1
ATOM 2629 O O . PHE B 1 79 ? 10.305 15.936 7.211 1.00 22.66 79 PHE A O 1
ATOM 2637 N N . HIS B 1 80 ? 8.654 15.371 5.766 1.00 20.36 80 HIS A N 1
ATOM 2638 C CA . HIS B 1 80 ? 9.545 15.275 4.579 1.00 21.69 80 HIS A CA 1
ATOM 2639 C C . HIS B 1 80 ? 10.163 16.648 4.287 1.00 20.49 80 HIS A C 1
ATOM 2640 O O . HIS B 1 80 ? 11.348 16.689 3.916 1.00 23.47 80 HIS A O 1
ATOM 2647 N N . PHE B 1 81 ? 9.398 17.730 4.460 1.00 21.65 81 PHE A N 1
ATOM 2648 C CA . PHE B 1 81 ? 9.892 19.104 4.204 1.00 23.27 81 PHE A CA 1
ATOM 2649 C C . PHE B 1 81 ? 10.853 19.507 5.325 1.00 27.86 81 PHE A C 1
ATOM 2650 O O . PHE B 1 81 ? 11.871 20.147 5.029 1.00 28.30 81 PHE A O 1
ATOM 2658 N N . ILE B 1 82 ? 10.548 19.135 6.566 1.00 25.18 82 ILE A N 1
ATOM 2659 C CA . ILE B 1 82 ? 11.396 19.480 7.745 1.00 27.19 82 ILE A CA 1
ATOM 2660 C C . ILE B 1 82 ? 12.770 18.839 7.533 1.00 28.31 82 ILE A C 1
ATOM 2661 O O . ILE B 1 82 ? 13.786 19.521 7.695 1.00 29.44 82 ILE A O 1
ATOM 2666 N N . VAL B 1 83 ? 12.773 17.561 7.161 1.00 24.11 83 VAL A N 1
ATOM 2667 C CA . VAL B 1 83 ? 13.987 16.704 7.074 1.00 28.19 83 VAL A CA 1
ATOM 2668 C C . VAL B 1 83 ? 14.892 17.230 5.957 1.00 32.05 83 VAL A C 1
ATOM 2669 O O . VAL B 1 83 ? 16.124 17.044 6.040 1.00 33.24 83 VAL A O 1
ATOM 2673 N N . SER B 1 84 ? 14.319 17.881 4.946 1.00 31.51 84 SER A N 1
ATOM 2674 C CA . SER B 1 84 ? 15.086 18.402 3.790 1.00 32.99 84 SER A CA 1
ATOM 2675 C C . SER B 1 84 ? 15.483 19.868 4.004 1.00 27.21 84 SER A C 1
ATOM 2676 O O . SER B 1 84 ? 16.105 20.400 3.093 1.00 43.09 84 SER A O 1
ATOM 2679 N N . SER B 1 85 ? 15.182 20.464 5.166 1.00 34.62 85 SER A N 1
ATOM 2680 C CA . SER B 1 85 ? 15.306 21.925 5.438 1.00 45.51 85 SER A CA 1
ATOM 2681 C C . SER B 1 85 ? 16.438 22.212 6.435 1.00 47.48 85 SER A C 1
ATOM 2682 O O . SER B 1 85 ? 16.382 21.684 7.554 1.00 43.88 85 SER A O 1
ATOM 2685 N N . GLY B 1 86 ? 17.401 23.055 6.040 1.00 48.79 86 GLY A N 1
ATOM 2686 C CA . GLY B 1 86 ? 18.234 23.879 6.939 1.00 39.99 86 GLY A CA 1
ATOM 2687 C C . GLY B 1 86 ? 18.944 23.047 7.990 1.00 35.24 86 GLY A C 1
ATOM 2688 O O . GLY B 1 86 ? 19.587 22.051 7.608 1.00 46.00 86 GLY A O 1
ATOM 2689 N N . ASN B 1 87 ? 18.836 23.452 9.261 1.00 47.74 87 ASN A N 1
ATOM 2690 C CA . ASN B 1 87 ? 19.518 22.820 10.426 1.00 45.03 87 ASN A CA 1
ATOM 2691 C C . ASN B 1 87 ? 18.927 21.428 10.672 1.00 45.64 87 ASN A C 1
ATOM 2692 O O . ASN B 1 87 ? 19.669 20.537 11.149 1.00 42.22 87 ASN A O 1
ATOM 2697 N N . PHE B 1 88 ? 17.639 21.242 10.371 1.00 39.68 88 PHE A N 1
ATOM 2698 C CA . PHE B 1 88 ? 16.945 19.940 10.554 1.00 36.93 88 PHE A CA 1
ATOM 2699 C C . PHE B 1 88 ? 17.567 18.912 9.603 1.00 37.68 88 PHE A C 1
ATOM 2700 O O . PHE B 1 88 ? 17.695 17.716 9.951 1.00 35.26 88 PHE A O 1
ATOM 2708 N N . PHE B 1 89 ? 17.978 19.371 8.425 1.00 32.91 89 PHE A N 1
ATOM 2709 C CA . PHE B 1 89 ? 18.636 18.519 7.407 1.00 30.65 89 PHE A CA 1
ATOM 2710 C C . PHE B 1 89 ? 20.000 18.050 7.932 1.00 39.62 89 PHE A C 1
ATOM 2711 O O . PHE B 1 89 ? 20.393 16.894 7.673 1.00 36.57 89 PHE A O 1
ATOM 2719 N N . LYS B 1 90 ? 20.716 18.924 8.640 1.00 35.56 90 LYS A N 1
ATOM 2720 C CA . LYS B 1 90 ? 22.033 18.583 9.243 1.00 37.77 90 LYS A CA 1
ATOM 2721 C C . LYS B 1 90 ? 21.825 17.486 10.299 1.00 32.50 90 LYS A C 1
ATOM 2722 O O . LYS B 1 90 ? 22.589 16.492 10.287 1.00 30.40 90 LYS A O 1
ATOM 2726 N N . ARG B 1 91 ? 20.826 17.648 11.174 1.00 31.43 91 ARG A N 1
ATOM 2727 C CA . ARG B 1 91 ? 20.499 16.649 12.230 1.00 28.13 91 ARG A CA 1
ATOM 2728 C C . ARG B 1 91 ? 20.104 15.331 11.556 1.00 34.06 91 ARG A C 1
ATOM 2729 O O . ARG B 1 91 ? 20.541 14.259 12.024 1.00 33.32 91 ARG A O 1
ATOM 2734 N N . TYR B 1 92 ? 19.301 15.408 10.492 1.00 30.35 92 TYR A N 1
ATOM 2735 C CA . TYR B 1 92 ? 18.808 14.229 9.734 1.00 29.12 92 TYR A CA 1
ATOM 2736 C C . TYR B 1 92 ? 20.008 13.459 9.177 1.00 31.43 92 TYR A C 1
ATOM 2737 O O . TYR B 1 92 ? 20.076 12.225 9.330 1.00 29.95 92 TYR A O 1
ATOM 2746 N N . SER B 1 93 ? 20.946 14.174 8.563 1.00 30.19 93 SER A N 1
ATOM 2747 C CA . SER B 1 93 ? 22.178 13.594 7.971 1.00 33.79 93 SER A CA 1
ATOM 2748 C C . SER B 1 93 ? 23.015 12.909 9.063 1.00 30.55 93 SER A C 1
ATOM 2749 O O . SER B 1 93 ? 23.448 11.758 8.844 1.00 33.57 93 SER A O 1
ATOM 2752 N N . ALA B 1 94 ? 23.239 13.588 10.190 1.00 27.75 94 ALA A N 1
ATOM 2753 C CA . ALA B 1 94 ? 24.069 13.085 11.307 1.00 29.95 94 ALA A CA 1
ATOM 2754 C C . ALA B 1 94 ? 23.434 11.787 11.815 1.00 33.31 94 ALA A C 1
ATOM 2755 O O . ALA B 1 94 ? 24.157 10.807 12.027 1.00 32.94 94 ALA A O 1
ATOM 2757 N N . SER B 1 95 ? 22.109 11.781 11.974 1.00 30.76 95 SER A N 1
ATOM 2758 C CA . SER B 1 95 ? 21.360 10.628 12.533 1.00 28.26 95 SER A CA 1
ATOM 2759 C C . SER B 1 95 ? 21.449 9.435 11.571 1.00 23.87 95 SER A C 1
ATOM 2760 O O . SER B 1 95 ? 21.674 8.313 12.049 1.00 26.35 95 SER A O 1
ATOM 2763 N N . LEU B 1 96 ? 21.328 9.664 10.263 1.00 23.49 96 LEU A N 1
ATOM 2764 C CA . LEU B 1 96 ? 21.404 8.594 9.231 1.00 24.85 96 LEU A CA 1
ATOM 2765 C C . LEU B 1 96 ? 22.765 7.904 9.349 1.00 31.93 96 LEU A C 1
ATOM 2766 O O . LEU B 1 96 ? 22.842 6.676 9.132 1.00 28.12 96 LEU A O 1
ATOM 2771 N N . MET B 1 97 ? 23.800 8.676 9.687 1.00 30.35 97 MET A N 1
ATOM 2772 C CA . MET B 1 97 ? 25.199 8.187 9.799 1.00 29.65 97 MET A CA 1
ATOM 2773 C C . MET B 1 97 ? 25.339 7.272 11.021 1.00 32.72 97 MET A C 1
ATOM 2774 O O . MET B 1 97 ? 26.318 6.520 11.067 1.00 36.49 97 MET A O 1
ATOM 2779 N N . LYS B 1 98 ? 24.393 7.344 11.964 1.00 30.40 98 LYS A N 1
ATOM 2780 C CA . LYS B 1 98 ? 24.318 6.468 13.166 1.00 29.47 98 LYS A CA 1
ATOM 2781 C C . LYS B 1 98 ? 23.234 5.393 12.984 1.00 27.77 98 LYS A C 1
ATOM 2782 O O . LYS B 1 98 ? 22.861 4.765 13.990 1.00 29.01 98 LYS A O 1
ATOM 2786 N N . ASN B 1 99 ? 22.743 5.185 11.758 1.00 26.14 99 ASN A N 1
ATOM 2787 C CA . ASN B 1 99 ? 21.662 4.209 11.441 1.00 23.60 99 ASN A CA 1
ATOM 2788 C C . ASN B 1 99 ? 20.396 4.557 12.241 1.00 26.54 99 ASN A C 1
ATOM 2789 O O . ASN B 1 99 ? 19.782 3.650 12.847 1.00 27.24 99 ASN A O 1
ATOM 2794 N N . GLN B 1 100 ? 19.994 5.824 12.227 1.00 22.33 100 GLN A N 1
ATOM 2795 C CA . GLN B 1 100 ? 18.772 6.288 12.927 1.00 20.90 100 GLN A CA 1
ATOM 2796 C C . GLN B 1 100 ? 18.016 7.277 12.043 1.00 24.33 100 GLN A C 1
ATOM 2797 O O . GLN B 1 100 ? 18.663 8.036 11.278 1.00 23.51 100 GLN A O 1
ATOM 2803 N N . ASN B 1 101 ? 16.691 7.299 12.185 1.00 19.91 101 ASN A N 1
ATOM 2804 C CA . ASN B 1 101 ? 15.858 8.409 11.667 1.00 22.40 101 ASN A CA 1
ATOM 2805 C C . ASN B 1 101 ? 14.753 8.688 12.684 1.00 20.39 101 ASN A C 1
ATOM 2806 O O . ASN B 1 101 ? 13.693 8.052 12.599 1.00 22.51 101 ASN A O 1
ATOM 2811 N N . ILE B 1 102 ? 15.026 9.587 13.625 1.00 20.10 102 ILE A N 1
ATOM 2812 C CA . ILE B 1 102 ? 14.086 9.971 14.710 1.00 21.90 102 ILE A CA 1
ATOM 2813 C C . ILE B 1 102 ? 12.907 10.719 14.083 1.00 19.47 102 ILE A C 1
ATOM 2814 O O . ILE B 1 102 ? 11.792 10.572 14.587 1.00 20.80 102 ILE A O 1
ATOM 2819 N N . PHE B 1 103 ? 13.146 11.520 13.038 1.00 19.95 103 PHE A N 1
ATOM 2820 C CA . PHE B 1 103 ? 12.068 12.271 12.352 1.00 19.35 103 PHE A CA 1
ATOM 2821 C C . PHE B 1 103 ? 10.996 11.287 11.881 1.00 18.67 103 PHE A C 1
ATOM 2822 O O . PHE B 1 103 ? 9.802 11.588 12.013 1.00 19.50 103 PHE A O 1
ATOM 2830 N N . ARG B 1 104 ? 11.412 10.144 11.337 1.00 18.11 104 ARG A N 1
ATOM 2831 C CA . ARG B 1 104 ? 10.487 9.110 10.814 1.00 17.30 104 ARG A CA 1
ATOM 2832 C C . ARG B 1 104 ? 9.564 8.654 11.956 1.00 17.66 104 ARG A C 1
ATOM 2833 O O . ARG B 1 104 ? 8.333 8.576 11.755 1.00 17.86 104 ARG A O 1
ATOM 2841 N N . TRP B 1 105 ? 10.129 8.325 13.112 1.00 18.21 105 TRP A N 1
ATOM 2842 C CA . TRP B 1 105 ? 9.344 7.742 14.225 1.00 18.60 105 TRP A CA 1
ATOM 2843 C C . TRP B 1 105 ? 8.433 8.821 14.815 1.00 17.28 105 TRP A C 1
ATOM 2844 O O . TRP B 1 105 ? 7.270 8.514 15.123 1.00 18.58 105 TRP A O 1
ATOM 2855 N N . VAL B 1 106 ? 8.923 10.053 14.960 1.00 16.90 106 VAL A N 1
ATOM 2856 C CA . VAL B 1 106 ? 8.049 11.137 15.480 1.00 17.41 106 VAL A CA 1
ATOM 2857 C C . VAL B 1 106 ? 6.855 11.251 14.524 1.00 18.08 106 VAL A C 1
ATOM 2858 O O . VAL B 1 106 ? 5.698 11.235 15.003 1.00 17.63 106 VAL A O 1
ATOM 2862 N N . GLU B 1 107 ? 7.101 11.304 13.213 1.00 18.16 107 GLU A N 1
ATOM 2863 C CA . GLU B 1 107 ? 5.985 11.421 12.229 1.00 18.35 107 GLU A CA 1
ATOM 2864 C C . GLU B 1 107 ? 5.054 10.212 12.372 1.00 18.04 107 GLU A C 1
ATOM 2865 O O . GLU B 1 107 ? 3.837 10.401 12.534 1.00 17.20 107 GLU A O 1
ATOM 2871 N N . TYR B 1 108 ? 5.599 9.004 12.280 1.00 17.10 108 TYR A N 1
ATOM 2872 C CA . TYR B 1 108 ? 4.784 7.764 12.185 1.00 18.60 108 TYR A CA 1
ATOM 2873 C C . TYR B 1 108 ? 3.950 7.599 13.462 1.00 17.94 108 TYR A C 1
ATOM 2874 O O . TYR B 1 108 ? 2.836 7.068 13.375 1.00 17.04 108 TYR A O 1
ATOM 2883 N N . SER B 1 109 ? 4.474 8.031 14.619 1.00 16.82 109 SER A N 1
ATOM 2884 C CA . SER B 1 109 ? 3.789 7.892 15.929 1.00 18.94 109 SER A CA 1
ATOM 2885 C C . SER B 1 109 ? 2.444 8.625 15.871 1.00 15.52 109 SER A C 1
ATOM 2886 O O . SER B 1 109 ? 1.520 8.218 16.587 1.00 18.14 109 SER A O 1
ATOM 2889 N N . LEU B 1 110 ? 2.350 9.659 15.027 1.00 16.49 110 LEU A N 1
ATOM 2890 C CA . LEU B 1 110 ? 1.116 10.458 14.832 1.00 18.03 110 LEU A CA 1
ATOM 2891 C C . LEU B 1 110 ? 0.374 9.961 13.582 1.00 16.67 110 LEU A C 1
ATOM 2892 O O . LEU B 1 110 ? -0.831 9.663 13.693 1.00 16.07 110 LEU A O 1
ATOM 2897 N N . SER B 1 111 ? 1.053 9.900 12.432 1.00 17.98 111 SER A N 1
ATOM 2898 C CA . SER B 1 111 ? 0.399 9.670 11.120 1.00 17.66 111 SER A CA 1
ATOM 2899 C C . SER B 1 111 ? -0.148 8.240 11.050 1.00 16.61 111 SER A C 1
ATOM 2900 O O . SER B 1 111 ? -1.318 8.073 10.649 1.00 16.07 111 SER A O 1
ATOM 2903 N N . SER B 1 112 ? 0.632 7.226 11.428 1.00 15.96 112 SER A N 1
ATOM 2904 C CA . SER B 1 112 ? 0.155 5.813 11.349 1.00 16.93 112 SER A CA 1
ATOM 2905 C C . SER B 1 112 ? -0.954 5.587 12.383 1.00 15.49 112 SER A C 1
ATOM 2906 O O . SER B 1 112 ? -1.857 4.760 12.130 1.00 16.26 112 SER A O 1
ATOM 2909 N N . SER B 1 113 ? -0.913 6.319 13.497 1.00 16.05 113 SER A N 1
ATOM 2910 C CA . SER B 1 113 ? -1.913 6.215 14.590 1.00 17.42 113 SER A CA 1
ATOM 2911 C C . SER B 1 113 ? -3.249 6.827 14.139 1.00 15.60 113 SER A C 1
ATOM 2912 O O . SER B 1 113 ? -4.278 6.213 14.387 1.00 16.50 113 SER A O 1
ATOM 2915 N N . VAL B 1 114 ? -3.234 7.971 13.455 1.00 15.52 114 VAL A N 1
ATOM 2916 C CA . VAL B 1 114 ? -4.452 8.535 12.814 1.00 14.92 114 VAL A CA 1
ATOM 2917 C C . VAL B 1 114 ? -5.014 7.492 11.840 1.00 15.16 114 VAL A C 1
ATOM 2918 O O . VAL B 1 114 ? -6.235 7.256 11.835 1.00 16.45 114 VAL A O 1
ATOM 2922 N N . MET B 1 115 ? -4.152 6.887 11.023 1.00 15.37 115 MET A N 1
ATOM 2923 C CA . MET B 1 115 ? -4.597 5.916 9.996 1.00 13.99 115 MET A CA 1
ATOM 2924 C C . MET B 1 115 ? -5.296 4.732 10.669 1.00 15.81 115 MET A C 1
ATOM 2925 O O . MET B 1 115 ? -6.383 4.353 10.214 1.00 15.45 115 MET A O 1
ATOM 2930 N N . ILE B 1 116 ? -4.700 4.124 11.691 1.00 16.68 116 ILE A N 1
ATOM 2931 C CA . ILE B 1 116 ? -5.300 2.882 12.250 1.00 15.54 116 ILE A CA 1
ATOM 2932 C C . ILE B 1 116 ? -6.599 3.245 12.983 1.00 15.89 116 ILE A C 1
ATOM 2933 O O . ILE B 1 116 ? -7.553 2.456 12.929 1.00 16.55 116 ILE A O 1
ATOM 2938 N N . VAL B 1 117 ? -6.681 4.412 13.624 1.00 16.22 117 VAL A N 1
ATOM 2939 C CA . VAL B 1 117 ? -7.968 4.836 14.243 1.00 15.36 117 VAL A CA 1
ATOM 2940 C C . VAL B 1 117 ? -9.037 4.949 13.147 1.00 15.53 117 VAL A C 1
ATOM 2941 O O . VAL B 1 117 ? -10.160 4.463 13.369 1.00 15.66 117 VAL A O 1
ATOM 2945 N N . LEU B 1 118 ? -8.729 5.594 12.015 1.00 17.01 118 LEU A N 1
ATOM 2946 C CA . LEU B 1 118 ? -9.702 5.738 10.896 1.00 18.76 118 LEU A CA 1
ATOM 2947 C C . LEU B 1 118 ? -10.127 4.360 10.391 1.00 15.55 118 LEU A C 1
ATOM 2948 O O . LEU B 1 118 ? -11.331 4.171 10.100 1.00 18.06 118 LEU A O 1
ATOM 2953 N N . ILE B 1 119 ? -9.178 3.439 10.243 1.00 16.85 119 ILE A N 1
ATOM 2954 C CA . ILE B 1 119 ? -9.502 2.065 9.763 1.00 17.65 119 ILE A CA 1
ATOM 2955 C C . ILE B 1 119 ? -10.448 1.421 10.784 1.00 17.33 119 ILE A C 1
ATOM 2956 O O . ILE B 1 119 ? -11.462 0.824 10.370 1.00 17.36 119 ILE A O 1
ATOM 2961 N N . ALA B 1 120 ? -10.143 1.555 12.076 1.00 16.99 120 ALA A N 1
ATOM 2962 C CA . ALA B 1 120 ? -10.980 1.003 13.169 1.00 17.21 120 ALA A CA 1
ATOM 2963 C C . ALA B 1 120 ? -12.402 1.569 13.032 1.00 17.88 120 ALA A C 1
ATOM 2964 O O . ALA B 1 120 ? -13.365 0.790 13.117 1.00 17.61 120 ALA A O 1
ATOM 2966 N N . GLN B 1 121 ? -12.534 2.880 12.811 1.00 16.04 121 GLN A N 1
ATOM 2967 C CA . GLN B 1 121 ? -13.865 3.544 12.714 1.00 17.79 121 GLN A CA 1
ATOM 2968 C C . GLN B 1 121 ? -14.605 3.039 11.461 1.00 16.97 121 GLN A C 1
ATOM 2969 O O . GLN B 1 121 ? -15.840 2.838 11.526 1.00 18.95 121 GLN A O 1
ATOM 2975 N N . ILE B 1 122 ? -13.896 2.855 10.349 1.00 17.00 122 ILE A N 1
ATOM 2976 C CA . ILE B 1 122 ? -14.478 2.314 9.081 1.00 18.59 122 ILE A CA 1
ATOM 2977 C C . ILE B 1 122 ? -15.042 0.905 9.338 1.00 19.59 122 ILE A C 1
ATOM 2978 O O . ILE B 1 122 ? -16.055 0.524 8.705 1.00 20.25 122 ILE A O 1
ATOM 2983 N N . CYS B 1 123 ? -14.430 0.152 10.246 1.00 16.75 123 CYS A N 1
ATOM 2984 C CA . CYS B 1 123 ? -14.868 -1.214 10.618 1.00 20.43 123 CYS A CA 1
ATOM 2985 C C . CYS B 1 123 ? -16.020 -1.167 11.633 1.00 20.11 123 CYS A C 1
ATOM 2986 O O . CYS B 1 123 ? -16.540 -2.236 11.974 1.00 21.37 123 CYS A O 1
ATOM 2989 N N . GLY B 1 124 ? -16.373 0.023 12.127 1.00 17.31 124 GLY A N 1
ATOM 2990 C CA . GLY B 1 124 ? -17.485 0.224 13.073 1.00 17.69 124 GLY A CA 1
ATOM 2991 C C . GLY B 1 124 ? -17.043 0.234 14.529 1.00 17.89 124 GLY A C 1
ATOM 2992 O O . GLY B 1 124 ? -17.915 0.339 15.401 1.00 21.53 124 GLY A O 1
ATOM 2993 N N . ILE B 1 125 ? -15.740 0.212 14.816 1.00 16.77 125 ILE A N 1
ATOM 2994 C CA . ILE B 1 125 ? -15.254 0.462 16.203 1.00 16.46 125 ILE A CA 1
ATOM 2995 C C . ILE B 1 125 ? -15.509 1.941 16.506 1.00 16.46 125 ILE A C 1
ATOM 2996 O O . ILE B 1 125 ? -15.099 2.790 15.697 1.00 19.31 125 ILE A O 1
ATOM 3001 N N . ALA B 1 126 ? -16.234 2.241 17.586 1.00 18.01 126 ALA A N 1
ATOM 3002 C CA . ALA B 1 126 ? -16.703 3.615 17.878 1.00 15.58 126 ALA A CA 1
ATOM 3003 C C . ALA B 1 126 ? -16.389 3.991 19.326 1.00 16.03 126 ALA A C 1
ATOM 3004 O O . ALA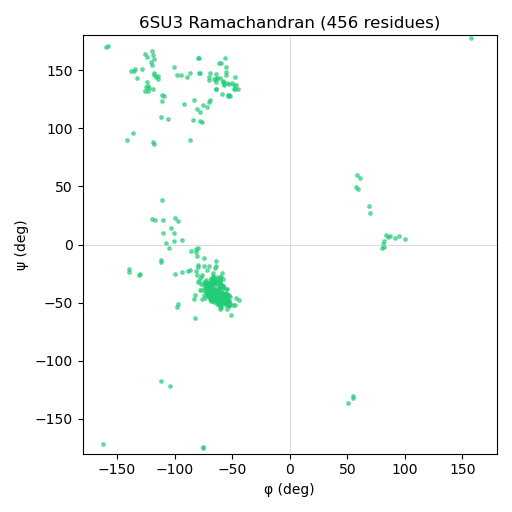 B 1 126 ? -16.251 5.165 19.598 1.00 18.25 126 ALA A O 1
ATOM 3006 N N . ASP B 1 127 ? -16.286 3.020 20.238 1.00 17.01 127 ASP A N 1
ATOM 3007 C CA . ASP B 1 127 ? -16.055 3.335 21.665 1.00 16.94 127 ASP A CA 1
ATOM 3008 C C . ASP B 1 127 ? -14.822 4.240 21.775 1.00 16.73 127 ASP A C 1
ATOM 3009 O O . ASP B 1 127 ? -13.751 3.885 21.231 1.00 17.22 127 ASP A O 1
ATOM 3014 N N . ILE B 1 128 ? -14.946 5.366 22.467 1.00 16.53 128 ILE A N 1
ATOM 3015 C CA . ILE B 1 128 ? -13.887 6.411 22.465 1.00 18.37 128 ILE A CA 1
ATOM 3016 C C . ILE B 1 128 ? -12.628 5.841 23.134 1.00 16.41 128 ILE A C 1
ATOM 3017 O O . ILE B 1 128 ? -11.531 6.230 22.743 1.00 16.62 128 ILE A O 1
ATOM 3022 N N . VAL B 1 129 ? -12.771 4.926 24.094 1.00 16.05 129 VAL A N 1
ATOM 3023 C CA . VAL B 1 129 ? -11.602 4.326 24.793 1.00 17.22 129 VAL A CA 1
ATOM 3024 C C . VAL B 1 129 ? -10.942 3.296 23.868 1.00 16.15 129 VAL A C 1
ATOM 3025 O O . VAL B 1 129 ? -9.691 3.219 23.852 1.00 16.63 129 VAL A O 1
ATOM 3029 N N . ALA B 1 130 ? -11.726 2.523 23.120 1.00 16.31 130 ALA A N 1
ATOM 3030 C CA . ALA B 1 130 ? -11.174 1.637 22.070 1.00 16.77 130 ALA A CA 1
ATOM 3031 C C . ALA B 1 130 ? -10.295 2.486 21.147 1.00 14.94 130 ALA A C 1
ATOM 3032 O O . ALA B 1 130 ? -9.169 2.086 20.876 1.00 17.14 130 ALA A O 1
ATOM 3034 N N . LEU B 1 131 ? -10.790 3.630 20.665 1.00 14.98 131 LEU A N 1
ATOM 3035 C CA . LEU B 1 131 ? -10.045 4.424 19.661 1.00 16.31 131 LEU A CA 1
ATOM 3036 C C . LEU B 1 131 ? -8.820 5.074 20.315 1.00 14.69 131 LEU A C 1
ATOM 3037 O O . LEU B 1 131 ? -7.743 5.072 19.690 1.00 16.44 131 LEU A O 1
ATOM 3042 N N . LEU B 1 132 ? -8.963 5.599 21.528 1.00 14.43 132 LEU A N 1
ATOM 3043 C CA . LEU B 1 132 ? -7.831 6.183 22.289 1.00 15.76 132 LEU A CA 1
ATOM 3044 C C . LEU B 1 132 ? -6.748 5.116 22.505 1.00 15.01 132 LEU A C 1
ATOM 3045 O O . LEU B 1 132 ? -5.562 5.404 22.266 1.00 15.14 132 LEU A O 1
ATOM 3050 N N . ALA B 1 133 ? -7.130 3.917 22.940 1.00 17.38 133 ALA A N 1
ATOM 3051 C CA . ALA B 1 133 ? -6.161 2.860 23.300 1.00 17.66 133 ALA A CA 1
ATOM 3052 C C . ALA B 1 133 ? -5.532 2.298 22.015 1.00 16.26 133 ALA A C 1
ATOM 3053 O O . ALA B 1 133 ? -4.338 1.991 22.014 1.00 15.98 133 ALA A O 1
ATOM 3055 N N . ILE B 1 134 ? -6.290 2.222 20.925 1.00 15.59 134 ILE A N 1
ATOM 3056 C CA . ILE B 1 134 ? -5.711 1.865 19.597 1.00 17.08 134 ILE A CA 1
ATOM 3057 C C . ILE B 1 134 ? -4.634 2.891 19.230 1.00 15.52 134 ILE A C 1
ATOM 3058 O O . ILE B 1 134 ? -3.520 2.481 18.834 1.00 15.23 134 ILE A O 1
ATOM 3063 N N . PHE B 1 135 ? -4.922 4.180 19.382 1.00 16.73 135 PHE A N 1
ATOM 3064 C CA . PHE B 1 135 ? -3.945 5.252 19.078 1.00 17.75 135 PHE A CA 1
ATOM 3065 C C . PHE B 1 135 ? -2.692 5.023 19.933 1.00 16.86 135 PHE A C 1
ATOM 3066 O O . PHE B 1 135 ? -1.559 5.039 19.393 1.00 16.98 135 PHE A O 1
ATOM 3074 N N . GLY B 1 136 ? -2.877 4.777 21.231 1.00 16.59 136 GLY A N 1
ATOM 3075 C CA . GLY B 1 136 ? -1.765 4.618 22.187 1.00 16.01 136 GLY A CA 1
ATOM 3076 C C . GLY B 1 136 ? -0.923 3.393 21.873 1.00 15.58 136 GLY A C 1
ATOM 3077 O O . GLY B 1 136 ? 0.313 3.480 21.932 1.00 16.42 136 GLY A O 1
ATOM 3078 N N . VAL B 1 137 ? -1.553 2.253 21.605 1.00 15.15 137 VAL A N 1
ATOM 3079 C CA . VAL B 1 137 ? -0.785 0.990 21.386 1.00 17.17 137 VAL A CA 1
ATOM 3080 C C . VAL B 1 137 ? -0.084 1.040 20.018 1.00 16.95 137 VAL A C 1
ATOM 3081 O O . VAL B 1 137 ? 1.046 0.531 19.884 1.00 15.69 137 VAL A O 1
ATOM 3085 N N . ASN B 1 138 ? -0.686 1.700 19.034 1.00 15.25 138 ASN A N 1
ATOM 3086 C CA . ASN B 1 138 ? -0.041 1.904 17.714 1.00 16.77 138 ASN A CA 1
ATOM 3087 C C . ASN B 1 138 ? 1.160 2.861 17.870 1.00 14.67 138 ASN A C 1
ATOM 3088 O O . ASN B 1 138 ? 2.252 2.572 17.318 1.00 15.50 138 ASN A O 1
ATOM 3093 N N . ALA B 1 139 ? 0.995 3.967 18.602 1.00 15.01 139 ALA A N 1
ATOM 3094 C CA . ALA B 1 139 ? 2.115 4.885 18.915 1.00 16.51 139 ALA A CA 1
ATOM 3095 C C . ALA B 1 139 ? 3.243 4.101 19.591 1.00 15.94 139 ALA A C 1
ATOM 3096 O O . ALA B 1 139 ? 4.431 4.313 19.240 1.00 17.45 139 ALA A O 1
ATOM 3098 N N . SER B 1 140 ? 2.886 3.212 20.518 1.00 15.02 140 SER A N 1
ATOM 3099 C CA . SER B 1 140 ? 3.848 2.369 21.264 1.00 15.27 140 SER A CA 1
ATOM 3100 C C . SER B 1 140 ? 4.656 1.524 20.273 1.00 14.96 140 SER A C 1
ATOM 3101 O O . SER B 1 140 ? 5.883 1.462 20.399 1.00 17.45 140 SER A O 1
ATOM 3104 N N . MET B 1 141 ? 3.991 0.884 19.322 1.00 13.83 141 MET A N 1
ATOM 3105 C CA . MET B 1 141 ? 4.651 0.094 18.254 1.00 14.09 141 MET A CA 1
ATOM 3106 C C . MET B 1 141 ? 5.767 0.939 17.621 1.00 15.35 141 MET A C 1
ATOM 3107 O O . MET B 1 141 ? 6.919 0.472 17.540 1.00 15.90 141 MET A O 1
ATOM 3112 N N . ILE B 1 142 ? 5.450 2.163 17.197 1.00 15.18 142 ILE A N 1
ATOM 3113 C CA . ILE B 1 142 ? 6.435 3.082 16.564 1.00 16.09 142 ILE A CA 1
ATOM 3114 C C . ILE B 1 142 ? 7.581 3.363 17.552 1.00 14.73 142 ILE A C 1
ATOM 3115 O O . ILE B 1 142 ? 8.758 3.341 17.123 1.00 15.66 142 ILE A O 1
ATOM 3120 N N . LEU B 1 143 ? 7.271 3.654 18.816 1.00 15.16 143 LEU A N 1
ATOM 3121 C CA . LEU B 1 143 ? 8.294 4.048 19.818 1.00 14.72 143 LEU A CA 1
ATOM 3122 C C . LEU B 1 143 ? 9.222 2.856 20.097 1.00 15.28 143 LEU A C 1
ATOM 3123 O O . LEU B 1 143 ? 10.427 3.070 20.301 1.00 16.04 143 LEU A O 1
ATOM 3128 N N . PHE B 1 144 ? 8.722 1.626 20.035 1.00 16.40 144 PHE A N 1
ATOM 3129 C CA . PHE B 1 144 ? 9.593 0.424 20.108 1.00 18.16 144 PHE A CA 1
ATOM 3130 C C . PHE B 1 144 ? 10.548 0.406 18.906 1.00 16.90 144 PHE A C 1
ATOM 3131 O O . PHE B 1 144 ? 11.744 0.110 19.098 1.00 15.24 144 PHE A O 1
ATOM 3139 N N . GLY B 1 145 ? 10.056 0.725 17.702 1.00 16.02 145 GLY A N 1
ATOM 3140 C CA . GLY B 1 145 ? 10.920 0.812 16.507 1.00 17.07 145 GLY A CA 1
ATOM 3141 C C . GLY B 1 145 ? 12.023 1.843 16.694 1.00 16.79 145 GLY A C 1
ATOM 3142 O O . GLY B 1 145 ? 13.163 1.595 16.283 1.00 16.25 145 GLY A O 1
ATOM 3143 N N . TRP B 1 146 ? 11.695 2.989 17.287 1.00 15.10 146 TRP A N 1
ATOM 3144 C CA . TRP B 1 146 ? 12.674 4.048 17.633 1.00 18.33 146 TRP A CA 1
ATOM 3145 C C . TRP B 1 146 ? 13.751 3.462 18.565 1.00 15.68 146 TRP A C 1
ATOM 3146 O O . TRP B 1 146 ? 14.940 3.661 18.299 1.00 16.27 146 TRP A O 1
ATOM 3157 N N . LEU B 1 147 ? 13.352 2.726 19.603 1.00 14.68 147 LEU A N 1
ATOM 3158 C CA . LEU B 1 147 ? 14.302 2.176 20.607 1.00 15.68 147 LEU A CA 1
ATOM 3159 C C . LEU B 1 147 ? 15.168 1.082 19.960 1.00 15.11 147 LEU A C 1
ATOM 3160 O O . LEU B 1 147 ? 16.346 0.958 20.328 1.00 17.07 147 LEU A O 1
ATOM 3165 N N . GLN B 1 148 ? 14.635 0.324 19.006 1.00 16.38 148 GLN A N 1
ATOM 3166 C CA . GLN B 1 148 ? 15.446 -0.653 18.231 1.00 17.11 148 GLN A CA 1
ATOM 3167 C C . GLN B 1 148 ? 16.625 0.091 17.589 1.00 16.18 148 GLN A C 1
ATOM 3168 O O . GLN B 1 148 ? 17.770 -0.370 17.718 1.00 17.54 148 GLN A O 1
ATOM 3174 N N . GLU B 1 149 ? 16.353 1.217 16.931 1.00 17.54 149 GLU A N 1
ATOM 3175 C CA . GLU B 1 149 ? 17.396 2.021 16.247 1.00 16.89 149 GLU A CA 1
ATOM 3176 C C . GLU B 1 149 ? 18.324 2.680 17.276 1.00 18.32 149 GLU A C 1
ATOM 3177 O O . GLU B 1 149 ? 19.531 2.778 17.005 1.00 19.33 149 GLU A O 1
ATOM 3183 N N . LYS B 1 150 ? 17.782 3.174 18.389 1.00 18.02 150 LYS A N 1
ATOM 3184 C CA . LYS B 1 150 ? 18.567 3.966 19.370 1.00 19.06 150 LYS A CA 1
ATOM 3185 C C . LYS B 1 150 ? 19.640 3.072 20.008 1.00 19.78 150 LYS A C 1
ATOM 3186 O O . LYS B 1 150 ? 20.776 3.542 20.166 1.00 21.06 150 LYS A O 1
ATOM 3192 N N . TYR B 1 151 ? 19.314 1.829 20.362 1.00 18.17 151 TYR A N 1
ATOM 3193 C CA . TYR B 1 151 ? 20.126 1.043 21.328 1.00 19.24 151 TYR A CA 1
ATOM 3194 C C . TYR B 1 151 ? 20.839 -0.149 20.679 1.00 21.35 151 TYR A C 1
ATOM 3195 O O . TYR B 1 151 ? 21.707 -0.730 21.345 1.00 24.31 151 TYR A O 1
ATOM 3204 N N . THR B 1 152 ? 20.459 -0.549 19.468 1.00 19.73 152 THR A N 1
ATOM 3205 C CA . THR B 1 152 ? 21.033 -1.751 18.813 1.00 20.80 152 THR A CA 1
ATOM 3206 C C . THR B 1 152 ? 21.737 -1.346 17.518 1.00 22.26 152 THR A C 1
ATOM 3207 O O . THR B 1 152 ? 21.487 -0.243 16.989 1.00 21.10 152 THR A O 1
ATOM 3211 N N . GLN B 1 153 ? 22.589 -2.237 17.019 1.00 24.14 153 GLN A N 1
ATOM 3212 C CA . GLN B 1 153 ? 23.242 -2.089 15.700 1.00 28.17 153 GLN A CA 1
ATOM 3213 C C . GLN B 1 153 ? 22.793 -3.245 14.821 1.00 20.70 153 GLN A C 1
ATOM 3214 O O . GLN B 1 153 ? 22.593 -4.367 15.290 1.00 22.51 153 GLN A O 1
ATOM 3220 N N . PRO B 1 154 ? 22.645 -3.011 13.506 1.00 21.83 154 PRO A N 1
ATOM 3221 C CA . PRO B 1 154 ? 22.416 -4.112 12.578 1.00 24.25 154 PRO A CA 1
ATOM 3222 C C . PRO B 1 154 ? 23.431 -5.243 12.811 1.00 28.71 154 PRO A C 1
ATOM 3223 O O . PRO B 1 154 ? 24.605 -4.954 13.025 1.00 27.63 154 PRO A O 1
ATOM 3227 N N . LYS B 1 155 ? 22.941 -6.484 12.791 1.00 25.28 155 LYS A N 1
ATOM 3228 C CA . LYS B 1 155 ? 23.734 -7.742 12.808 1.00 30.52 155 LYS A CA 1
ATOM 3229 C C . LYS B 1 155 ? 24.139 -8.092 14.249 1.00 31.48 155 LYS A C 1
ATOM 3230 O O . LYS B 1 155 ? 24.740 -9.156 14.451 1.00 33.65 155 LYS A O 1
ATOM 3234 N N . ASP B 1 156 ? 23.799 -7.257 15.233 1.00 31.41 156 ASP A N 1
ATOM 3235 C CA . ASP B 1 156 ? 24.205 -7.492 16.647 1.00 32.89 156 ASP A CA 1
ATOM 3236 C C . ASP B 1 156 ? 23.369 -8.621 17.260 1.00 27.41 156 ASP A C 1
ATOM 3237 O O . ASP B 1 156 ? 23.740 -9.076 18.349 1.00 37.31 156 ASP A O 1
ATOM 3242 N N . GLY B 1 157 ? 22.292 -9.058 16.597 1.00 29.45 157 GLY A N 1
ATOM 3243 C CA . GLY B 1 157 ? 21.495 -10.230 17.012 1.00 29.01 157 GLY A CA 1
ATOM 3244 C C . GLY B 1 157 ? 20.439 -9.865 18.048 1.00 29.32 157 GLY A C 1
ATOM 3245 O O . GLY B 1 157 ? 19.771 -10.776 18.574 1.00 29.37 157 GLY A O 1
ATOM 3246 N N . ASP B 1 158 ? 20.277 -8.572 18.333 1.00 24.42 158 ASP A N 1
ATOM 3247 C CA . ASP B 1 158 ? 19.297 -8.073 19.334 1.00 22.45 158 ASP A CA 1
ATOM 3248 C C . ASP B 1 158 ? 18.112 -7.433 18.598 1.00 19.39 158 ASP A C 1
ATOM 3249 O O . ASP B 1 158 ? 18.278 -6.337 18.030 1.00 22.77 158 ASP A O 1
ATOM 3254 N N . LEU B 1 159 ? 16.962 -8.105 18.623 1.00 19.69 159 LEU A N 1
ATOM 3255 C CA . LEU B 1 159 ? 15.695 -7.606 18.033 1.00 20.09 159 LEU A CA 1
ATOM 3256 C C . LEU B 1 159 ? 14.643 -7.431 19.134 1.00 19.01 159 LEU A C 1
ATOM 3257 O O . LEU B 1 159 ? 13.464 -7.422 18.806 1.00 18.29 159 LEU A O 1
ATOM 3262 N N . LEU B 1 160 ? 15.034 -7.300 20.402 1.00 19.61 160 LEU A N 1
ATOM 3263 C CA . LEU B 1 160 ? 14.006 -7.314 21.477 1.00 21.46 160 LEU A CA 1
ATOM 3264 C C . LEU B 1 160 ? 13.035 -6.146 21.294 1.00 18.15 160 LEU A C 1
ATOM 3265 O O . LEU B 1 160 ? 11.829 -6.351 21.341 1.00 17.77 160 LEU A O 1
ATOM 3270 N N . PRO B 1 161 ? 13.493 -4.890 21.095 1.00 17.71 161 PRO A N 1
ATOM 3271 C CA . PRO B 1 161 ? 12.558 -3.779 20.896 1.00 19.51 161 PRO A CA 1
ATOM 3272 C C . PRO B 1 161 ? 11.644 -4.000 19.682 1.00 17.71 161 PRO A C 1
ATOM 3273 O O . PRO B 1 161 ? 10.447 -3.741 19.772 1.00 16.58 161 PRO A O 1
ATOM 3277 N N . PHE B 1 162 ? 12.207 -4.490 18.580 1.00 17.54 162 PHE A N 1
ATOM 3278 C CA . PHE B 1 162 ? 11.447 -4.861 17.360 1.00 16.32 162 PHE A CA 1
ATOM 3279 C C . PHE B 1 162 ? 10.311 -5.821 17.734 1.00 15.64 162 PHE A C 1
ATOM 3280 O O . PHE B 1 162 ? 9.174 -5.597 17.343 1.00 17.71 162 PHE A O 1
ATOM 3288 N N . TRP B 1 163 ? 10.609 -6.902 18.452 1.00 16.29 163 TRP A N 1
ATOM 3289 C CA . TRP B 1 163 ? 9.580 -7.915 18.794 1.00 17.59 163 TRP A CA 1
ATOM 3290 C C . TRP B 1 163 ? 8.516 -7.267 19.686 1.00 15.68 163 TRP A C 1
ATOM 3291 O O . TRP B 1 163 ? 7.340 -7.548 19.473 1.00 16.84 163 TRP A O 1
ATOM 3302 N N . PHE B 1 164 ? 8.917 -6.413 20.634 1.00 16.06 164 PHE A N 1
ATOM 3303 C CA . PHE B 1 164 ? 7.975 -5.668 21.498 1.00 15.13 164 PHE A CA 1
ATOM 3304 C C . PHE B 1 164 ? 7.075 -4.806 20.606 1.00 14.89 164 PHE A C 1
ATOM 3305 O O . PHE B 1 164 ? 5.856 -4.730 20.853 1.00 16.35 164 PHE A O 1
ATOM 3313 N N . GLY B 1 165 ? 7.654 -4.166 19.589 1.00 14.95 165 GLY A N 1
ATOM 3314 C CA . GLY B 1 165 ? 6.889 -3.378 18.607 1.00 16.22 165 GLY A CA 1
ATOM 3315 C C . GLY B 1 165 ? 5.882 -4.231 17.862 1.00 16.57 165 GLY A C 1
ATOM 3316 O O . GLY B 1 165 ? 4.772 -3.742 17.590 1.00 16.91 165 GLY A O 1
ATOM 3317 N N . CYS B 1 166 ? 6.220 -5.481 17.551 1.00 16.18 166 CYS A N 1
ATOM 3318 C CA . CYS B 1 166 ? 5.288 -6.408 16.850 1.00 17.20 166 CYS A CA 1
ATOM 3319 C C . CYS B 1 166 ? 4.124 -6.779 17.784 1.00 17.56 166 CYS A C 1
ATOM 3320 O O . CYS B 1 166 ? 2.964 -6.885 17.315 1.00 17.20 166 CYS A O 1
ATOM 3323 N N . ILE B 1 167 ? 4.411 -6.978 19.069 1.00 17.04 167 ILE A N 1
ATOM 3324 C CA . ILE B 1 167 ? 3.368 -7.330 20.077 1.00 18.18 167 ILE A CA 1
ATOM 3325 C C . ILE B 1 167 ? 2.383 -6.159 20.179 1.00 16.86 167 ILE A C 1
ATOM 3326 O O . ILE B 1 167 ? 1.167 -6.377 20.067 1.00 17.31 167 ILE A O 1
ATOM 3331 N N . ALA B 1 168 ? 2.885 -4.941 20.379 1.00 17.57 168 ALA A N 1
ATOM 3332 C CA . ALA B 1 168 ? 2.033 -3.742 20.459 1.00 18.34 168 ALA A CA 1
ATOM 3333 C C . ALA B 1 168 ? 1.301 -3.594 19.116 1.00 17.49 168 ALA A C 1
ATOM 3334 O O . ALA B 1 168 ? 0.070 -3.323 19.113 1.00 17.09 168 ALA A O 1
ATOM 3336 N N . GLY B 1 169 ? 2.038 -3.750 18.011 1.00 16.70 169 GLY A N 1
ATOM 3337 C CA . GLY B 1 169 ? 1.561 -3.387 16.665 1.00 18.29 169 GLY A CA 1
ATOM 3338 C C . GLY B 1 169 ? 0.400 -4.251 16.217 1.00 16.17 169 GLY A C 1
ATOM 3339 O O . GLY B 1 169 ? -0.434 -3.768 15.439 1.00 17.48 169 GLY A O 1
ATOM 3340 N N . ILE B 1 170 ? 0.360 -5.517 16.649 1.00 16.17 170 ILE A N 1
ATOM 3341 C CA . ILE B 1 170 ? -0.656 -6.475 16.132 1.00 15.86 170 ILE A CA 1
ATOM 3342 C C . ILE B 1 170 ? -1.995 -6.235 16.845 1.00 15.08 170 ILE A C 1
ATOM 3343 O O . ILE B 1 170 ? -3.037 -6.650 16.310 1.00 16.97 170 ILE A O 1
ATOM 3348 N N . VAL B 1 171 ? -1.991 -5.547 17.987 1.00 14.77 171 VAL A N 1
ATOM 3349 C CA . VAL B 1 171 ? -3.197 -5.451 18.860 1.00 15.06 171 VAL A CA 1
ATOM 3350 C C . VAL B 1 171 ? -4.357 -4.813 18.097 1.00 15.10 171 VAL A C 1
ATOM 3351 O O . VAL B 1 171 ? -5.461 -5.351 18.122 1.00 16.09 171 VAL A O 1
ATOM 3355 N N . PRO B 1 172 ? -4.196 -3.650 17.418 1.00 16.14 172 PRO A N 1
ATOM 3356 C CA . PRO B 1 172 ? -5.327 -3.044 16.717 1.00 15.33 172 PRO A CA 1
ATOM 3357 C C . PRO B 1 172 ? -5.918 -3.977 15.655 1.00 13.75 172 PRO A C 1
ATOM 3358 O O . PRO B 1 172 ? -7.112 -3.957 15.443 1.00 17.04 172 PRO A O 1
ATOM 3362 N N . TRP B 1 173 ? -5.051 -4.747 14.997 1.00 16.25 173 TRP A N 1
ATOM 3363 C CA . TRP B 1 173 ? -5.426 -5.634 13.867 1.00 15.88 173 TRP A CA 1
ATOM 3364 C C . TRP B 1 173 ? -6.230 -6.825 14.409 1.00 17.76 173 TRP A C 1
ATOM 3365 O O . TRP B 1 173 ? -7.200 -7.243 13.751 1.00 16.70 173 TRP A O 1
ATOM 3376 N N . ILE B 1 174 ? -5.882 -7.332 15.591 1.00 18.22 174 ILE A N 1
ATOM 3377 C CA . ILE B 1 174 ? -6.731 -8.342 16.279 1.00 18.36 174 ILE A CA 1
ATOM 3378 C C . ILE B 1 174 ? -8.103 -7.703 16.531 1.00 17.81 174 ILE A C 1
ATOM 3379 O O . ILE B 1 174 ? -9.123 -8.359 16.299 1.00 18.79 174 ILE A O 1
ATOM 3384 N N . GLY B 1 175 ? -8.125 -6.440 16.956 1.00 18.56 175 GLY A N 1
ATOM 3385 C CA . GLY B 1 175 ? -9.386 -5.702 17.171 1.00 19.11 175 GLY A CA 1
ATOM 3386 C C . GLY B 1 175 ? -10.217 -5.645 15.896 1.00 18.02 175 GLY A C 1
ATOM 3387 O O . GLY B 1 175 ? -11.434 -5.921 15.973 1.00 18.92 175 GLY A O 1
ATOM 3388 N N . LEU B 1 176 ? -9.600 -5.292 14.760 1.00 18.14 176 LEU A N 1
ATOM 3389 C CA . LEU B 1 176 ? -10.295 -5.181 13.449 1.00 19.44 176 LEU A CA 1
ATOM 3390 C C . LEU B 1 176 ? -10.887 -6.549 13.113 1.00 17.55 176 LEU A C 1
ATOM 3391 O O . LEU B 1 176 ? -12.059 -6.610 12.729 1.00 19.96 176 LEU A O 1
ATOM 3396 N N . LEU B 1 177 ? -10.087 -7.601 13.271 1.00 20.20 177 LEU A N 1
ATOM 3397 C CA . LEU B 1 177 ? -10.508 -8.984 12.926 1.00 19.61 177 LEU A CA 1
ATOM 3398 C C . LEU B 1 177 ? -11.732 -9.366 13.771 1.00 22.92 177 LEU A C 1
ATOM 3399 O O . LEU B 1 177 ? -12.700 -9.921 13.210 1.00 21.89 177 LEU A O 1
ATOM 3404 N N . ILE B 1 178 ? -11.702 -9.080 15.072 1.00 19.19 178 ILE A N 1
ATOM 3405 C CA . ILE B 1 178 ? -12.865 -9.354 15.963 1.00 20.24 178 ILE A CA 1
ATOM 3406 C C . ILE B 1 178 ? -14.098 -8.651 15.381 1.00 20.57 178 ILE A C 1
ATOM 3407 O O . ILE B 1 178 ? -15.164 -9.279 15.334 1.00 20.73 178 ILE A O 1
ATOM 3412 N N . TYR B 1 179 ? -13.975 -7.393 14.952 1.00 18.21 179 TYR A N 1
ATOM 3413 C CA . TYR B 1 179 ? -15.151 -6.593 14.528 1.00 18.70 179 TYR A CA 1
ATOM 3414 C C . TYR B 1 179 ? -15.689 -7.116 13.191 1.00 20.01 179 TYR A C 1
ATOM 3415 O O . TYR B 1 179 ? -16.909 -7.098 13.014 1.00 25.04 179 TYR A O 1
ATOM 3424 N N . VAL B 1 180 ? -14.843 -7.583 12.273 1.00 22.71 180 VAL A N 1
ATOM 3425 C CA . VAL B 1 180 ? -15.350 -8.027 10.939 1.00 24.09 180 VAL A CA 1
ATOM 3426 C C . VAL B 1 180 ? -15.928 -9.434 11.079 1.00 23.65 180 VAL A C 1
ATOM 3427 O O . VAL B 1 180 ? -16.900 -9.728 10.383 1.00 25.49 180 VAL A O 1
ATOM 3431 N N . ILE B 1 181 ? -15.387 -10.261 11.972 1.00 21.44 181 ILE A N 1
ATOM 3432 C CA . ILE B 1 181 ? -16.009 -11.576 12.310 1.00 21.78 181 ILE A CA 1
ATOM 3433 C C . ILE B 1 181 ? -17.332 -11.356 13.062 1.00 22.93 181 ILE A C 1
ATOM 3434 O O . ILE B 1 181 ? -18.285 -12.118 12.807 1.00 24.61 181 ILE A O 1
ATOM 3439 N N . ALA B 1 182 ? -17.362 -10.397 13.993 1.00 20.08 182 ALA A N 1
ATOM 3440 C CA . ALA B 1 182 ? -18.558 -9.957 14.749 1.00 18.21 182 ALA A CA 1
ATOM 3441 C C . ALA B 1 182 ? -19.121 -11.123 15.557 1.00 20.66 182 ALA A C 1
ATOM 3442 O O . ALA B 1 182 ? -20.297 -11.459 15.452 1.00 21.15 182 ALA A O 1
ATOM 3444 N N . PRO B 1 183 ? -18.311 -11.735 16.444 1.00 19.48 183 PRO A N 1
ATOM 3445 C CA . PRO B 1 183 ? -18.801 -12.804 17.310 1.00 21.35 183 PRO A CA 1
ATOM 3446 C C . PRO B 1 183 ? -19.979 -12.319 18.168 1.00 24.76 183 PRO A C 1
ATOM 3447 O O . PRO B 1 183 ? -19.966 -11.176 18.659 1.00 22.66 183 PRO A O 1
ATOM 3451 N N . GLY B 1 184 ? -20.978 -13.184 18.331 1.00 27.69 184 GLY A N 1
ATOM 3452 C CA . GLY B 1 184 ? -22.158 -12.907 19.170 1.00 28.48 184 GLY A CA 1
ATOM 3453 C C . GLY B 1 184 ? -23.197 -12.044 18.473 1.00 25.48 184 GLY A C 1
ATOM 3454 O O . GLY B 1 184 ? -24.259 -11.801 19.092 1.00 26.42 184 GLY A O 1
ATOM 3455 N N . SER B 1 185 ? -22.935 -11.589 17.244 1.00 25.24 185 SER A N 1
ATOM 3456 C CA . SER B 1 185 ? -23.900 -10.786 16.454 1.00 28.94 185 SER A CA 1
ATOM 3457 C C . SER B 1 185 ? -25.192 -11.600 16.306 1.00 36.55 185 SER A C 1
ATOM 3458 O O . SER B 1 185 ? -25.107 -12.828 16.128 1.00 34.57 185 SER A O 1
ATOM 3461 N N . THR B 1 186 ? -26.348 -10.954 16.446 1.00 38.08 186 THR A N 1
ATOM 3462 C CA . THR B 1 186 ? -27.679 -11.612 16.363 1.00 41.21 186 THR A CA 1
ATOM 3463 C C . THR B 1 186 ? -27.930 -12.070 14.923 1.00 42.16 186 THR A C 1
ATOM 3464 O O . THR B 1 186 ? -28.489 -13.167 14.752 1.00 52.82 186 THR A O 1
ATOM 3468 N N . SER B 1 187 ? -27.512 -11.261 13.946 1.00 40.38 187 SER A N 1
ATOM 3469 C CA . SER B 1 187 ? -27.602 -11.540 12.489 1.00 44.33 187 SER A CA 1
ATOM 3470 C C . SER B 1 187 ? -26.201 -11.440 11.889 1.00 41.36 187 SER A C 1
ATOM 3471 O O . SER B 1 187 ? -25.325 -10.828 12.534 1.00 41.84 187 SER A O 1
ATOM 3474 N N . ASP B 1 188 ? -25.986 -12.013 10.708 1.00 39.58 188 ASP A N 1
ATOM 3475 C CA . ASP B 1 188 ? -24.690 -11.857 10.005 1.00 48.45 188 ASP A CA 1
ATOM 3476 C C . ASP B 1 188 ? -24.522 -10.377 9.659 1.00 46.53 188 ASP A C 1
ATOM 3477 O O . ASP B 1 188 ? -25.518 -9.727 9.290 1.00 62.31 188 ASP A O 1
ATOM 3482 N N . VAL B 1 189 ? -23.302 -9.868 9.819 1.00 46.67 189 VAL A N 1
ATOM 3483 C CA . VAL B 1 189 ? -22.930 -8.452 9.545 1.00 55.13 189 VAL A CA 1
ATOM 3484 C C . VAL B 1 189 ? -22.441 -8.364 8.099 1.00 45.35 189 VAL A C 1
ATOM 3485 O O . VAL B 1 189 ? -21.473 -9.066 7.762 1.00 71.11 189 VAL A O 1
ATOM 3489 N N . ALA B 1 190 ? -23.108 -7.545 7.285 1.00 41.69 190 ALA A N 1
ATOM 3490 C CA . ALA B 1 190 ? -22.770 -7.289 5.867 1.00 46.47 190 ALA A CA 1
ATOM 3491 C C . ALA B 1 190 ? -21.738 -6.157 5.782 1.00 44.46 190 ALA A C 1
ATOM 3492 O O . ALA B 1 190 ? -22.152 -4.987 5.693 1.00 57.62 190 ALA A O 1
ATOM 3494 N N . VAL B 1 191 ? -20.446 -6.501 5.815 1.00 35.04 191 VAL A N 1
ATOM 3495 C CA . VAL B 1 191 ? -19.312 -5.535 5.705 1.00 29.35 191 VAL A CA 1
ATOM 3496 C C . VAL B 1 191 ? -19.054 -5.247 4.230 1.00 29.02 191 VAL A C 1
ATOM 3497 O O . VAL B 1 191 ? -18.843 -6.171 3.444 1.00 27.11 191 VAL A O 1
ATOM 3501 N N . PRO B 1 192 ? -19.086 -3.959 3.820 1.00 26.61 192 PRO A N 1
ATOM 3502 C CA . PRO B 1 192 ? -18.846 -3.588 2.431 1.00 25.63 192 PRO A CA 1
ATOM 3503 C C . PRO B 1 192 ? -17.499 -4.129 1.934 1.00 26.47 192 PRO A C 1
ATOM 3504 O O . PRO B 1 192 ? -16.533 -4.191 2.714 1.00 23.90 192 PRO A O 1
ATOM 3508 N N . GLY B 1 193 ? -17.452 -4.498 0.652 1.00 24.15 193 GLY A N 1
ATOM 3509 C CA . GLY B 1 193 ? -16.199 -4.863 -0.034 1.00 24.97 193 GLY A CA 1
ATOM 3510 C C . GLY B 1 193 ? -15.085 -3.868 0.241 1.00 23.40 193 GLY A C 1
ATOM 3511 O O . GLY B 1 193 ? -13.949 -4.312 0.487 1.00 24.41 193 GLY A O 1
ATOM 3512 N N . PHE B 1 194 ? -15.360 -2.564 0.161 1.00 21.76 194 PHE A N 1
ATOM 3513 C CA . PHE B 1 194 ? -14.290 -1.538 0.192 1.00 21.03 194 PHE A CA 1
ATOM 3514 C C . PHE B 1 194 ? -13.635 -1.558 1.574 1.00 19.52 194 PHE A C 1
ATOM 3515 O O . PHE B 1 194 ? -12.454 -1.230 1.685 1.00 19.67 194 PHE A O 1
ATOM 3523 N N . VAL B 1 195 ? -14.378 -1.959 2.603 1.00 21.07 195 VAL A N 1
ATOM 3524 C CA . VAL B 1 195 ? -13.846 -2.049 3.993 1.00 18.99 195 VAL A CA 1
ATOM 3525 C C . VAL B 1 195 ? -12.836 -3.198 4.069 1.00 21.84 195 VAL A C 1
ATOM 3526 O O . VAL B 1 195 ? -11.746 -3.006 4.608 1.00 18.75 195 VAL A O 1
ATOM 3530 N N . TYR B 1 196 ? -13.176 -4.347 3.495 1.00 19.68 196 TYR A N 1
ATOM 3531 C CA . TYR B 1 196 ? -12.239 -5.483 3.369 1.00 20.27 196 TYR A CA 1
ATOM 3532 C C . TYR B 1 196 ? -10.998 -5.034 2.591 1.00 17.57 196 TYR A C 1
ATOM 3533 O O . TYR B 1 196 ? -9.883 -5.354 3.023 1.00 19.51 196 TYR A O 1
ATOM 3542 N N . GLY B 1 197 ? -11.174 -4.294 1.497 1.00 17.98 197 GLY A N 1
ATOM 3543 C CA . GLY B 1 197 ? -10.044 -3.785 0.698 1.00 20.30 197 GLY A CA 1
ATOM 3544 C C . GLY B 1 197 ? -9.095 -2.998 1.574 1.00 19.41 197 GLY A C 1
ATOM 3545 O O . GLY B 1 197 ? -7.860 -3.202 1.488 1.00 18.44 197 GLY A O 1
ATOM 3546 N N . ILE B 1 198 ? -9.655 -2.111 2.392 1.00 18.41 198 ILE A N 1
ATOM 3547 C CA . ILE B 1 198 ? -8.860 -1.218 3.273 1.00 17.66 198 ILE A CA 1
ATOM 3548 C C . ILE B 1 198 ? -8.091 -2.075 4.279 1.00 17.21 198 ILE A C 1
ATOM 3549 O O . ILE B 1 198 ? -6.875 -1.901 4.408 1.00 18.51 198 ILE A O 1
ATOM 3554 N N A ILE B 1 199 ? -8.783 -2.973 4.977 0.50 16.36 199 ILE A N 1
ATOM 3555 N N B ILE B 1 199 ? -8.766 -2.980 4.990 0.50 15.86 199 ILE A N 1
ATOM 3556 C CA A ILE B 1 199 ? -8.169 -3.766 6.078 0.50 17.71 199 ILE A CA 1
ATOM 3557 C CA B ILE B 1 199 ? -8.104 -3.726 6.099 0.50 16.82 199 ILE A CA 1
ATOM 3558 C C A ILE B 1 199 ? -7.050 -4.636 5.498 0.50 17.10 199 ILE A C 1
ATOM 3559 C C B ILE B 1 199 ? -7.040 -4.661 5.512 0.50 15.91 199 ILE A C 1
ATOM 3560 O O A ILE B 1 199 ? -5.958 -4.663 6.079 0.50 21.17 199 ILE A O 1
ATOM 3561 O O B ILE B 1 199 ? -5.955 -4.750 6.097 0.50 17.58 199 ILE A O 1
ATOM 3570 N N . ILE B 1 200 ? -7.318 -5.324 4.390 1.00 17.40 200 ILE A N 1
ATOM 3571 C CA . ILE B 1 200 ? -6.356 -6.296 3.800 1.00 19.23 200 ILE A CA 1
ATOM 3572 C C . ILE B 1 200 ? -5.148 -5.524 3.253 1.00 16.50 200 ILE A C 1
ATOM 3573 O O . ILE B 1 200 ? -4.006 -5.902 3.593 1.00 18.40 200 ILE A O 1
ATOM 3578 N N . SER B 1 201 ? -5.377 -4.483 2.445 1.00 17.27 201 SER A N 1
ATOM 3579 C CA . SER B 1 201 ? -4.279 -3.715 1.806 1.00 15.63 201 SER A CA 1
ATOM 3580 C C . SER B 1 201 ? -3.416 -3.081 2.903 1.00 15.65 201 SER A C 1
ATOM 3581 O O . SER B 1 201 ? -2.188 -3.169 2.820 1.00 17.15 201 SER A O 1
ATOM 3584 N N . LEU B 1 202 ? -4.019 -2.437 3.901 1.00 16.53 202 LEU A N 1
ATOM 3585 C CA . LEU B 1 202 ? -3.207 -1.684 4.873 1.00 17.19 202 LEU A CA 1
ATOM 3586 C C . LEU B 1 202 ? -2.546 -2.666 5.840 1.00 16.30 202 LEU A C 1
ATOM 3587 O O . LEU B 1 202 ? -1.447 -2.359 6.308 1.00 18.08 202 LEU A O 1
ATOM 3592 N N . PHE B 1 203 ? -3.127 -3.848 6.069 1.00 16.92 203 PHE A N 1
ATOM 3593 C CA . PHE B 1 203 ? -2.451 -4.874 6.895 1.00 16.03 203 PHE A CA 1
ATOM 3594 C C . PHE B 1 203 ? -1.158 -5.298 6.191 1.00 17.72 203 PHE A C 1
ATOM 3595 O O . PHE B 1 203 ? -0.104 -5.453 6.859 1.00 19.15 203 PHE A O 1
ATOM 3603 N N A LEU B 1 204 ? -1.219 -5.495 4.869 0.50 17.08 204 LEU A N 1
ATOM 3604 N N B LEU B 1 204 ? -1.216 -5.482 4.871 0.50 17.29 204 LEU A N 1
ATOM 3605 C CA A LEU B 1 204 ? -0.013 -5.852 4.074 0.50 18.83 204 LEU A CA 1
ATOM 3606 C CA B LEU B 1 204 ? -0.011 -5.852 4.087 0.50 19.18 204 LEU A CA 1
ATOM 3607 C C A LEU B 1 204 ? 1.020 -4.729 4.219 0.50 18.84 204 LEU A C 1
ATOM 3608 C C B LEU B 1 204 ? 1.025 -4.728 4.205 0.50 19.02 204 LEU A C 1
ATOM 3609 O O A LEU B 1 204 ? 2.185 -5.037 4.467 0.50 17.95 204 LEU A O 1
ATOM 3610 O O B LEU B 1 204 ? 2.193 -5.034 4.437 0.50 17.94 204 LEU A O 1
ATOM 3619 N N . PHE B 1 205 ? 0.608 -3.466 4.079 1.00 17.21 205 PHE A N 1
ATOM 3620 C CA . PHE B 1 205 ? 1.551 -2.326 4.171 1.00 19.06 205 PHE A CA 1
ATOM 3621 C C . PHE B 1 205 ? 2.155 -2.252 5.578 1.00 17.72 205 PHE A C 1
ATOM 3622 O O . PHE B 1 205 ? 3.369 -2.036 5.691 1.00 16.79 205 PHE A O 1
ATOM 3630 N N . PHE B 1 206 ? 1.355 -2.415 6.627 1.00 18.04 206 PHE A N 1
ATOM 3631 C CA . PHE B 1 206 ? 1.858 -2.329 8.025 1.00 17.37 206 PHE A CA 1
ATOM 3632 C C . PHE B 1 206 ? 2.910 -3.429 8.233 1.00 18.21 206 PHE A C 1
ATOM 3633 O O . PHE B 1 206 ? 3.978 -3.163 8.812 1.00 18.11 206 PHE A O 1
ATOM 3641 N N . ASN B 1 207 ? 2.650 -4.640 7.738 1.00 17.72 207 ASN A N 1
ATOM 3642 C CA . ASN B 1 207 ? 3.628 -5.754 7.842 1.00 17.07 207 ASN A CA 1
ATOM 3643 C C . ASN B 1 207 ? 4.900 -5.404 7.047 1.00 15.65 207 ASN A C 1
ATOM 3644 O O . ASN B 1 207 ? 6.001 -5.802 7.466 1.00 17.05 207 ASN A O 1
ATOM 3649 N N . SER B 1 208 ? 4.760 -4.660 5.952 1.00 16.28 208 SER A N 1
ATOM 3650 C CA . SER B 1 208 ? 5.896 -4.228 5.094 1.00 16.24 208 SER A CA 1
ATOM 3651 C C . SER B 1 208 ? 6.845 -3.323 5.887 1.00 15.48 208 SER A C 1
ATOM 3652 O O . SER B 1 208 ? 8.068 -3.529 5.799 1.00 16.55 208 SER A O 1
ATOM 3655 N N . PHE B 1 209 ? 6.315 -2.366 6.657 1.00 17.50 209 PHE A N 1
ATOM 3656 C CA . PHE B 1 209 ? 7.143 -1.479 7.514 1.00 17.59 209 PHE A CA 1
ATOM 3657 C C . PHE B 1 209 ? 7.949 -2.339 8.486 1.00 16.84 209 PHE A C 1
ATOM 3658 O O . PHE B 1 209 ? 9.172 -2.138 8.604 1.00 17.49 209 PHE A O 1
ATOM 3666 N N . ALA B 1 210 ? 7.287 -3.295 9.147 1.00 16.71 210 ALA A N 1
ATOM 3667 C CA . ALA B 1 210 ? 7.947 -4.216 1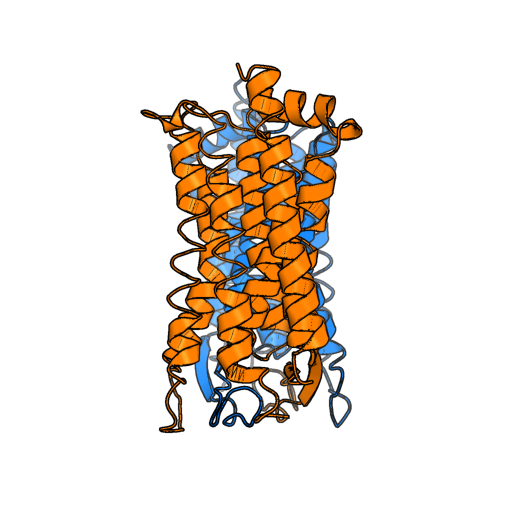0.097 1.00 16.81 210 ALA A CA 1
ATOM 3668 C C . ALA B 1 210 ? 9.073 -4.966 9.377 1.00 16.81 210 ALA A C 1
ATOM 3669 O O . ALA B 1 210 ? 10.174 -5.062 9.941 1.00 17.36 210 ALA A O 1
ATOM 3671 N N . LEU B 1 211 ? 8.812 -5.491 8.179 1.00 16.69 211 LEU A N 1
ATOM 3672 C CA . LEU B 1 211 ? 9.820 -6.276 7.431 1.00 18.53 211 LEU A CA 1
ATOM 3673 C C . LEU B 1 211 ? 11.036 -5.399 7.117 1.00 17.67 211 LEU A C 1
ATOM 3674 O O . LEU B 1 211 ? 12.141 -5.919 7.165 1.00 19.68 211 LEU A O 1
ATOM 3679 N N . VAL B 1 212 ? 10.858 -4.108 6.827 1.00 17.45 212 VAL A N 1
ATOM 3680 C CA . VAL B 1 212 ? 12.022 -3.219 6.549 1.00 18.44 212 VAL A CA 1
ATOM 3681 C C . VAL B 1 212 ? 12.922 -3.180 7.792 1.00 19.26 212 VAL A C 1
ATOM 3682 O O . VAL B 1 212 ? 14.149 -3.383 7.651 1.00 18.63 212 VAL A O 1
ATOM 3686 N N . GLN B 1 213 ? 12.369 -2.922 8.978 1.00 17.34 213 GLN A N 1
ATOM 3687 C CA . GLN B 1 213 ? 13.232 -2.856 10.180 1.00 17.42 213 GLN A CA 1
ATOM 3688 C C . GLN B 1 213 ? 13.881 -4.228 10.400 1.00 18.62 213 GLN A C 1
ATOM 3689 O O . GLN B 1 213 ? 15.086 -4.283 10.661 1.00 18.43 213 GLN A O 1
ATOM 3695 N N . TYR B 1 214 ? 13.121 -5.307 10.283 1.00 18.09 214 TYR A N 1
ATOM 3696 C CA . TYR B 1 214 ? 13.670 -6.670 10.462 1.00 19.62 214 TYR A CA 1
ATOM 3697 C C . TYR B 1 214 ? 14.854 -6.860 9.507 1.00 21.28 214 TYR A C 1
ATOM 3698 O O . TYR B 1 214 ? 15.930 -7.300 9.958 1.00 19.72 214 TYR A O 1
ATOM 3707 N N . LEU B 1 215 ? 14.663 -6.538 8.222 1.00 20.14 215 LEU A N 1
ATOM 3708 C CA . LEU B 1 215 ? 15.698 -6.738 7.164 1.00 20.06 215 LEU A CA 1
ATOM 3709 C C . LEU B 1 215 ? 16.916 -5.844 7.451 1.00 19.49 215 LEU A C 1
ATOM 3710 O O . LEU B 1 215 ? 18.049 -6.288 7.238 1.00 18.92 215 LEU A O 1
ATOM 3715 N N . GLN B 1 216 ? 16.696 -4.615 7.914 1.00 20.35 216 GLN A N 1
ATOM 3716 C CA . GLN B 1 216 ? 17.802 -3.681 8.254 1.00 21.23 216 GLN A CA 1
ATOM 3717 C C . GLN B 1 216 ? 18.653 -4.257 9.393 1.00 20.97 216 GLN A C 1
ATOM 3718 O O . GLN B 1 216 ? 19.900 -4.158 9.308 1.00 23.03 216 GLN A O 1
ATOM 3724 N N . TYR B 1 217 ? 18.027 -4.799 10.439 1.00 21.55 217 TYR A N 1
ATOM 3725 C CA . TYR B 1 217 ? 18.734 -5.215 11.681 1.00 24.31 217 TYR A CA 1
ATOM 3726 C C . TYR B 1 217 ? 19.267 -6.643 11.522 1.00 25.14 217 TYR A C 1
ATOM 3727 O O . TYR B 1 217 ? 20.292 -6.956 12.171 1.00 24.02 217 TYR A O 1
ATOM 3736 N N . LYS B 1 218 ? 18.692 -7.437 10.615 1.00 23.60 218 LYS A N 1
ATOM 3737 C CA . LYS B 1 218 ? 19.353 -8.668 10.099 1.00 30.05 218 LYS A CA 1
ATOM 3738 C C . LYS B 1 218 ? 20.603 -8.282 9.297 1.00 28.86 218 LYS A C 1
ATOM 3739 O O . LYS B 1 218 ? 21.632 -8.945 9.457 1.00 32.09 218 LYS A O 1
ATOM 3745 N N . GLY B 1 219 ? 20.508 -7.256 8.453 1.00 26.57 219 GLY A N 1
ATOM 3746 C CA . GLY B 1 219 ? 21.653 -6.610 7.784 1.00 29.69 219 GLY A CA 1
ATOM 3747 C C . GLY B 1 219 ? 22.304 -7.486 6.722 1.00 33.52 219 GLY A C 1
ATOM 3748 O O . GLY B 1 219 ? 23.507 -7.286 6.472 1.00 34.99 219 GLY A O 1
ATOM 3749 N N . LYS B 1 220 ? 21.558 -8.414 6.114 1.00 36.15 220 LYS A N 1
ATOM 3750 C CA . LYS B 1 220 ? 22.083 -9.399 5.126 1.00 38.97 220 LYS A CA 1
ATOM 3751 C C . LYS B 1 220 ? 21.878 -8.871 3.700 1.00 46.74 220 LYS A C 1
ATOM 3752 O O . LYS B 1 220 ? 20.851 -8.206 3.448 1.00 44.61 220 LYS A O 1
ATOM 3756 N N . GLY B 1 221 ? 22.817 -9.178 2.802 1.00 52.87 221 GLY A N 1
ATOM 3757 C CA . GLY B 1 221 ? 22.767 -8.759 1.388 1.00 54.25 221 GLY A CA 1
ATOM 3758 C C . GLY B 1 221 ? 22.623 -7.252 1.274 1.00 51.93 221 GLY A C 1
ATOM 3759 O O . GLY B 1 221 ? 23.368 -6.539 1.974 1.00 59.19 221 GLY A O 1
ATOM 3760 N N . LYS B 1 222 ? 21.689 -6.783 0.439 1.00 46.29 222 LYS A N 1
ATOM 3761 C CA . LYS B 1 222 ? 21.535 -5.362 0.044 1.00 39.72 222 LYS A CA 1
ATOM 3762 C C . LYS B 1 222 ? 21.151 -4.520 1.269 1.00 32.07 222 LYS A C 1
ATOM 3763 O O . LYS B 1 222 ? 21.355 -3.293 1.239 1.00 34.65 222 LYS A O 1
ATOM 3765 N N . TRP B 1 223 ? 20.623 -5.155 2.318 1.00 36.60 223 TRP A N 1
ATOM 3766 C CA . TRP B 1 223 ? 20.040 -4.450 3.491 1.00 38.67 223 TRP A CA 1
ATOM 3767 C C . TRP B 1 223 ? 21.151 -4.022 4.458 1.00 34.39 223 TRP A C 1
ATOM 3768 O O . TRP B 1 223 ? 20.846 -3.300 5.429 1.00 35.03 223 TRP A O 1
ATOM 3779 N N . SER B 1 224 ? 22.402 -4.396 4.170 1.00 35.32 224 SER A N 1
ATOM 3780 C CA . SER B 1 224 ? 23.601 -3.933 4.919 1.00 34.50 224 SER A CA 1
ATOM 3781 C C . SER B 1 224 ? 23.759 -2.413 4.770 1.00 32.53 224 SER A C 1
ATOM 3782 O O . SER B 1 224 ? 24.310 -1.773 5.687 1.00 34.11 224 SER A O 1
ATOM 3785 N N . ASN B 1 225 ? 23.276 -1.849 3.662 1.00 30.85 225 ASN A N 1
ATOM 3786 C CA . ASN B 1 225 ? 23.253 -0.383 3.419 1.00 31.67 225 ASN A CA 1
ATOM 3787 C C . ASN B 1 225 ? 22.005 0.199 4.088 1.00 33.25 225 ASN A C 1
ATOM 3788 O O . ASN B 1 225 ? 20.905 -0.015 3.554 1.00 29.63 225 ASN A O 1
ATOM 3793 N N . TYR B 1 226 ? 22.174 0.914 5.204 1.00 30.78 226 TYR A N 1
ATOM 3794 C CA . TYR B 1 226 ? 21.055 1.458 6.013 1.00 31.84 226 TYR A CA 1
ATOM 3795 C C . TYR B 1 226 ? 20.155 2.321 5.116 1.00 35.27 226 TYR A C 1
ATOM 3796 O O . TYR B 1 226 ? 18.918 2.272 5.285 1.00 31.35 226 TYR A O 1
ATOM 3805 N N . LEU B 1 227 ? 20.747 3.076 4.183 1.00 33.20 227 LEU A N 1
ATOM 3806 C CA . LEU B 1 227 ? 20.033 4.104 3.373 1.00 31.50 227 LEU A CA 1
ATOM 3807 C C . LEU B 1 227 ? 19.017 3.427 2.446 1.00 32.69 227 LEU A C 1
ATOM 3808 O O . LEU B 1 227 ? 18.039 4.100 2.040 1.00 35.90 227 LEU A O 1
ATOM 3813 N N . ARG B 1 228 ? 19.234 2.151 2.110 1.00 27.79 228 ARG A N 1
ATOM 3814 C CA . ARG B 1 228 ? 18.270 1.345 1.314 1.00 33.00 228 ARG A CA 1
ATOM 3815 C C . ARG B 1 228 ? 16.965 1.183 2.106 1.00 30.36 228 ARG A C 1
ATOM 3816 O O . ARG B 1 228 ? 15.883 1.285 1.504 1.00 26.36 228 ARG A O 1
ATOM 3824 N N . GLY B 1 229 ? 17.059 0.932 3.411 1.00 29.21 229 GLY A N 1
ATOM 3825 C CA . GLY B 1 229 ? 15.884 0.881 4.296 1.00 27.85 229 GLY A CA 1
ATOM 3826 C C . GLY B 1 229 ? 15.232 2.246 4.401 1.00 23.01 229 GLY A C 1
ATOM 3827 O O . GLY B 1 229 ? 14.000 2.318 4.372 1.00 23.94 229 GLY A O 1
ATOM 3828 N N . GLU B 1 230 ? 16.030 3.304 4.517 1.00 24.72 230 GLU A N 1
ATOM 3829 C CA . GLU B 1 230 ? 15.498 4.689 4.601 1.00 24.90 230 GLU A CA 1
ATOM 3830 C C . GLU B 1 230 ? 14.614 4.937 3.369 1.00 23.05 230 GLU A C 1
ATOM 3831 O O . GLU B 1 230 ? 13.487 5.427 3.528 1.00 24.14 230 GLU A O 1
ATOM 3837 N N A ARG B 1 231 ? 15.096 4.577 2.177 0.50 22.51 231 ARG A N 1
ATOM 3838 N N B ARG B 1 231 ? 15.099 4.576 2.179 0.50 22.48 231 ARG A N 1
ATOM 3839 C CA A ARG B 1 231 ? 14.343 4.768 0.907 0.50 24.75 231 ARG A CA 1
ATOM 3840 C CA B ARG B 1 231 ? 14.353 4.763 0.904 0.50 24.82 231 ARG A CA 1
ATOM 3841 C C A ARG B 1 231 ? 13.085 3.885 0.921 0.50 22.68 231 ARG A C 1
ATOM 3842 C C B ARG B 1 231 ? 13.091 3.885 0.917 0.50 22.74 231 ARG A C 1
ATOM 3843 O O A ARG B 1 231 ? 12.025 4.370 0.512 0.50 23.12 231 ARG A O 1
ATOM 3844 O O B ARG B 1 231 ? 12.033 4.373 0.505 0.50 23.17 231 ARG A O 1
ATOM 3859 N N . ALA B 1 232 ? 13.186 2.639 1.390 1.00 21.96 232 ALA A N 1
ATOM 3860 C CA . ALA B 1 232 ? 12.035 1.706 1.432 1.00 21.85 232 ALA A CA 1
ATOM 3861 C C . ALA B 1 232 ? 10.920 2.304 2.302 1.00 19.75 232 ALA A C 1
ATOM 3862 O O . ALA B 1 232 ? 9.752 2.255 1.887 1.00 21.71 232 ALA A O 1
ATOM 3864 N N . TYR B 1 233 ? 11.263 2.847 3.476 1.00 19.00 233 TYR A N 1
ATOM 3865 C CA . TYR B 1 233 ? 10.290 3.502 4.390 1.00 18.24 233 TYR A CA 1
ATOM 3866 C C . TYR B 1 233 ? 9.576 4.637 3.647 1.00 18.01 233 TYR A C 1
ATOM 3867 O O . TYR B 1 233 ? 8.329 4.740 3.714 1.00 18.43 233 TYR A O 1
ATOM 3876 N N . ILE B 1 234 ? 10.338 5.489 2.960 1.00 19.59 234 ILE A N 1
ATOM 3877 C CA . ILE B 1 234 ? 9.753 6.698 2.306 1.00 20.11 234 ILE A CA 1
ATOM 3878 C C . ILE B 1 234 ? 8.758 6.216 1.242 1.00 21.45 234 ILE A C 1
ATOM 3879 O O . ILE B 1 234 ? 7.625 6.750 1.179 1.00 22.65 234 ILE A O 1
ATOM 3884 N N . VAL B 1 235 ? 9.124 5.180 0.483 1.00 18.42 235 VAL A N 1
ATOM 3885 C CA . VAL B 1 235 ? 8.230 4.605 -0.558 1.00 22.81 235 VAL A CA 1
ATOM 3886 C C . VAL B 1 235 ? 6.995 3.985 0.107 1.00 21.85 235 VAL A C 1
ATOM 3887 O O . VAL B 1 235 ? 5.872 4.239 -0.374 1.00 19.71 235 VAL A O 1
ATOM 3891 N N . LEU B 1 236 ? 7.171 3.184 1.158 1.00 19.68 236 LEU A N 1
ATOM 3892 C CA . LEU B 1 236 ? 6.021 2.504 1.808 1.00 19.73 236 LEU A CA 1
ATOM 3893 C C . LEU B 1 236 ? 5.055 3.541 2.384 1.00 18.77 236 LEU A C 1
ATOM 3894 O O . LEU B 1 236 ? 3.853 3.336 2.268 1.00 19.92 236 LEU A O 1
ATOM 3899 N N . SER B 1 237 ? 5.570 4.598 3.011 1.00 19.10 237 SER A N 1
ATOM 3900 C CA . SER B 1 237 ? 4.737 5.680 3.589 1.00 20.64 237 SER A CA 1
ATOM 3901 C C . SER B 1 237 ? 3.906 6.310 2.469 1.00 19.04 237 SER A C 1
ATOM 3902 O O . SER B 1 237 ? 2.684 6.492 2.643 1.00 18.97 237 SER A O 1
ATOM 3905 N N A LEU B 1 238 ? 4.548 6.624 1.341 0.50 20.11 238 LEU A N 1
ATOM 3906 N N B LEU B 1 238 ? 4.542 6.619 1.338 0.50 19.95 238 LEU A N 1
ATOM 3907 C CA A LEU B 1 238 ? 3.883 7.252 0.168 0.50 20.70 238 LEU A CA 1
ATOM 3908 C CA B LEU B 1 238 ? 3.859 7.260 0.184 0.50 20.11 238 LEU A CA 1
ATOM 3909 C C A LEU B 1 238 ? 2.771 6.319 -0.331 0.50 20.23 238 LEU A C 1
ATOM 3910 C C B LEU B 1 238 ? 2.764 6.318 -0.334 0.50 20.12 238 LEU A C 1
ATOM 3911 O O A LEU B 1 238 ? 1.626 6.785 -0.494 0.50 21.30 238 LEU A O 1
ATOM 3912 O O B LEU B 1 238 ? 1.618 6.777 -0.512 0.50 21.18 238 LEU A O 1
ATOM 3921 N N . VAL B 1 239 ? 3.092 5.043 -0.557 1.00 20.02 239 VAL A N 1
ATOM 3922 C CA . VAL B 1 239 ? 2.133 4.067 -1.149 1.00 20.43 239 VAL A CA 1
ATOM 3923 C C . VAL B 1 239 ? 1.024 3.748 -0.132 1.00 19.00 239 VAL A C 1
ATOM 3924 O O . VAL B 1 239 ? -0.164 3.776 -0.525 1.00 19.69 239 VAL A O 1
ATOM 3928 N N . ALA B 1 240 ? 1.372 3.460 1.129 1.00 19.61 240 ALA A N 1
ATOM 3929 C CA . ALA B 1 240 ? 0.393 3.116 2.186 1.00 20.49 240 ALA A CA 1
ATOM 3930 C C . ALA B 1 240 ? -0.599 4.262 2.388 1.00 17.64 240 ALA A C 1
ATOM 3931 O O . ALA B 1 240 ? -1.802 4.028 2.436 1.00 18.60 240 ALA A O 1
ATOM 3933 N N . LYS B 1 241 ? -0.100 5.498 2.520 1.00 18.04 241 LYS A N 1
ATOM 3934 C CA . LYS B 1 241 ? -0.962 6.627 2.830 1.00 19.02 241 LYS A CA 1
ATOM 3935 C C . LYS B 1 241 ? -1.852 6.950 1.627 1.00 17.50 241 LYS A C 1
ATOM 3936 O O . LYS B 1 241 ? -3.029 7.279 1.765 1.00 18.21 241 LYS A O 1
ATOM 3942 N N A SER B 1 242 ? -1.163 6.771 0.239 0.50 23.58 242 SER A N 1
ATOM 3943 N N B SER B 1 242 ? -1.276 6.884 0.330 0.50 17.30 242 SER A N 1
ATOM 3944 C CA A SER B 1 242 ? -2.067 7.072 -0.904 0.50 23.01 242 SER A CA 1
ATOM 3945 C CA B SER B 1 242 ? -2.082 7.072 -0.908 0.50 17.64 242 SER A CA 1
ATOM 3946 C C A SER B 1 242 ? -3.161 6.001 -0.983 0.50 20.10 242 SER A C 1
ATOM 3947 C C B SER B 1 242 ? -3.174 5.999 -0.963 0.50 17.72 242 SER A C 1
ATOM 3948 O O A SER B 1 242 ? -4.321 6.351 -1.260 0.50 21.26 242 SER A O 1
ATOM 3949 O O B SER B 1 242 ? -4.344 6.345 -1.202 0.50 18.25 242 SER A O 1
ATOM 3954 N N . ALA B 1 243 ? -2.801 4.736 -0.742 1.00 18.50 243 ALA A N 1
ATOM 3955 C CA . ALA B 1 243 ? -3.744 3.600 -0.815 1.00 20.28 243 ALA A CA 1
ATOM 3956 C C . ALA B 1 243 ? -4.892 3.842 0.178 1.00 18.60 243 ALA A C 1
ATOM 3957 O O . ALA B 1 243 ? -6.064 3.672 -0.196 1.00 18.80 243 ALA A O 1
ATOM 3959 N N . LEU B 1 244 ? -4.588 4.224 1.418 1.00 16.96 244 LEU A N 1
ATOM 3960 C CA . LEU B 1 244 ? -5.665 4.411 2.427 1.00 17.26 244 LEU A CA 1
ATOM 3961 C C . LEU B 1 244 ? -6.512 5.625 2.036 1.00 17.87 244 LEU A C 1
ATOM 3962 O O . LEU B 1 244 ? -7.757 5.519 2.077 1.00 19.56 244 LEU A O 1
ATOM 3967 N N . ALA B 1 245 ? -5.867 6.744 1.709 1.00 18.19 245 ALA A N 1
ATOM 3968 C CA . ALA B 1 245 ? -6.563 8.008 1.396 1.00 19.52 245 ALA A CA 1
ATOM 3969 C C . ALA B 1 245 ? -7.618 7.730 0.321 1.00 18.56 245 ALA A C 1
ATOM 3970 O O . ALA B 1 245 ? -8.783 8.076 0.530 1.00 19.28 245 ALA A O 1
ATOM 3972 N N . TRP B 1 246 ? -7.230 7.119 -0.797 1.00 18.26 246 TRP A N 1
ATOM 3973 C CA . TRP B 1 246 ? -8.122 7.046 -1.983 1.00 20.71 246 TRP A CA 1
ATOM 3974 C C . TRP B 1 246 ? -9.126 5.904 -1.816 1.00 20.31 246 TRP A C 1
ATOM 3975 O O . TRP B 1 246 ? -10.221 6.005 -2.365 1.00 20.14 246 TRP A O 1
ATOM 3986 N N . GLN B 1 247 ? -8.821 4.907 -0.986 1.00 17.20 247 GLN A N 1
ATOM 3987 C CA . GLN B 1 247 ? -9.808 3.853 -0.652 1.00 18.66 247 GLN A CA 1
ATOM 3988 C C . GLN B 1 247 ? -10.902 4.451 0.241 1.00 18.49 247 GLN A C 1
ATOM 3989 O O . GLN B 1 247 ? -12.089 4.171 -0.014 1.00 20.49 247 GLN A O 1
ATOM 3995 N N . ILE B 1 248 ? -10.530 5.241 1.246 1.00 18.03 248 ILE A N 1
ATOM 3996 C CA . ILE B 1 248 ? -11.516 5.944 2.114 1.00 17.27 248 ILE A CA 1
ATOM 3997 C C . ILE B 1 248 ? -12.314 6.912 1.234 1.00 19.99 248 ILE A C 1
ATOM 3998 O O . ILE B 1 248 ? -13.546 6.901 1.321 1.00 19.29 248 ILE A O 1
ATOM 4003 N N . PHE B 1 249 ? -11.639 7.717 0.413 1.00 19.85 249 PHE A N 1
ATOM 4004 C CA . PHE B 1 249 ? -12.302 8.721 -0.458 1.00 20.98 249 PHE A CA 1
ATOM 4005 C C . PHE B 1 249 ? -13.361 8.021 -1.319 1.00 20.44 249 PHE A C 1
ATOM 4006 O O . PHE B 1 249 ? -14.542 8.426 -1.289 1.00 22.18 249 PHE A O 1
ATOM 4014 N N . SER B 1 250 ? -12.955 6.992 -2.067 1.00 19.66 250 SER A N 1
ATOM 4015 C CA . SER B 1 250 ? -13.833 6.233 -2.997 1.00 21.90 250 SER A CA 1
ATOM 4016 C C . SER B 1 250 ? -15.017 5.647 -2.222 1.00 22.95 250 SER A C 1
ATOM 4017 O O . SER B 1 250 ? -16.164 5.712 -2.711 1.00 22.00 250 SER A O 1
ATOM 4020 N N . GLY B 1 251 ? -14.747 5.093 -1.041 1.00 21.58 251 GLY A N 1
ATOM 4021 C CA . GLY B 1 251 ? -15.746 4.380 -0.226 1.00 23.05 251 GLY A CA 1
ATOM 4022 C C . GLY B 1 251 ? -16.766 5.312 0.407 1.00 23.34 251 GLY A C 1
ATOM 4023 O O . GLY B 1 251 ? -17.932 4.874 0.570 1.00 25.00 251 GLY A O 1
ATOM 4024 N N . THR B 1 252 ? -16.367 6.525 0.807 1.00 22.36 252 THR A N 1
ATOM 4025 C CA . THR B 1 252 ? -17.144 7.317 1.795 1.00 22.15 252 THR A CA 1
ATOM 4026 C C . THR B 1 252 ? -17.218 8.813 1.471 1.00 20.61 252 THR A C 1
ATOM 4027 O O . THR B 1 252 ? -18.115 9.451 2.034 1.00 22.05 252 THR A O 1
ATOM 4031 N N . LEU B 1 253 ? -16.311 9.382 0.671 1.00 21.66 253 LEU A N 1
ATOM 4032 C CA . LEU B 1 253 ? -16.114 10.858 0.687 1.00 18.40 253 LEU A CA 1
ATOM 4033 C C . LEU B 1 253 ? -16.669 11.534 -0.575 1.00 19.59 253 LEU A C 1
ATOM 4034 O O . LEU B 1 253 ? -16.548 12.754 -0.644 1.00 21.40 253 LEU A O 1
ATOM 4039 N N . ILE B 1 254 ? -17.275 10.799 -1.514 1.00 24.31 254 ILE A N 1
ATOM 4040 C CA . ILE B 1 254 ? -17.683 11.360 -2.845 1.00 27.41 254 ILE A CA 1
ATOM 4041 C C . ILE B 1 254 ? -19.022 12.101 -2.773 1.00 33.35 254 ILE A C 1
ATOM 4042 O O . ILE B 1 254 ? -19.086 13.285 -3.095 1.00 35.38 254 ILE A O 1
ATOM 4047 N N . PRO B 1 255 ? -20.159 11.448 -2.445 1.00 35.18 255 PRO A N 1
ATOM 4048 C CA . PRO B 1 255 ? -21.467 12.076 -2.651 1.00 43.62 255 PRO A CA 1
ATOM 4049 C C . PRO B 1 255 ? -21.701 13.243 -1.676 1.00 43.01 255 PRO A C 1
ATOM 4050 O O . PRO B 1 255 ? -21.308 13.140 -0.524 1.00 36.60 255 PRO A O 1
ATOM 4054 N N . ALA B 1 256 ? -22.332 14.321 -2.146 1.00 31.78 256 ALA A N 1
ATOM 4055 C CA . ALA B 1 256 ? -22.754 15.467 -1.307 1.00 38.15 256 ALA A CA 1
ATOM 4056 C C . ALA B 1 256 ? -23.702 14.948 -0.218 1.00 39.49 256 ALA A C 1
ATOM 4057 O O . ALA B 1 256 ? -24.651 14.209 -0.572 1.00 35.69 256 ALA A O 1
ATOM 4059 N N . LEU B 1 257 ? -23.438 15.294 1.049 1.00 35.20 257 LEU A N 1
ATOM 4060 C CA . LEU B 1 257 ? -24.336 15.002 2.203 1.00 38.80 257 LEU A CA 1
ATOM 4061 C C . LEU B 1 257 ? -24.996 16.296 2.705 1.00 43.45 257 LEU A C 1
ATOM 4062 O O . LEU B 1 257 ? -26.168 16.256 3.110 1.00 55.22 257 LEU A O 1
#

Radius of gyration: 24.38 Å; Cα contacts (8 Å, |Δi|>4): 855; chains: 2; bounding box: 60×46×56 Å